Protein 6HN1 (pdb70)

Radius of gyration: 26.87 Å; Cα contacts (8 Å, |Δi|>4): 675; chains: 1; bounding box: 56×76×75 Å

B-factor: mean 28.61, std 16.67, range [10.22, 121.91]

CATH classification: 1.10.246.10 (+5 more: 1.10.246.10, 1.10.246.10, 1.10.246.10)

Nearest PDB structures (foldseek):
  6hn1-assembly1_A  TM=1.002E+00  e=9.202E-71  Capra hircus
  5otb-assembly2_B  TM=9.664E-01  e=1.624E-59  Capra hircus
  6qs9-assembly1_A  TM=9.773E-01  e=1.052E-56  Bos taurus
  6mdq-assembly1_A  TM=9.718E-01  e=2.058E-53  Equus caballus
  3v08-assembly1_A  TM=9.675E-01  e=1.638E-53  Equus caballus

Sequence (583 aa):
DTHKSEIAHRFNDLGEENFQGLVLIAFSQYLQQCPFDEHVKLVKELTEFAKTCVADESHAGCDKSLHTLFGDELCKVATLRETYGDMADCCEKQEPERNECFLKHKDDSPDLPKLKPEPDTLCAEFKADEKKFWGKYLYEVARRHPYFYAPEELLYYANKYNGVFQECCQAEDKGACLLPKIETMREKVLASSARQRLRCASIQKFGERALKAWSSVARRLSQKFPKADFTDVTKIVTDLTKVHKKECCHGDLLECADDRADLAKYICDHQDTLSSKKLKECCDKPVLEKSHCIAEIDKDAVPENLPPLTADFAEDKEVCKKNYQEAKDVFLGSFLYEYSRRHPEYAVSVLLRLAKEYEATLEDCCAKEDPHACYATVFDDKLKHLVDEPQNLIKKNNCELFEKHGEYGFQNALIVRRYTRKAPQVSTPTLVEISRSLGKVGTKCCAKPESERMPCTEDDYLSSLILNRLCVLHEKTPVSEKVTKCCTESLVNRRPCFSDLTLDETTYVPKPFDGESFTFHADICTLPDTEKQQIKKQTALVELLKHKPKATDEQLKTVMENFVAFVDKCCAADDKEGCFLLEGPKLVASTQAALA

Structure (mmCIF, N/CA/C/O backbone):
data_6HN1
#
_entry.id   6HN1
#
_cell.length_a   41.960
_cell.length_b   66.280
_cell.length_c   212.580
_cell.angle_alpha   90.00
_cell.angle_beta   90.00
_cell.angle_gamma   90.00
#
_symmetry.space_group_name_H-M   'P 21 21 21'
#
loop_
_entity.id
_entity.type
_entity.pdbx_description
1 polymer Albumin
2 non-polymer '2-[2,6-DICHLOROPHENYL)AMINO]BENZENEACETIC ACID'
3 non-polymer 'CHLORIDE ION'
4 water water
#
loop_
_atom_site.group_PDB
_atom_site.id
_atom_site.type_symbol
_atom_site.label_atom_id
_atom_site.label_alt_id
_atom_site.label_comp_id
_atom_site.label_asym_id
_atom_site.label_entity_id
_atom_site.label_seq_id
_atom_site.pdbx_PDB_ins_code
_atom_site.Cartn_x
_atom_site.Cartn_y
_atom_site.Cartn_z
_atom_site.occupancy
_atom_site.B_iso_or_equiv
_atom_site.auth_seq_id
_atom_site.auth_comp_id
_atom_site.auth_asym_id
_atom_site.auth_atom_id
_atom_site.pdbx_PDB_model_num
ATOM 1 N N . ASP A 1 1 ? 12.582 56.137 87.311 1.00 25.40 1 ASP A N 1
ATOM 2 C CA . ASP A 1 1 ? 12.148 57.569 87.488 1.00 25.91 1 ASP A CA 1
ATOM 3 C C . ASP A 1 1 ? 11.591 58.106 86.177 1.00 29.12 1 ASP A C 1
ATOM 4 O O . ASP A 1 1 ? 11.842 57.533 85.144 1.00 26.19 1 ASP A O 1
ATOM 9 N N . THR A 1 2 ? 10.844 59.191 86.258 1.00 23.58 2 THR A N 1
ATOM 10 C CA . THR A 1 2 ? 10.236 59.820 85.054 1.00 22.70 2 THR A CA 1
ATOM 11 C C . THR A 1 2 ? 10.896 61.154 84.664 1.00 24.30 2 THR A C 1
ATOM 12 O O . THR A 1 2 ? 11.393 61.902 85.496 1.00 27.09 2 THR A O 1
ATOM 16 N N . HIS A 1 3 ? 10.903 61.418 83.349 1.00 22.80 3 HIS A N 1
ATOM 17 C CA . HIS A 1 3 ? 11.420 62.615 82.776 1.00 16.64 3 HIS A CA 1
ATOM 18 C C . HIS A 1 3 ? 10.262 63.299 82.027 1.00 16.78 3 HIS A C 1
ATOM 19 O O . HIS A 1 3 ? 9.192 62.668 81.762 1.00 17.00 3 HIS A O 1
ATOM 26 N N . LYS A 1 4 ? 10.458 64.605 81.761 1.00 16.61 4 LYS A N 1
ATOM 27 C CA . LYS A 1 4 ? 9.508 65.413 81.035 1.00 18.64 4 LYS A CA 1
ATOM 28 C C . LYS A 1 4 ? 9.218 64.745 79.702 1.00 17.94 4 LYS A C 1
ATOM 29 O O . LYS A 1 4 ? 8.083 64.674 79.330 1.00 17.31 4 LYS A O 1
ATOM 35 N N . SER A 1 5 ? 10.277 64.280 79.045 1.00 16.47 5 SER A N 1
ATOM 36 C CA . SER A 1 5 ? 10.130 63.562 77.726 1.00 15.17 5 SER A CA 1
ATOM 37 C C . SER A 1 5 ? 10.554 62.128 77.923 1.00 13.51 5 SER A C 1
ATOM 38 O O . SER A 1 5 ? 11.733 61.746 77.914 1.00 15.15 5 SER A O 1
ATOM 41 N N . GLU A 1 6 ? 9.576 61.337 78.222 1.00 16.68 6 GLU A N 1
ATOM 42 C CA . GLU A 1 6 ? 9.852 59.930 78.439 1.00 16.97 6 GLU A CA 1
ATOM 43 C C . GLU A 1 6 ? 10.449 59.231 77.201 1.00 15.51 6 GLU A C 1
ATOM 44 O O . GLU A 1 6 ? 11.301 58.355 77.314 1.00 16.70 6 GLU A O 1
ATOM 50 N N . ILE A 1 7 ? 9.965 59.619 76.002 1.00 16.06 7 ILE A N 1
ATOM 51 C CA . ILE A 1 7 ? 10.503 59.007 74.794 1.00 18.23 7 ILE A CA 1
ATOM 52 C C . ILE A 1 7 ? 12.015 59.244 74.640 1.00 16.44 7 ILE A C 1
ATOM 53 O O . ILE A 1 7 ? 12.755 58.275 74.432 1.00 14.37 7 ILE A O 1
ATOM 58 N N . ALA A 1 8 ? 12.441 60.501 74.844 1.00 16.90 8 ALA A N 1
ATOM 59 C CA . ALA A 1 8 ? 13.891 60.812 74.874 1.00 13.43 8 ALA A CA 1
ATOM 60 C C . ALA A 1 8 ? 14.619 60.122 76.013 1.00 13.26 8 ALA A C 1
ATOM 61 O O . ALA A 1 8 ? 15.645 59.576 75.819 1.00 13.48 8 ALA A O 1
ATOM 63 N N . HIS A 1 9 ? 14.035 60.181 77.221 1.00 13.96 9 HIS A N 1
ATOM 64 C CA . HIS A 1 9 ? 14.671 59.519 78.360 1.00 15.10 9 HIS A CA 1
ATOM 65 C C . HIS A 1 9 ? 15.025 58.053 78.024 1.00 13.65 9 HIS A C 1
ATOM 66 O O . HIS A 1 9 ? 16.144 57.638 78.234 1.00 15.64 9 HIS A O 1
ATOM 73 N N . ARG A 1 10 ? 14.078 57.281 77.531 1.00 11.68 10 ARG A N 1
ATOM 74 C CA . ARG A 1 10 ? 14.302 55.818 77.295 1.00 13.99 10 ARG A CA 1
ATOM 75 C C . ARG A 1 10 ? 15.176 55.617 76.050 1.00 15.97 10 ARG A C 1
ATOM 76 O O . ARG A 1 10 ? 15.961 54.728 76.035 1.00 17.74 10 ARG A O 1
ATOM 84 N N . PHE A 1 11 ? 14.976 56.401 75.010 1.00 17.31 11 PHE A N 1
ATOM 85 C CA . PHE A 1 11 ? 15.916 56.297 73.865 1.00 17.17 11 PHE A CA 1
ATOM 86 C C . PHE A 1 11 ? 17.379 56.528 74.273 1.00 17.24 11 PHE A C 1
ATOM 87 O O . PHE A 1 11 ? 18.285 55.693 73.957 1.00 17.35 11 PHE A O 1
ATOM 95 N N . ASN A 1 12 ? 17.602 57.646 75.018 1.00 13.15 12 ASN A N 1
ATOM 96 C CA . ASN A 1 12 ? 18.925 57.897 75.636 1.00 16.93 12 ASN A CA 1
ATOM 97 C C . ASN A 1 12 ? 19.484 56.779 76.500 1.00 17.39 12 ASN A C 1
ATOM 98 O O . ASN A 1 12 ? 20.656 56.406 76.396 1.00 19.13 12 ASN A O 1
ATOM 103 N N . ASP A 1 13 ? 18.667 56.281 77.411 1.00 14.92 13 ASP A N 1
ATOM 104 C CA . ASP A 1 13 ? 19.074 55.207 78.310 1.00 15.35 13 ASP A CA 1
ATOM 105 C C . ASP A 1 13 ? 19.324 53.832 77.680 1.00 14.27 13 ASP A C 1
ATOM 106 O O . ASP A 1 13 ? 20.282 53.112 78.062 1.00 18.56 13 ASP A O 1
ATOM 111 N N . LEU A 1 14 ? 18.521 53.500 76.628 1.00 16.86 14 LEU A N 1
ATOM 112 C CA . LEU A 1 14 ? 18.500 52.139 76.116 1.00 15.63 14 LEU A CA 1
ATOM 113 C C . LEU A 1 14 ? 19.356 52.008 74.856 1.00 18.35 14 LEU A C 1
ATOM 114 O O . LEU A 1 14 ? 19.881 50.922 74.622 1.00 18.76 14 LEU A O 1
ATOM 119 N N . GLY A 1 15 ? 19.514 53.153 74.194 1.00 15.71 15 GLY A N 1
ATOM 120 C CA . GLY A 1 15 ? 20.101 53.281 72.832 1.00 13.44 15 GLY A CA 1
ATOM 121 C C . GLY A 1 15 ? 19.188 52.733 71.775 1.00 17.81 15 GLY A C 1
ATOM 122 O O . GLY A 1 15 ? 18.268 51.925 72.053 1.00 18.85 15 GLY A O 1
ATOM 123 N N . GLU A 1 16 ? 19.524 53.097 70.524 1.00 18.29 16 GLU A N 1
ATOM 124 C CA . GLU A 1 16 ? 18.603 52.789 69.473 1.00 18.38 16 GLU A CA 1
ATOM 125 C C . GLU A 1 16 ? 18.285 51.281 69.214 1.00 14.96 16 GLU A C 1
ATOM 126 O O . GLU A 1 16 ? 17.105 50.971 68.968 1.00 17.14 16 GLU A O 1
ATOM 132 N N . GLU A 1 17 ? 19.259 50.343 69.246 1.00 17.56 17 GLU A N 1
ATOM 133 C CA . GLU A 1 17 ? 18.960 48.933 68.955 1.00 20.08 17 GLU A CA 1
ATOM 134 C C . GLU A 1 17 ? 17.924 48.366 69.909 1.00 17.10 17 GLU A C 1
ATOM 135 O O . GLU A 1 17 ? 16.898 47.815 69.521 1.00 18.95 17 GLU A O 1
ATOM 141 N N . ASN A 1 18 ? 18.227 48.573 71.225 1.00 15.85 18 ASN A N 1
ATOM 142 C CA . ASN A 1 18 ? 17.341 48.017 72.235 1.00 17.22 18 ASN A CA 1
ATOM 143 C C . ASN A 1 18 ? 15.980 48.703 72.331 1.00 14.26 18 ASN A C 1
ATOM 144 O O . ASN A 1 18 ? 14.956 48.026 72.485 1.00 17.05 18 ASN A O 1
ATOM 149 N N . PHE A 1 19 ? 15.973 50.028 72.144 1.00 16.49 19 PHE A N 1
ATOM 150 C CA . PHE A 1 19 ? 14.753 50.819 72.002 1.00 15.58 19 PHE A CA 1
ATOM 151 C C . PHE A 1 19 ? 13.818 50.234 70.896 1.00 15.53 19 PHE A C 1
ATOM 152 O O . PHE A 1 19 ? 12.660 49.960 71.117 1.00 15.23 19 PHE A O 1
ATOM 160 N N . GLN A 1 20 ? 14.392 50.061 69.710 1.00 17.54 20 GLN A N 1
ATOM 161 C CA . GLN A 1 20 ? 13.657 49.475 68.570 1.00 17.88 20 GLN A CA 1
ATOM 162 C C . GLN A 1 20 ? 13.129 48.067 68.779 1.00 16.00 20 GLN A C 1
ATOM 163 O O . GLN A 1 20 ? 12.000 47.734 68.460 1.00 17.34 20 GLN A O 1
ATOM 169 N N . GLY A 1 21 ? 13.975 47.215 69.339 1.00 18.07 21 GLY A N 1
ATOM 170 C CA . GLY A 1 21 ? 13.570 45.848 69.696 1.00 15.32 21 GLY A CA 1
ATOM 171 C C . GLY A 1 21 ? 12.407 45.812 70.678 1.00 15.11 21 GLY A C 1
ATOM 172 O O . GLY A 1 21 ? 11.477 45.034 70.525 1.00 14.31 21 GLY A O 1
ATOM 173 N N . LEU A 1 22 ? 12.555 46.596 71.751 1.00 18.43 22 LEU A N 1
ATOM 174 C CA . LEU A 1 22 ? 11.501 46.696 72.718 1.00 16.62 22 LEU A CA 1
ATOM 175 C C . LEU A 1 22 ? 10.161 47.221 72.212 1.00 17.44 22 LEU A C 1
ATOM 176 O O . LEU A 1 22 ? 9.101 46.711 72.576 1.00 15.68 22 LEU A O 1
ATOM 181 N N . VAL A 1 23 ? 10.224 48.224 71.342 1.00 16.82 23 VAL A N 1
ATOM 182 C CA . VAL A 1 23 ? 9.020 48.771 70.775 1.00 16.50 23 VAL A CA 1
ATOM 183 C C . VAL A 1 23 ? 8.331 47.721 69.848 1.00 18.35 23 VAL A C 1
ATOM 184 O O . VAL A 1 23 ? 7.110 47.581 69.881 1.00 15.77 23 VAL A O 1
ATOM 188 N N . LEU A 1 24 ? 9.133 46.986 69.068 1.00 15.73 24 LEU A N 1
ATOM 189 C CA . LEU A 1 24 ? 8.663 45.874 68.237 1.00 17.69 24 LEU A CA 1
ATOM 190 C C . LEU A 1 24 ? 8.050 44.786 69.087 1.00 17.17 24 LEU A C 1
ATOM 191 O O . LEU A 1 24 ? 6.985 44.367 68.777 1.00 17.39 24 LEU A O 1
ATOM 196 N N . ILE A 1 25 ? 8.659 44.438 70.230 1.00 16.38 25 ILE A N 1
ATOM 197 C CA . ILE A 1 25 ? 8.025 43.454 71.093 1.00 16.69 25 ILE A CA 1
ATOM 198 C C . ILE A 1 25 ? 6.695 44.006 71.559 1.00 15.99 25 ILE A C 1
ATOM 199 O O . ILE A 1 25 ? 5.725 43.285 71.548 1.00 15.29 25 ILE A O 1
ATOM 204 N N . ALA A 1 26 ? 6.650 45.289 71.964 1.00 15.31 26 ALA A N 1
ATOM 205 C CA . ALA A 1 26 ? 5.365 45.880 72.472 1.00 14.16 26 ALA A CA 1
ATOM 206 C C . ALA A 1 26 ? 4.241 45.713 71.454 1.00 16.72 26 ALA A C 1
ATOM 207 O O . ALA A 1 26 ? 3.185 45.204 71.753 1.00 17.17 26 ALA A O 1
ATOM 209 N N . PHE A 1 27 ? 4.521 46.081 70.201 1.00 19.76 27 PHE A N 1
ATOM 210 C CA . PHE A 1 27 ? 3.519 46.041 69.158 1.00 22.07 27 PHE A CA 1
ATOM 211 C C . PHE A 1 27 ? 3.089 44.620 68.810 1.00 18.73 27 PHE A C 1
ATOM 212 O O . PHE A 1 27 ? 1.905 44.369 68.596 1.00 19.73 27 PHE A O 1
ATOM 220 N N . SER A 1 28 ? 4.033 43.691 68.802 1.00 18.61 28 SER A N 1
ATOM 221 C CA . SER A 1 28 ? 3.794 42.255 68.579 1.00 18.18 28 SER A CA 1
ATOM 222 C C . SER A 1 28 ? 2.919 41.598 69.621 1.00 16.72 28 SER A C 1
ATOM 223 O O . SER A 1 28 ? 2.160 40.678 69.355 1.00 21.14 28 SER A O 1
ATOM 226 N N . GLN A 1 29 ? 3.060 42.071 70.840 1.00 16.73 29 GLN A N 1
ATOM 227 C CA . GLN A 1 29 ? 2.268 41.533 71.925 1.00 19.48 29 GLN A CA 1
ATOM 228 C C . GLN A 1 29 ? 0.837 42.137 72.027 1.00 22.66 29 GLN A C 1
ATOM 229 O O . GLN A 1 29 ? -0.089 41.385 72.340 1.00 23.34 29 GLN A O 1
ATOM 235 N N . TYR A 1 30 ? 0.700 43.450 71.710 1.00 20.79 30 TYR A N 1
ATOM 236 C CA . TYR A 1 30 ? -0.570 44.154 71.650 1.00 23.86 30 TYR A CA 1
ATOM 237 C C . TYR A 1 30 ? -1.365 43.599 70.443 1.00 23.55 30 TYR A C 1
ATOM 238 O O . TYR A 1 30 ? -2.566 43.349 70.537 1.00 25.10 30 TYR A O 1
ATOM 247 N N . LEU A 1 31 ? -0.676 43.395 69.314 1.00 20.39 31 LEU A N 1
ATOM 248 C CA . LEU A 1 31 ? -1.354 43.109 68.057 1.00 19.87 31 LEU A CA 1
ATOM 249 C C . LEU A 1 31 ? -0.713 41.916 67.426 1.00 19.96 31 LEU A C 1
ATOM 250 O O . LEU A 1 31 ? 0.111 41.999 66.489 1.00 22.85 31 LEU A O 1
ATOM 255 N N . GLN A 1 32 ? -1.149 40.768 67.910 1.00 19.84 32 GLN A N 1
ATOM 256 C CA . GLN A 1 32 ? -0.508 39.499 67.605 1.00 24.05 32 GLN A CA 1
ATOM 257 C C . GLN A 1 32 ? -0.827 38.895 66.285 1.00 25.25 32 GLN A C 1
ATOM 258 O O . GLN A 1 32 ? -0.149 37.926 65.909 1.00 23.56 32 GLN A O 1
ATOM 264 N N . GLN A 1 33 ? -1.875 39.386 65.631 1.00 25.30 33 GLN A N 1
ATOM 265 C CA . GLN A 1 33 ? -2.308 38.876 64.302 1.00 26.40 33 GLN A CA 1
ATOM 266 C C . GLN A 1 33 ? -1.738 39.779 63.163 1.00 27.31 33 GLN A C 1
ATOM 267 O O . GLN A 1 33 ? -1.834 39.409 61.987 1.00 32.03 33 GLN A O 1
ATOM 273 N N . CYS A 1 34 ? -1.135 40.933 63.483 1.00 29.80 34 CYS A N 1
ATOM 274 C CA . CYS A 1 34 ? -0.683 41.872 62.462 1.00 27.07 34 CYS A CA 1
ATOM 275 C C . CYS A 1 34 ? 0.639 41.443 61.839 1.00 27.57 34 CYS A C 1
ATOM 276 O O . CYS A 1 34 ? 1.514 40.839 62.493 1.00 25.23 34 CYS A O 1
ATOM 279 N N . PRO A 1 35 ? 0.830 41.815 60.564 1.00 31.93 35 PRO A N 1
ATOM 280 C CA . PRO A 1 35 ? 2.027 41.325 59.919 1.00 27.90 35 PRO A CA 1
ATOM 281 C C . PRO A 1 35 ? 3.292 42.061 60.383 1.00 22.32 35 PRO A C 1
ATOM 282 O O . PRO A 1 35 ? 3.216 43.215 60.799 1.00 31.96 35 PRO A O 1
ATOM 286 N N . PHE A 1 36 ? 4.436 41.372 60.232 1.00 23.17 36 PHE A N 1
ATOM 287 C CA . PHE A 1 36 ? 5.730 41.899 60.530 1.00 25.52 36 PHE A CA 1
ATOM 288 C C . PHE A 1 36 ? 6.038 43.305 59.919 1.00 25.87 36 PHE A C 1
ATOM 289 O O . PHE A 1 36 ? 6.451 44.246 60.611 1.00 24.46 36 PHE A O 1
ATOM 297 N N . ASP A 1 37 ? 5.767 43.482 58.623 1.00 28.54 37 ASP A N 1
ATOM 298 C CA . ASP A 1 37 ? 6.180 44.668 57.969 1.00 25.25 37 ASP A CA 1
ATOM 299 C C . ASP A 1 37 ? 5.420 45.948 58.466 1.00 25.27 37 ASP A C 1
ATOM 300 O O . ASP A 1 37 ? 5.958 47.060 58.463 1.00 32.03 37 ASP A O 1
ATOM 305 N N . GLU A 1 38 ? 4.184 45.764 58.968 1.00 28.77 38 GLU A N 1
ATOM 306 C CA . GLU A 1 38 ? 3.349 46.871 59.443 1.00 28.82 38 GLU A CA 1
ATOM 307 C C . GLU A 1 38 ? 3.843 47.304 60.815 1.00 28.83 38 GLU A C 1
ATOM 308 O O . GLU A 1 38 ? 3.834 48.529 61.190 1.00 27.10 38 GLU A O 1
ATOM 314 N N . HIS A 1 39 ? 4.341 46.311 61.535 1.00 21.26 39 HIS A N 1
ATOM 315 C CA . HIS A 1 39 ? 4.929 46.636 62.821 1.00 23.45 39 HIS A CA 1
ATOM 316 C C . HIS A 1 39 ? 6.212 47.383 62.718 1.00 24.12 39 HIS A C 1
ATOM 317 O O . HIS A 1 39 ? 6.428 48.390 63.481 1.00 28.87 39 HIS A O 1
ATOM 324 N N . VAL A 1 40 ? 7.048 46.935 61.805 1.00 23.06 40 VAL A N 1
ATOM 325 C CA . VAL A 1 40 ? 8.298 47.584 61.513 1.00 26.93 40 VAL A CA 1
ATOM 326 C C . VAL A 1 40 ? 8.084 49.030 61.137 1.00 23.08 40 VAL A C 1
ATOM 327 O O . VAL A 1 40 ? 8.802 49.876 61.615 1.00 21.75 40 VAL A O 1
ATOM 331 N N . LYS A 1 41 ? 7.114 49.335 60.287 1.00 22.04 41 LYS A N 1
ATOM 332 C CA . LYS A 1 41 ? 6.895 50.717 59.896 1.00 27.82 41 LYS A CA 1
ATOM 333 C C . LYS A 1 41 ? 6.541 51.643 61.082 1.00 30.85 41 LYS A C 1
ATOM 334 O O . LYS A 1 41 ? 7.028 52.768 61.156 1.00 36.61 41 LYS A O 1
ATOM 340 N N . LEU A 1 42 ? 5.768 51.139 62.044 1.00 27.87 42 LEU A N 1
ATOM 341 C CA . LEU A 1 42 ? 5.381 51.937 63.238 1.00 27.27 42 LEU A CA 1
ATOM 342 C C . LEU A 1 42 ? 6.604 52.084 64.106 1.00 25.40 42 LEU A C 1
ATOM 343 O O . LEU A 1 42 ? 6.815 53.151 64.715 1.00 31.08 42 LEU A O 1
ATOM 348 N N . VAL A 1 43 ? 7.408 51.014 64.204 1.00 19.71 43 VAL A N 1
ATOM 349 C CA . VAL A 1 43 ? 8.567 51.151 65.099 1.00 21.20 43 VAL A CA 1
ATOM 350 C C . VAL A 1 43 ? 9.513 52.274 64.588 1.00 23.30 43 VAL A C 1
ATOM 351 O O . VAL A 1 43 ? 10.069 53.061 65.343 1.00 24.68 43 VAL A O 1
ATOM 355 N N . LYS A 1 44 ? 9.681 52.299 63.247 1.00 23.79 44 LYS A N 1
ATOM 356 C CA . LYS A 1 44 ? 10.542 53.295 62.588 1.00 22.88 44 LYS A CA 1
ATOM 357 C C . LYS A 1 44 ? 10.055 54.719 62.794 1.00 20.08 44 LYS A C 1
ATOM 358 O O . LYS A 1 44 ? 10.851 55.654 62.992 1.00 26.02 44 LYS A O 1
ATOM 364 N N . GLU A 1 45 ? 8.753 54.909 62.639 1.00 24.67 45 GLU A N 1
ATOM 365 C CA . GLU A 1 45 ? 8.136 56.167 62.936 1.00 29.51 45 GLU A CA 1
ATOM 366 C C . GLU A 1 45 ? 8.459 56.691 64.324 1.00 34.79 45 GLU A C 1
ATOM 367 O O . GLU A 1 45 ? 8.929 57.825 64.472 1.00 30.19 45 GLU A O 1
ATOM 373 N N . LEU A 1 46 ? 8.238 55.825 65.302 1.00 30.11 46 LEU A N 1
ATOM 374 C CA . LEU A 1 46 ? 8.399 56.185 66.669 1.00 25.77 46 LEU A CA 1
ATOM 375 C C . LEU A 1 46 ? 9.852 56.446 66.960 1.00 24.47 46 LEU A C 1
ATOM 376 O O . LEU A 1 46 ? 10.181 57.367 67.687 1.00 26.29 46 LEU A O 1
ATOM 381 N N . THR A 1 47 ? 10.728 55.624 66.404 1.00 21.49 47 THR A N 1
ATOM 382 C CA . THR A 1 47 ? 12.189 55.800 66.511 1.00 21.39 47 THR A CA 1
ATOM 383 C C . THR A 1 47 ? 12.629 57.173 65.993 1.00 23.10 47 THR A C 1
ATOM 384 O O . THR A 1 47 ? 13.381 57.976 66.624 1.00 21.34 47 THR A O 1
ATOM 388 N N . GLU A 1 48 ? 12.145 57.462 64.816 1.00 22.47 48 GLU A N 1
ATOM 389 C CA . GLU A 1 48 ? 12.423 58.768 64.233 1.00 25.67 48 GLU A CA 1
ATOM 390 C C . GLU A 1 48 ? 11.880 59.913 65.069 1.00 23.28 48 GLU A C 1
ATOM 391 O O . GLU A 1 48 ? 12.541 60.946 65.201 1.00 25.18 48 GLU A O 1
ATOM 397 N N . PHE A 1 49 ? 10.694 59.734 65.634 1.00 26.27 49 PHE A N 1
ATOM 398 C CA . PHE A 1 49 ? 10.162 60.717 66.566 1.00 24.88 49 PHE A CA 1
ATOM 399 C C . PHE A 1 49 ? 11.039 60.808 67.839 1.00 23.13 49 PHE A C 1
ATOM 400 O O . PHE A 1 49 ? 11.378 61.909 68.281 1.00 20.92 49 PHE A O 1
ATOM 408 N N . ALA A 1 50 ? 11.464 59.675 68.362 1.00 22.46 50 ALA A N 1
ATOM 409 C CA . ALA A 1 50 ? 12.383 59.674 69.506 1.00 18.76 50 ALA A CA 1
ATOM 410 C C . ALA A 1 50 ? 13.593 60.564 69.289 1.00 18.99 50 ALA A C 1
ATOM 411 O O . ALA A 1 50 ? 13.967 61.388 70.114 1.00 24.61 50 ALA A O 1
ATOM 413 N N . LYS A 1 51 ? 14.222 60.414 68.137 1.00 18.26 51 LYS A N 1
ATOM 414 C CA . LYS A 1 51 ? 15.403 61.141 67.825 1.00 19.08 51 LYS A CA 1
ATOM 415 C C . LYS A 1 51 ? 15.202 62.628 67.735 1.00 20.90 51 LYS A C 1
ATOM 416 O O . LYS A 1 51 ? 16.110 63.440 68.127 1.00 22.05 51 LYS A O 1
ATOM 422 N N . THR A 1 52 ? 14.021 63.001 67.259 1.00 19.29 52 THR A N 1
ATOM 423 C CA . THR A 1 52 ? 13.589 64.411 67.207 1.00 20.86 52 THR A CA 1
ATOM 424 C C . THR A 1 52 ? 13.490 65.059 68.602 1.00 23.93 52 THR A C 1
ATOM 425 O O . THR A 1 52 ? 13.939 66.207 68.797 1.00 21.01 52 THR A O 1
ATOM 429 N N . CYS A 1 53 ? 12.962 64.262 69.548 1.00 19.99 53 CYS A N 1
ATOM 430 C CA . CYS A 1 53 ? 12.763 64.731 70.933 1.00 21.67 53 CYS A CA 1
ATOM 431 C C . CYS A 1 53 ? 14.059 64.762 71.702 1.00 19.43 53 CYS A C 1
ATOM 432 O O . CYS A 1 53 ? 14.218 65.611 72.576 1.00 24.86 53 CYS A O 1
ATOM 435 N N . VAL A 1 54 ? 15.011 63.936 71.319 1.00 18.47 54 VAL A N 1
ATOM 436 C CA . VAL A 1 54 ? 16.306 63.912 71.998 1.00 17.88 54 VAL A CA 1
ATOM 43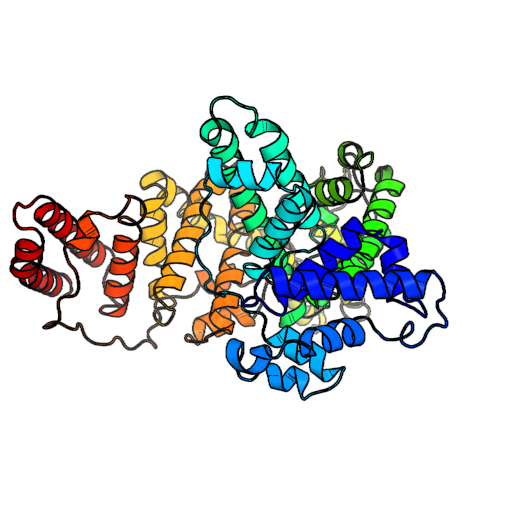7 C C . VAL A 1 54 ? 16.989 65.194 71.638 1.00 18.62 54 VAL A C 1
ATOM 438 O O . VAL A 1 54 ? 17.684 65.841 72.441 1.00 22.36 54 VAL A O 1
ATOM 442 N N . ALA A 1 55 ? 16.903 65.519 70.349 1.00 18.42 55 ALA A N 1
ATOM 443 C CA . ALA A 1 55 ? 17.602 66.709 69.880 1.00 24.21 55 ALA A CA 1
ATOM 444 C C . ALA A 1 55 ? 16.970 67.994 70.317 1.00 22.91 55 ALA A C 1
ATOM 445 O O . ALA A 1 55 ? 17.642 69.016 70.474 1.00 31.81 55 ALA A O 1
ATOM 447 N N . ASP A 1 56 ? 15.658 67.970 70.437 1.00 27.62 56 ASP A N 1
ATOM 448 C CA . ASP A 1 56 ? 14.946 69.105 70.905 1.00 27.88 56 ASP A CA 1
ATOM 449 C C . ASP A 1 56 ? 13.705 68.650 71.673 1.00 25.12 56 ASP A C 1
ATOM 450 O O . ASP A 1 56 ? 12.647 68.417 71.093 1.00 30.21 56 ASP A O 1
ATOM 455 N N . GLU A 1 57 ? 13.848 68.576 72.992 1.00 26.27 57 GLU A N 1
ATOM 456 C CA . GLU A 1 57 ? 12.762 68.089 73.847 1.00 28.28 57 GLU A CA 1
ATOM 457 C C . GLU A 1 57 ? 11.533 69.033 73.894 1.00 26.71 57 GLU A C 1
ATOM 458 O O . GLU A 1 57 ? 10.482 68.612 74.357 1.00 29.07 57 GLU A O 1
ATOM 464 N N . SER A 1 58 ? 11.676 70.286 73.425 1.00 28.35 58 SER A N 1
ATOM 465 C CA . SER A 1 58 ? 10.567 71.255 73.345 1.00 30.49 58 SER A CA 1
ATOM 466 C C . SER A 1 58 ? 9.650 71.039 72.120 1.00 30.19 58 SER A C 1
ATOM 467 O O . SER A 1 58 ? 8.623 71.724 71.963 1.00 30.76 58 SER A O 1
ATOM 470 N N . HIS A 1 59 ? 10.031 70.087 71.253 1.00 29.21 59 HIS A N 1
ATOM 471 C CA . HIS A 1 59 ? 9.365 69.835 70.045 1.00 26.17 59 HIS A CA 1
ATOM 472 C C . HIS A 1 59 ? 8.031 69.255 70.373 1.00 26.17 59 HIS A C 1
ATOM 473 O O . HIS A 1 59 ? 7.875 68.517 71.354 1.00 26.80 59 HIS A O 1
ATOM 480 N N . ALA A 1 60 ? 7.047 69.646 69.589 1.00 27.81 60 ALA A N 1
ATOM 481 C CA . ALA A 1 60 ? 5.644 69.305 69.823 1.00 29.59 60 ALA A CA 1
ATOM 482 C C . ALA A 1 60 ? 5.429 67.800 69.986 1.00 32.23 60 ALA A C 1
ATOM 483 O O . ALA A 1 60 ? 5.916 67.003 69.183 1.00 28.09 60 ALA A O 1
ATOM 485 N N . GLY A 1 61 ? 4.708 67.419 71.060 1.00 22.75 61 GLY A N 1
ATOM 486 C CA . GLY A 1 61 ? 4.407 66.013 71.365 1.00 25.05 61 GLY A CA 1
ATOM 487 C C . GLY A 1 61 ? 5.448 65.253 72.183 1.00 25.46 61 GLY A C 1
ATOM 488 O O . GLY A 1 61 ? 5.196 64.123 72.614 1.00 24.98 61 GLY A O 1
ATOM 489 N N . CYS A 1 62 ? 6.618 65.852 72.405 1.00 21.81 62 CYS A N 1
ATOM 490 C CA . CYS A 1 62 ? 7.698 65.125 73.046 1.00 20.07 62 CYS A CA 1
ATOM 491 C C . CYS A 1 62 ? 7.462 64.877 74.530 1.00 18.95 62 CYS A C 1
ATOM 492 O O . CYS A 1 62 ? 8.055 63.906 75.064 1.00 17.67 62 CYS A O 1
ATOM 495 N N . ASP A 1 63 ? 6.571 65.687 75.157 1.00 22.25 63 ASP A N 1
ATOM 496 C CA . ASP A 1 63 ? 6.184 65.454 76.553 1.00 21.49 63 ASP A CA 1
ATOM 497 C C . ASP A 1 63 ? 4.980 64.498 76.727 1.00 23.41 63 ASP A C 1
ATOM 498 O O . ASP A 1 63 ? 4.506 64.313 77.849 1.00 23.32 63 ASP A O 1
ATOM 503 N N . LYS A 1 64 ? 4.485 63.870 75.638 1.00 21.37 64 LYS A N 1
ATOM 504 C CA . LYS A 1 64 ? 3.413 62.889 75.762 1.00 25.66 64 LYS A CA 1
ATOM 505 C C . LYS A 1 64 ? 3.867 61.629 76.554 1.00 26.21 64 LYS A C 1
ATOM 506 O O . LYS A 1 64 ? 5.027 61.295 76.570 1.00 24.04 64 LYS A O 1
ATOM 512 N N . SER A 1 65 ? 2.949 60.910 77.183 1.00 23.45 65 SER A N 1
ATOM 513 C CA . SER A 1 65 ? 3.303 59.607 77.744 1.00 25.98 65 SER A CA 1
ATOM 514 C C . SER A 1 65 ? 3.594 58.586 76.652 1.00 20.90 65 SER A C 1
ATOM 515 O O . SER A 1 65 ? 3.114 58.691 75.485 1.00 23.37 65 SER A O 1
ATOM 518 N N . LEU A 1 66 ? 4.335 57.573 77.044 1.00 22.93 66 LEU A N 1
ATOM 519 C CA . LEU A 1 66 ? 4.615 56.456 76.160 1.00 19.30 66 LEU A CA 1
ATOM 520 C C . LEU A 1 66 ? 3.310 55.774 75.639 1.00 23.31 66 LEU A C 1
ATOM 521 O O . LEU A 1 66 ? 3.173 55.486 74.418 1.00 30.00 66 LEU A O 1
ATOM 526 N N . HIS A 1 67 ? 2.332 55.595 76.533 1.00 22.31 67 HIS A N 1
ATOM 527 C CA . HIS A 1 67 ? 1.051 54.966 76.143 1.00 23.10 67 HIS A CA 1
ATOM 528 C C . HIS A 1 67 ? 0.360 55.756 75.057 1.00 27.36 67 HIS A C 1
ATOM 529 O O . HIS A 1 67 ? -0.111 55.184 74.095 1.00 33.27 67 HIS A O 1
ATOM 536 N N . THR A 1 68 ? 0.268 57.081 75.265 1.00 27.74 68 THR A N 1
ATOM 537 C CA . THR A 1 68 ? -0.235 57.980 74.182 1.00 32.40 68 THR A CA 1
ATOM 538 C C . THR A 1 68 ? 0.476 57.733 72.863 1.00 31.58 68 THR A C 1
ATOM 539 O O . THR A 1 68 ? -0.173 57.517 71.842 1.00 32.26 68 THR A O 1
ATOM 543 N N . LEU A 1 69 ? 1.815 57.779 72.883 1.00 33.49 69 LEU A N 1
ATOM 544 C CA . LEU A 1 69 ? 2.600 57.622 71.660 1.00 27.07 69 LEU A CA 1
ATOM 545 C C . LEU A 1 69 ? 2.458 56.214 71.045 1.00 29.89 69 LEU A C 1
ATOM 546 O O . LEU A 1 69 ? 2.295 56.075 69.821 1.00 30.14 69 LEU A O 1
ATOM 551 N N . PHE A 1 70 ? 2.496 55.190 71.891 1.00 30.68 70 PHE A N 1
ATOM 552 C CA . PHE A 1 70 ? 2.274 53.822 71.442 1.00 29.33 70 PHE A CA 1
ATOM 553 C C . PHE A 1 70 ? 0.860 53.759 70.830 1.00 31.77 70 PHE A C 1
ATOM 554 O O . PHE A 1 70 ? 0.743 53.424 69.683 1.00 40.11 70 PHE A O 1
ATOM 562 N N . GLY A 1 71 ? -0.173 54.146 71.584 1.00 31.29 71 GLY A N 1
ATOM 563 C CA . GLY A 1 71 ? -1.553 53.982 71.198 1.00 29.51 71 GLY A CA 1
ATOM 564 C C . GLY A 1 71 ? -1.858 54.702 69.905 1.00 38.76 71 GLY A C 1
ATOM 565 O O . GLY A 1 71 ? -2.436 54.077 68.993 1.00 37.17 71 GLY A O 1
ATOM 566 N N . ASP A 1 72 ? -1.459 55.992 69.790 1.00 35.76 72 ASP A N 1
ATOM 567 C CA . ASP A 1 72 ? -1.759 56.743 68.531 1.00 38.75 72 ASP A CA 1
ATOM 568 C C . ASP A 1 72 ? -1.258 55.947 67.302 1.00 42.70 72 ASP A C 1
ATOM 569 O O . ASP A 1 72 ? -1.927 55.884 66.318 1.00 43.64 72 ASP A O 1
ATOM 574 N N . GLU A 1 73 ? -0.069 55.354 67.397 1.00 46.27 73 GLU A N 1
ATOM 575 C CA . GLU A 1 73 ? 0.528 54.501 66.356 1.00 51.04 73 GLU A CA 1
ATOM 576 C C . GLU A 1 73 ? -0.229 53.197 66.107 1.00 57.08 73 GLU A C 1
ATOM 577 O O . GLU A 1 73 ? -0.408 52.779 64.957 1.00 49.90 73 GLU A O 1
ATOM 583 N N . LEU A 1 74 ? -0.671 52.534 67.168 1.00 55.55 74 LEU A N 1
ATOM 584 C CA . LEU A 1 74 ? -1.543 51.349 67.021 1.00 56.64 74 LEU A CA 1
ATOM 585 C C . LEU A 1 74 ? -2.855 51.670 66.280 1.00 48.56 74 LEU A C 1
ATOM 586 O O . LEU A 1 74 ? -3.442 50.809 65.641 1.00 39.55 74 LEU A O 1
ATOM 591 N N . CYS A 1 75 ? -3.319 52.910 66.419 1.00 53.75 75 CYS A N 1
ATOM 592 C CA . CYS A 1 75 ? -4.596 53.380 65.846 1.00 50.68 75 CYS A CA 1
ATOM 593 C C . CYS A 1 75 ? -4.540 53.957 64.448 1.00 54.08 75 CYS A C 1
ATOM 594 O O . CYS A 1 75 ? -5.567 54.233 63.856 1.00 68.71 75 CYS A O 1
ATOM 597 N N . LYS A 1 76 ? -3.342 54.164 63.937 1.00 59.06 76 LYS A N 1
ATOM 598 C CA . LYS A 1 76 ? -3.133 54.264 62.502 1.00 52.20 76 LYS A CA 1
ATOM 599 C C . LYS A 1 76 ? -3.665 53.031 61.781 1.00 56.30 76 LYS A C 1
ATOM 600 O O . LYS A 1 76 ? -4.285 53.195 60.729 1.00 50.73 76 LYS A O 1
ATOM 606 N N . VAL A 1 77 ? -3.468 51.824 62.361 1.00 59.78 77 VAL A N 1
ATOM 607 C CA . VAL A 1 77 ? -3.827 50.538 61.671 1.00 60.98 77 VAL A CA 1
ATOM 608 C C . VAL A 1 77 ? -5.360 50.427 61.440 1.00 70.43 77 VAL A C 1
ATOM 609 O O . VAL A 1 77 ? -6.156 50.323 62.403 1.00 70.88 77 VAL A O 1
ATOM 613 N N . ALA A 1 78 ? -5.735 50.469 60.149 1.00 79.51 78 ALA A N 1
ATOM 614 C CA . ALA A 1 78 ? -7.123 50.301 59.664 1.00 76.54 78 ALA A CA 1
ATOM 615 C C . ALA A 1 78 ? -7.743 48.957 60.041 1.00 82.03 78 ALA A C 1
ATOM 616 O O . ALA A 1 78 ? -8.893 48.899 60.527 1.00 82.37 78 ALA A O 1
ATOM 618 N N . THR A 1 79 ? -6.958 47.892 59.818 1.00 87.21 79 THR A N 1
ATOM 619 C CA . THR A 1 79 ? -7.392 46.490 59.997 1.00 90.05 79 THR A CA 1
ATOM 620 C C . THR A 1 79 ? -7.702 46.136 61.446 1.00 84.91 79 THR A C 1
ATOM 621 O O . THR A 1 79 ? -8.226 45.069 61.714 1.00 55.40 79 THR A O 1
ATOM 625 N N . LEU A 1 80 ? -7.373 47.021 62.380 1.00 89.07 80 LEU A N 1
ATOM 626 C CA . LEU A 1 80 ? -7.723 46.823 63.771 1.00 91.31 80 LEU A CA 1
ATOM 627 C C . LEU A 1 80 ? -9.185 46.416 63.913 1.00 99.29 80 LEU A C 1
ATOM 628 O O . LEU A 1 80 ? -9.527 45.533 64.707 1.00 83.93 80 LEU A O 1
ATOM 633 N N . ARG A 1 81 ? -10.022 47.104 63.137 1.00 113.64 81 ARG A N 1
ATOM 634 C CA . ARG A 1 81 ? -11.435 46.771 62.960 1.00 111.67 81 ARG A CA 1
ATOM 635 C C . ARG A 1 81 ? -11.639 45.310 62.501 1.00 99.80 81 ARG A C 1
ATOM 636 O O . ARG A 1 81 ? -12.185 44.484 63.256 1.00 95.22 81 ARG A O 1
ATOM 644 N N . GLU A 1 82 ? -11.165 44.995 61.293 1.00 87.93 82 GLU A N 1
ATOM 645 C CA . GLU A 1 82 ? -11.330 43.653 60.714 1.00 78.72 82 GLU A CA 1
ATOM 646 C C . GLU A 1 82 ? -10.659 42.530 61.507 1.00 73.44 82 GLU A C 1
ATOM 647 O O . GLU A 1 82 ? -11.304 41.510 61.791 1.00 70.49 82 GLU A O 1
ATOM 653 N N . THR A 1 83 ? -9.375 42.709 61.846 1.00 70.26 83 THR A N 1
ATOM 654 C CA . THR A 1 83 ? -8.565 41.631 62.460 1.00 79.97 83 THR A CA 1
ATOM 655 C C . THR A 1 83 ? -8.829 41.382 63.963 1.00 95.79 83 THR A C 1
ATOM 656 O O . THR A 1 83 ? -8.399 40.343 64.483 1.00 101.11 83 THR A O 1
ATOM 660 N N . TYR A 1 84 ? -9.509 42.300 64.663 1.00 98.56 84 TYR A N 1
ATOM 661 C CA . TYR A 1 84 ? -9.682 42.162 66.132 1.00 94.58 84 TYR A CA 1
ATOM 662 C C . TYR A 1 84 ? -11.103 42.276 66.704 1.00 101.02 84 TYR A C 1
ATOM 663 O O . TYR A 1 84 ? -11.324 41.916 67.866 1.00 87.91 84 TYR A O 1
ATOM 672 N N . GLY A 1 85 ? -12.062 42.720 65.891 1.00 116.64 85 GLY A N 1
ATOM 673 C CA . GLY A 1 85 ? -13.431 42.902 66.350 1.00 110.21 85 GLY A CA 1
ATOM 674 C C . GLY A 1 85 ? -13.525 44.085 67.299 1.00 113.17 85 GLY A C 1
ATOM 675 O O . GLY A 1 85 ? -13.197 45.216 66.921 1.00 97.07 85 GLY A O 1
ATOM 676 N N . ASP A 1 86 ? -13.904 43.814 68.550 1.00 107.10 86 ASP A N 1
ATOM 677 C CA . ASP A 1 86 ? -14.226 44.874 69.528 1.00 94.10 86 ASP A CA 1
ATOM 678 C C . ASP A 1 86 ? -13.020 45.506 70.243 1.00 83.46 86 ASP A C 1
ATOM 679 O O . ASP A 1 86 ? -13.165 46.126 71.312 1.00 79.75 86 ASP A O 1
ATOM 684 N N . MET A 1 87 ? -11.842 45.375 69.633 1.00 77.19 87 MET A N 1
ATOM 685 C CA . MET A 1 87 ? -10.640 45.985 70.140 1.00 76.06 87 MET A CA 1
ATOM 686 C C . MET A 1 87 ? -10.385 47.360 69.497 1.00 85.62 87 MET A C 1
ATOM 687 O O . MET A 1 87 ? -9.833 48.257 70.157 1.00 69.06 87 MET A O 1
ATOM 692 N N . ALA A 1 88 ? -10.820 47.546 68.245 1.00 83.14 88 ALA A N 1
ATOM 693 C CA . ALA A 1 88 ? -10.808 48.872 67.605 1.00 81.05 88 ALA A CA 1
ATOM 694 C C . ALA A 1 88 ? -11.765 49.855 68.306 1.00 90.17 88 ALA A C 1
ATOM 695 O O . ALA A 1 88 ? -11.805 51.049 67.963 1.00 85.90 88 ALA A O 1
ATOM 697 N N . ASP A 1 89 ? -12.543 49.333 69.264 1.00 95.76 89 ASP A N 1
ATOM 698 C CA . ASP A 1 89 ? -13.218 50.137 70.291 1.00 90.46 89 ASP A CA 1
ATOM 699 C C . ASP A 1 89 ? -12.238 50.663 71.390 1.00 85.55 89 ASP A C 1
ATOM 700 O O . ASP A 1 89 ? -12.563 51.623 72.106 1.00 74.66 89 ASP A O 1
ATOM 705 N N . CYS A 1 90 ? -11.057 50.037 71.529 1.00 81.39 90 CYS A N 1
ATOM 706 C CA . CYS A 1 90 ? -9.913 50.633 72.269 1.00 70.63 90 CYS A CA 1
ATOM 707 C C . CYS A 1 90 ? -9.533 51.940 71.572 1.00 60.94 90 CYS A C 1
ATOM 708 O O . CYS A 1 90 ? -9.466 52.978 72.232 1.00 62.89 90 CYS A O 1
ATOM 711 N N . CYS A 1 91 ? -9.328 51.872 70.246 1.00 56.32 91 CYS A N 1
ATOM 712 C CA . CYS A 1 91 ? -8.984 53.064 69.403 1.00 40.57 91 CYS A CA 1
ATOM 713 C C . CYS A 1 91 ? -10.026 54.177 69.377 1.00 57.41 91 CYS A C 1
ATOM 714 O O . CYS A 1 91 ? -9.670 55.356 69.350 1.00 59.29 91 CYS A O 1
ATOM 717 N N . GLU A 1 92 ? -11.302 53.791 69.349 1.00 61.82 92 GLU A N 1
ATOM 718 C CA . GLU A 1 92 ? -12.423 54.700 69.640 1.00 74.18 92 GLU A CA 1
ATOM 719 C C . GLU A 1 92 ? -12.209 55.423 71.002 1.00 76.98 92 GLU A C 1
ATOM 720 O O . GLU A 1 92 ? -12.518 56.616 71.137 1.00 78.88 92 GLU A O 1
ATOM 726 N N . LYS A 1 93 ? -11.663 54.708 71.988 1.00 64.85 93 LYS A N 1
ATOM 727 C CA . LYS A 1 93 ? -11.388 55.300 73.298 1.00 66.54 93 LYS A CA 1
ATOM 728 C C . LYS A 1 93 ? -10.087 56.078 73.255 1.00 53.09 93 LYS A C 1
ATOM 729 O O . LYS A 1 93 ? -9.267 55.911 72.330 1.00 59.09 93 LYS A O 1
ATOM 735 N N . GLN A 1 94 ? -9.911 56.901 74.287 1.00 52.59 94 GLN A N 1
ATOM 736 C CA .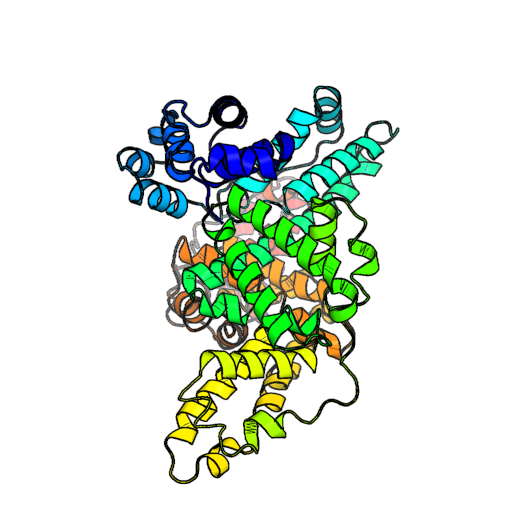 GLN A 1 94 ? -8.688 57.659 74.521 1.00 60.41 94 GLN A CA 1
ATOM 737 C C . GLN A 1 94 ? -8.038 57.071 75.778 1.00 63.10 94 GLN A C 1
ATOM 738 O O . GLN A 1 94 ? -8.637 56.255 76.488 1.00 63.93 94 GLN A O 1
ATOM 744 N N . GLU A 1 95 ? -6.800 57.481 76.040 1.00 66.98 95 GLU A N 1
ATOM 745 C CA . GLU A 1 95 ? -6.097 57.128 77.277 1.00 57.85 95 GLU A CA 1
ATOM 746 C C . GLU A 1 95 ? -6.803 57.765 78.455 1.00 64.19 95 GLU A C 1
ATOM 747 O O . GLU A 1 95 ? -7.460 58.783 78.253 1.00 60.42 95 GLU A O 1
ATOM 753 N N . PRO A 1 96 ? -6.663 57.201 79.661 1.00 48.94 96 PRO A N 1
ATOM 754 C CA . PRO A 1 96 ? -5.861 55.980 79.916 1.00 45.84 96 PRO A CA 1
ATOM 755 C C . PRO A 1 96 ? -6.624 54.684 79.719 1.00 48.89 96 PRO A C 1
ATOM 756 O O . PRO A 1 96 ? -6.083 53.602 79.959 1.00 43.76 96 PRO A O 1
ATOM 760 N N . GLU A 1 97 ? -7.846 54.796 79.219 1.00 50.68 97 GLU A N 1
ATOM 761 C CA . GLU A 1 97 ? -8.735 53.663 79.113 1.00 47.55 97 GLU A CA 1
ATOM 762 C C . GLU A 1 97 ? -8.255 52.821 77.934 1.00 42.74 97 GLU A C 1
ATOM 763 O O . GLU A 1 97 ? -8.349 51.568 77.975 1.00 44.65 97 GLU A O 1
ATOM 769 N N . ARG A 1 98 ? -7.740 53.509 76.903 1.00 34.58 98 ARG A N 1
ATOM 770 C CA . ARG A 1 98 ? -7.360 52.858 75.632 1.00 37.66 98 ARG A CA 1
ATOM 771 C C . ARG A 1 98 ? -6.292 51.787 75.790 1.00 34.83 98 ARG A C 1
ATOM 772 O O . ARG A 1 98 ? -6.390 50.733 75.185 1.00 29.85 98 ARG A O 1
ATOM 780 N N . ASN A 1 99 ? -5.281 52.103 76.598 1.00 31.83 99 ASN A N 1
ATOM 781 C CA . ASN A 1 99 ? -4.162 51.250 76.838 1.00 25.94 99 ASN A CA 1
ATOM 782 C C . ASN A 1 99 ? -4.623 50.040 77.601 1.00 23.25 99 ASN A C 1
ATOM 783 O O . ASN A 1 99 ? -4.259 48.920 77.252 1.00 26.50 99 ASN A O 1
ATOM 788 N N . GLU A 1 100 ? -5.426 50.288 78.620 1.00 27.47 100 GLU A N 1
ATOM 789 C CA . GLU A 1 100 ? -6.064 49.204 79.360 1.00 31.23 100 GLU A CA 1
ATOM 790 C C . GLU A 1 100 ? -6.837 48.253 78.462 1.00 27.76 100 GLU A C 1
ATOM 791 O O . GLU A 1 100 ? -6.733 47.029 78.592 1.00 31.92 100 GLU A O 1
ATOM 797 N N . CYS A 1 101 ? -7.588 48.805 77.529 1.00 29.19 101 CYS A N 1
ATOM 798 C CA . CYS A 1 101 ? -8.340 47.999 76.587 1.00 35.83 101 CYS A CA 1
ATOM 799 C C . CYS A 1 101 ? -7.450 47.068 75.718 1.00 27.63 101 CYS A C 1
ATOM 800 O O . CYS A 1 101 ? -7.723 45.868 75.515 1.00 37.95 101 CYS A O 1
ATOM 803 N N . PHE A 1 102 ? -6.373 47.639 75.214 1.00 31.62 102 PHE A N 1
ATOM 804 C CA . PHE A 1 102 ? -5.381 46.922 74.391 1.00 32.87 102 PHE A CA 1
ATOM 805 C C . PHE A 1 102 ? -4.766 45.770 75.196 1.00 33.94 102 PHE A C 1
ATOM 806 O O . PHE A 1 102 ? -4.690 44.618 74.717 1.00 30.50 102 PHE A O 1
ATOM 814 N N . LEU A 1 103 ? -4.370 46.068 76.437 1.00 29.75 103 LEU A N 1
ATOM 815 C CA . LEU A 1 103 ? -3.800 45.061 77.332 1.00 31.31 103 LEU A CA 1
ATOM 816 C C . LEU A 1 103 ? -4.730 43.873 77.551 1.00 32.19 103 LEU A C 1
ATOM 817 O O . LEU A 1 103 ? -4.295 42.706 77.501 1.00 32.74 103 LEU A O 1
ATOM 822 N N . LYS A 1 104 ? -6.010 44.177 77.772 1.00 37.59 104 LYS A N 1
ATOM 823 C CA . LYS A 1 104 ? -7.028 43.153 77.962 1.00 38.13 104 LYS A CA 1
ATOM 824 C C . LYS A 1 104 ? -7.183 42.236 76.781 1.00 35.44 104 LYS A C 1
ATOM 825 O O . LYS A 1 104 ? -7.784 41.219 76.946 1.00 37.31 104 LYS A O 1
ATOM 831 N N . HIS A 1 105 ? -6.710 42.571 75.578 1.00 31.03 105 HIS A N 1
ATOM 832 C CA . HIS A 1 105 ? -6.920 41.681 74.449 1.00 33.35 105 HIS A CA 1
ATOM 833 C C . HIS A 1 105 ? -5.709 40.850 74.063 1.00 25.38 105 HIS A C 1
ATOM 834 O O . HIS A 1 105 ? -5.665 40.227 73.012 1.00 25.74 105 HIS A O 1
ATOM 841 N N . LYS A 1 106 ? -4.713 40.819 74.934 1.00 24.22 106 LYS A N 1
ATOM 842 C CA . LYS A 1 106 ? -3.620 39.872 74.750 1.00 20.21 106 LYS A CA 1
ATOM 843 C C . LYS A 1 106 ? -4.206 38.502 74.851 1.00 19.35 106 LYS A C 1
ATOM 844 O O . LYS A 1 106 ? -5.040 38.252 75.735 1.00 22.25 106 LYS A O 1
ATOM 850 N N . ASP A 1 107 ? -3.729 37.590 74.002 1.00 19.76 107 ASP A N 1
ATOM 851 C CA . ASP A 1 107 ? -4.294 36.272 73.789 1.00 15.37 107 ASP A CA 1
ATOM 852 C C . ASP A 1 107 ? -3.272 35.239 74.124 1.00 19.27 107 ASP A C 1
ATOM 853 O O . ASP A 1 107 ? -2.242 35.129 73.514 1.00 19.35 107 ASP A O 1
ATOM 858 N N . ASP A 1 108 ? -3.553 34.507 75.195 1.00 18.35 108 ASP A N 1
ATOM 859 C CA . ASP A 1 108 ? -2.603 33.503 75.609 1.00 19.44 108 ASP A CA 1
ATOM 860 C C . ASP A 1 108 ? -2.574 32.284 74.712 1.00 21.72 108 ASP A C 1
ATOM 861 O O . ASP A 1 108 ? -1.686 31.484 74.869 1.00 23.17 108 ASP A O 1
ATOM 866 N N . SER A 1 109 ? -3.507 32.100 73.779 1.00 21.02 109 SER A N 1
ATOM 867 C CA . SER A 1 109 ? -3.411 30.890 72.912 1.00 22.65 109 SER A CA 1
ATOM 868 C C . SER A 1 109 ? -3.800 31.375 71.513 1.00 24.76 109 SER A C 1
ATOM 869 O O . SER A 1 109 ? -4.926 31.098 71.020 1.00 25.23 109 SER A O 1
ATOM 872 N N . PRO A 1 110 ? -2.946 32.230 70.951 1.00 23.18 110 PRO A N 1
ATOM 873 C CA . PRO A 1 110 ? -3.298 32.904 69.668 1.00 26.05 110 PRO A CA 1
ATOM 874 C C . PRO A 1 110 ? -3.458 31.971 68.466 1.00 28.60 110 PRO A C 1
ATOM 875 O O . PRO A 1 110 ? -4.105 32.344 67.454 1.00 39.77 110 PRO A O 1
ATOM 879 N N . ASP A 1 111 ? -2.888 30.780 68.527 1.00 26.24 111 ASP A N 1
ATOM 880 C CA . ASP A 1 111 ? -3.119 29.887 67.383 1.00 38.16 111 ASP A CA 1
ATOM 881 C C . ASP A 1 111 ? -2.675 30.539 66.086 1.00 37.72 111 ASP A C 1
ATOM 882 O O . ASP A 1 111 ? -3.403 30.931 65.115 1.00 43.10 111 ASP A O 1
ATOM 887 N N . LEU A 1 112 ? -1.388 30.656 66.126 1.00 38.02 112 LEU A N 1
ATOM 888 C CA . LEU A 1 112 ? -0.648 30.912 64.960 1.00 30.21 112 LEU A CA 1
ATOM 889 C C . LEU A 1 112 ? -0.047 29.596 64.592 1.00 36.70 112 LEU A C 1
ATOM 890 O O . LEU A 1 112 ? -0.136 28.636 65.345 1.00 37.29 112 LEU A O 1
ATOM 895 N N . PRO A 1 113 ? 0.507 29.513 63.396 1.00 33.07 113 PRO A N 1
ATOM 896 C CA . PRO A 1 113 ? 1.127 28.297 62.955 1.00 38.49 113 PRO A CA 1
ATOM 897 C C . PRO A 1 113 ? 2.306 27.889 63.817 1.00 36.39 113 PRO A C 1
ATOM 898 O O . PRO A 1 113 ? 3.105 28.748 64.226 1.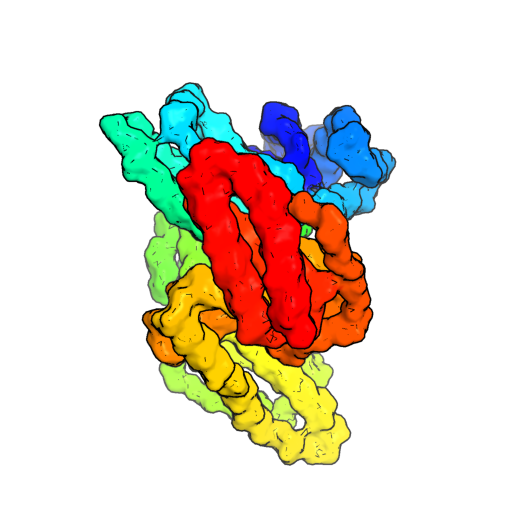00 40.63 113 PRO A O 1
ATOM 902 N N . LYS A 1 114 ? 2.407 26.580 64.052 1.00 37.66 114 LYS A N 1
ATOM 903 C CA . LYS A 1 114 ? 3.624 25.983 64.595 1.00 35.46 114 LYS A CA 1
ATOM 904 C C . LYS A 1 114 ? 4.791 26.303 63.696 1.00 32.20 114 LYS A C 1
ATOM 905 O O . LYS A 1 114 ? 4.712 26.064 62.467 1.00 37.71 114 LYS A O 1
ATOM 911 N N . LEU A 1 115 ? 5.827 26.879 64.310 1.00 31.94 115 LEU A N 1
ATOM 912 C CA . LEU A 1 115 ? 7.072 27.253 63.671 1.00 29.49 115 LEU A CA 1
ATOM 913 C C . LEU A 1 115 ? 7.914 26.013 63.468 1.00 36.94 115 LEU A C 1
ATOM 914 O O . LEU A 1 115 ? 8.004 25.142 64.351 1.00 37.42 115 LEU A O 1
ATOM 919 N N . LYS A 1 116 ? 8.500 25.911 62.280 1.00 46.06 116 LYS A N 1
ATOM 920 C CA . LYS A 1 116 ? 9.373 24.791 61.933 1.00 46.05 116 LYS A CA 1
ATOM 921 C C . LYS A 1 116 ? 10.666 25.328 61.345 1.00 41.19 116 LYS A C 1
ATOM 922 O O . LYS A 1 116 ? 10.632 26.122 60.404 1.00 50.03 116 LYS A O 1
ATOM 928 N N . PRO A 1 117 ? 11.811 24.906 61.892 1.00 36.80 117 PRO A N 1
ATOM 929 C CA . PRO A 1 117 ? 13.084 25.355 61.346 1.00 40.24 117 PRO A CA 1
ATOM 930 C C . PRO A 1 117 ? 13.367 24.754 59.951 1.00 44.89 117 PRO A C 1
ATOM 931 O O . PRO A 1 117 ? 13.330 23.521 59.718 1.00 51.12 117 PRO A O 1
ATOM 935 N N . GLU A 1 118 ? 13.625 25.648 59.018 1.00 37.36 118 GLU A N 1
ATOM 936 C CA . GLU A 1 118 ? 14.033 25.229 57.682 1.00 41.62 118 GLU A CA 1
ATOM 937 C C . GLU A 1 118 ? 15.442 25.836 57.397 1.00 35.11 118 GLU A C 1
ATOM 938 O O . GLU A 1 118 ? 15.563 27.014 57.000 1.00 45.66 118 GLU A O 1
ATOM 944 N N . PRO A 1 119 ? 16.513 25.028 57.622 1.00 43.77 119 PRO A N 1
ATOM 945 C CA . PRO A 1 119 ? 17.899 25.548 57.632 1.00 45.03 119 PRO A CA 1
ATOM 946 C C . PRO A 1 119 ? 18.329 26.387 56.415 1.00 49.93 119 PRO A C 1
ATOM 947 O O . PRO A 1 119 ? 18.987 27.426 56.570 1.00 39.16 119 PRO A O 1
ATOM 951 N N . ASP A 1 120 ? 17.969 25.943 55.211 1.00 56.46 120 ASP A N 1
ATOM 952 C CA . ASP A 1 120 ? 18.378 26.666 54.018 1.00 47.76 120 ASP A CA 1
ATOM 953 C C . ASP A 1 120 ? 17.681 28.015 53.936 1.00 40.95 120 ASP A C 1
ATOM 954 O O . ASP A 1 120 ? 18.346 29.029 53.678 1.00 45.77 120 ASP A O 1
ATOM 959 N N . THR A 1 121 ? 16.381 28.040 54.223 1.00 38.96 121 THR A N 1
ATOM 960 C CA . THR A 1 121 ? 15.614 29.291 54.172 1.00 40.87 121 THR A CA 1
ATOM 961 C C . THR A 1 121 ? 16.156 30.314 55.186 1.00 41.49 121 THR A C 1
ATOM 962 O O . THR A 1 121 ? 16.468 31.492 54.837 1.00 36.93 121 THR A O 1
ATOM 966 N N . LEU A 1 122 ? 16.313 29.834 56.424 1.00 43.70 122 LEU A N 1
ATOM 967 C CA . LEU A 1 122 ? 16.778 30.642 57.524 1.00 39.02 122 LEU A CA 1
ATOM 968 C C . LEU A 1 122 ? 18.160 31.199 57.256 1.00 41.01 122 LEU A C 1
ATOM 969 O O . LEU A 1 122 ? 18.386 32.413 57.408 1.00 45.72 122 LEU A O 1
ATOM 974 N N . CYS A 1 123 ? 19.070 30.338 56.783 1.00 47.61 123 CYS A N 1
ATOM 975 C CA . CYS A 1 123 ? 20.411 30.806 56.450 1.00 43.07 123 CYS A CA 1
ATOM 976 C C . CYS A 1 123 ? 20.436 31.904 55.379 1.00 41.55 123 CYS A C 1
ATOM 977 O O . CYS A 1 123 ? 21.184 32.877 55.513 1.00 37.57 123 CYS A O 1
ATOM 980 N N . ALA A 1 124 ? 19.568 31.784 54.380 1.00 36.73 124 ALA A N 1
ATOM 981 C CA . ALA A 1 124 ? 19.460 32.782 53.334 1.00 39.83 124 ALA A CA 1
ATOM 982 C C . ALA A 1 124 ? 18.914 34.124 53.843 1.00 41.47 124 ALA A C 1
ATOM 983 O O . ALA A 1 124 ? 19.367 35.184 53.439 1.00 41.18 124 ALA A O 1
ATOM 985 N N . GLU A 1 125 ? 17.974 34.093 54.783 1.00 36.58 125 GLU A N 1
ATOM 986 C CA . GLU A 1 125 ? 17.451 35.349 55.377 1.00 36.15 125 GLU A CA 1
ATOM 987 C C . GLU A 1 125 ? 18.481 36.040 56.262 1.00 34.47 125 GLU A C 1
ATOM 988 O O . GLU A 1 125 ? 18.575 37.282 56.336 1.00 33.86 125 GLU A O 1
ATOM 994 N N . PHE A 1 126 ? 19.260 35.209 56.926 1.00 32.82 126 PHE A N 1
ATOM 995 C CA . PHE A 1 126 ? 20.347 35.711 57.729 1.00 37.25 126 PHE A CA 1
ATOM 996 C C . PHE A 1 126 ? 21.366 36.446 56.885 1.00 37.12 126 PHE A C 1
ATOM 997 O O . PHE A 1 126 ? 21.895 37.483 57.332 1.00 32.90 126 PHE A O 1
ATOM 1005 N N . LYS A 1 127 ? 21.663 35.860 55.702 1.00 38.06 127 LYS A N 1
ATOM 1006 C CA . LYS A 1 127 ? 22.628 36.410 54.778 1.00 38.08 127 LYS A CA 1
ATOM 1007 C C . LYS A 1 127 ? 22.103 37.695 54.301 1.00 35.84 127 LYS A C 1
ATOM 1008 O O . LYS A 1 127 ? 22.803 38.712 54.354 1.00 43.54 127 LYS A O 1
ATOM 1014 N N . ALA A 1 128 ? 20.857 37.637 53.806 1.00 38.74 128 ALA A N 1
ATOM 1015 C CA . ALA A 1 128 ? 20.218 38.814 53.178 1.00 39.47 128 ALA A CA 1
ATOM 1016 C C . ALA A 1 128 ? 20.246 40.017 54.135 1.00 41.32 128 ALA A C 1
ATOM 1017 O O . ALA A 1 128 ? 20.625 41.087 53.717 1.00 40.39 128 ALA A O 1
ATOM 1019 N N . ASP A 1 129 ? 19.878 39.849 55.423 1.00 37.45 129 ASP A N 1
ATOM 1020 C CA . ASP A 1 129 ? 19.731 40.997 56.275 1.00 35.16 129 ASP A CA 1
ATOM 1021 C C . ASP A 1 129 ? 19.638 40.495 57.727 1.00 32.63 129 ASP A C 1
ATOM 1022 O O . ASP A 1 129 ? 18.606 40.041 58.155 1.00 29.52 129 ASP A O 1
ATOM 1027 N N . GLU A 1 130 ? 20.755 40.524 58.425 1.00 35.32 130 GLU A N 1
ATOM 1028 C CA . GLU A 1 130 ? 20.822 40.127 59.841 1.00 34.67 130 GLU A CA 1
ATOM 1029 C C . GLU A 1 130 ? 19.927 40.882 60.763 1.00 30.77 130 GLU A C 1
ATOM 1030 O O . GLU A 1 130 ? 19.449 40.281 61.745 1.00 32.10 130 GLU A O 1
ATOM 1036 N N . LYS A 1 131 ? 19.715 42.183 60.519 1.00 30.02 131 LYS A N 1
ATOM 1037 C CA . LYS A 1 131 ? 18.886 42.951 61.476 1.00 29.01 131 LYS A CA 1
ATOM 1038 C C . LYS A 1 131 ? 17.439 42.523 61.298 1.00 29.43 131 LYS A C 1
ATOM 1039 O O . LYS A 1 131 ? 16.708 42.356 62.283 1.00 29.76 131 LYS A O 1
ATOM 1045 N N . LYS A 1 132 ? 16.998 42.404 60.036 1.00 27.66 132 LYS A N 1
ATOM 1046 C CA . LYS A 1 132 ? 15.628 41.973 59.802 1.00 26.75 132 LYS A CA 1
ATOM 1047 C C . LYS A 1 132 ? 15.378 40.614 60.419 1.00 21.75 132 LYS A C 1
ATOM 1048 O O . LYS A 1 132 ? 14.321 40.361 60.957 1.00 27.79 132 LYS A O 1
ATOM 1054 N N . PHE A 1 133 ? 16.364 39.745 60.328 1.00 26.20 133 PHE A N 1
ATOM 1055 C CA . PHE A 1 133 ? 16.313 38.375 60.751 1.00 27.17 133 PHE A CA 1
ATOM 1056 C C . PHE A 1 133 ? 16.152 38.337 62.292 1.00 25.03 133 PHE A C 1
ATOM 1057 O O . PHE A 1 133 ? 15.346 37.550 62.835 1.00 23.11 133 PHE A O 1
ATOM 1065 N N . TRP A 1 134 ? 16.887 39.216 62.948 1.00 23.34 134 TRP A N 1
ATOM 1066 C CA . TRP A 1 134 ? 16.769 39.438 64.455 1.00 21.73 134 TRP A CA 1
ATOM 1067 C C . TRP A 1 134 ? 15.397 39.936 64.852 1.00 22.55 134 TRP A C 1
ATOM 1068 O O . TRP A 1 134 ? 14.774 39.438 65.821 1.00 22.75 134 TRP A O 1
ATOM 1079 N N . GLY A 1 135 ? 14.915 40.928 64.114 1.00 27.27 135 GLY A N 1
ATOM 1080 C CA . GLY A 1 135 ? 13.622 41.501 64.290 1.00 23.11 135 GLY A CA 1
ATOM 1081 C C . GLY A 1 135 ? 12.550 40.481 64.109 1.00 22.48 135 GLY A C 1
ATOM 1082 O O . GLY A 1 135 ? 11.570 40.473 64.850 1.00 22.69 135 GLY A O 1
ATOM 1083 N N . LYS A 1 136 ? 12.687 39.657 63.073 1.00 23.20 136 LYS A N 1
ATOM 1084 C CA . LYS A 1 136 ? 11.687 38.656 62.792 1.00 21.92 136 LYS A CA 1
ATOM 1085 C C . LYS A 1 136 ? 11.542 37.633 63.919 1.00 22.45 136 LYS A C 1
ATOM 1086 O O . LYS A 1 136 ? 10.413 37.187 64.195 1.00 27.61 136 LYS A O 1
ATOM 1092 N N . TYR A 1 137 ? 12.663 37.277 64.563 1.00 18.61 137 TYR A N 1
ATOM 1093 C CA . TYR A 1 137 ? 12.684 36.437 65.773 1.00 19.17 137 TYR A CA 1
ATOM 1094 C C . TYR A 1 137 ? 11.874 37.051 66.944 1.00 16.72 137 TYR A C 1
ATOM 1095 O O . TYR A 1 137 ? 11.005 36.399 67.497 1.00 19.85 137 TYR A O 1
ATOM 1104 N N . LEU A 1 138 ? 12.185 38.318 67.245 1.00 17.32 138 LEU A N 1
ATOM 1105 C CA . LEU A 1 138 ? 11.488 39.058 68.311 1.00 19.68 138 LEU A CA 1
ATOM 1106 C C . LEU A 1 138 ? 10.021 39.055 68.035 1.00 18.76 138 LEU A C 1
ATOM 1107 O O . LEU A 1 138 ? 9.211 38.788 68.920 1.00 20.70 138 LEU A O 1
ATOM 1112 N N . TYR A 1 139 ? 9.663 39.368 66.773 1.00 15.61 139 TYR A N 1
ATOM 1113 C CA . TYR A 1 139 ? 8.248 39.329 66.390 1.00 16.55 139 TYR A CA 1
ATOM 1114 C C . TYR A 1 139 ? 7.554 37.969 66.544 1.00 15.85 139 TYR A C 1
ATOM 1115 O O . TYR A 1 139 ? 6.481 37.855 67.177 1.00 20.44 139 TYR A O 1
ATOM 1124 N N . GLU A 1 140 ? 8.096 36.924 65.947 1.00 16.82 140 GLU A N 1
ATOM 1125 C CA . GLU A 1 140 ? 7.485 35.616 66.015 1.00 21.12 140 GLU A CA 1
ATOM 1126 C C . GLU A 1 140 ? 7.358 35.097 67.467 1.00 17.64 140 GLU A C 1
ATOM 1127 O O . GLU A 1 140 ? 6.388 34.434 67.749 1.00 19.74 140 GLU A O 1
ATOM 1133 N N . VAL A 1 141 ? 8.389 35.280 68.323 1.00 18.02 141 VAL A N 1
ATOM 1134 C CA . VAL A 1 141 ? 8.282 34.768 69.719 1.00 20.54 141 VAL A CA 1
ATOM 1135 C C . VAL A 1 141 ? 7.251 35.592 70.501 1.00 17.82 141 VAL A C 1
ATOM 1136 O O . VAL A 1 141 ? 6.346 35.046 71.150 1.00 19.41 141 VAL A O 1
ATOM 1140 N N . ALA A 1 142 ? 7.438 36.893 70.470 1.00 15.38 142 ALA A N 1
ATOM 1141 C CA . ALA A 1 142 ? 6.600 37.866 71.225 1.00 17.51 142 ALA A CA 1
ATOM 1142 C C . ALA A 1 142 ? 5.138 37.715 70.942 1.00 15.35 142 ALA A C 1
ATOM 1143 O O . ALA A 1 142 ? 4.283 37.697 71.827 1.00 21.68 142 ALA A O 1
ATOM 1145 N N . ARG A 1 143 ? 4.773 37.570 69.652 1.00 17.31 143 ARG A N 1
ATOM 1146 C CA . ARG A 1 143 ? 3.381 37.425 69.372 1.00 19.92 143 ARG A CA 1
ATOM 1147 C C . ARG A 1 143 ? 2.748 36.071 69.866 1.00 18.11 143 ARG A C 1
ATOM 1148 O O . ARG A 1 143 ? 1.511 35.953 69.941 1.00 23.21 143 ARG A O 1
ATOM 1156 N N . ARG A 1 144 ? 3.560 35.039 70.080 1.00 20.06 144 ARG A N 1
ATOM 1157 C CA . ARG A 1 144 ? 3.100 33.733 70.579 1.00 20.24 144 ARG A CA 1
ATOM 1158 C C . ARG A 1 144 ? 3.076 33.725 72.115 1.00 21.04 144 ARG A C 1
ATOM 1159 O O . ARG A 1 144 ? 2.435 32.864 72.697 1.00 20.00 144 ARG A O 1
ATOM 1167 N N . HIS A 1 145 ? 3.878 34.613 72.705 1.00 18.55 145 HIS A N 1
ATOM 1168 C CA . HIS A 1 145 ? 4.020 34.708 74.161 1.00 16.19 145 HIS A CA 1
ATOM 1169 C C . HIS A 1 145 ? 3.880 36.190 74.574 1.00 14.18 145 HIS A C 1
ATOM 1170 O O . HIS A 1 145 ? 4.879 36.871 74.769 1.00 18.53 145 HIS A O 1
ATOM 1177 N N . PRO A 1 146 ? 2.608 36.681 74.706 1.00 14.57 146 PRO A N 1
ATOM 1178 C CA . PRO A 1 146 ? 2.350 38.149 74.825 1.00 17.09 146 PRO A CA 1
ATOM 1179 C C . PRO A 1 146 ? 2.713 38.747 76.206 1.00 15.75 146 PRO A C 1
ATOM 1180 O O . PRO A 1 146 ? 2.609 39.940 76.382 1.00 16.74 146 PRO A O 1
ATOM 1184 N N . TYR A 1 147 ? 3.149 37.899 77.134 1.00 17.92 147 TYR A N 1
ATOM 1185 C CA . TYR A 1 147 ? 3.794 38.323 78.352 1.00 16.38 147 TYR A CA 1
ATOM 1186 C C . TYR A 1 147 ? 5.228 37.889 78.483 1.00 16.17 147 TYR A C 1
ATOM 1187 O O . TYR A 1 147 ? 5.807 37.993 79.557 1.00 16.60 147 TYR A O 1
ATOM 1196 N N . PHE A 1 148 ? 5.884 37.479 77.397 1.00 17.45 148 PHE A N 1
ATOM 1197 C CA . PHE A 1 148 ? 7.304 37.192 77.456 1.00 15.53 148 PHE A CA 1
ATOM 1198 C C . PHE A 1 148 ? 8.081 38.398 78.058 1.00 15.05 148 PHE A C 1
ATOM 1199 O O . PHE A 1 148 ? 7.830 39.533 77.718 1.00 16.63 148 PHE A O 1
ATOM 1207 N N . TYR A 1 149 ? 9.029 38.112 79.005 1.00 14.90 149 TYR A N 1
ATOM 1208 C CA . TYR A 1 149 ? 9.838 39.113 79.687 1.00 14.55 149 TYR A CA 1
ATOM 1209 C C . TYR A 1 149 ? 10.696 39.803 78.562 1.00 14.92 149 TYR A C 1
ATOM 1210 O O . TYR A 1 149 ? 11.598 39.188 78.052 1.00 16.16 149 TYR A O 1
ATOM 1219 N N . ALA A 1 150 ? 10.489 41.088 78.337 1.00 14.90 150 ALA A N 1
ATOM 1220 C CA . ALA A 1 150 ? 10.882 41.692 77.032 1.00 14.04 150 ALA A CA 1
ATOM 1221 C C . ALA A 1 150 ? 12.406 41.821 76.970 1.00 15.63 150 ALA A C 1
ATOM 1222 O O . ALA A 1 150 ? 13.006 41.536 75.906 1.00 17.40 150 ALA A O 1
ATOM 1224 N N . PRO A 1 151 ? 13.130 42.282 78.061 1.00 15.43 151 PRO A N 1
ATOM 1225 C CA . PRO A 1 151 ? 14.603 42.386 77.871 1.00 16.06 151 PRO A CA 1
ATOM 1226 C C . PRO A 1 151 ? 15.333 41.032 77.748 1.00 15.68 151 PRO A C 1
ATOM 1227 O O . PRO A 1 151 ? 16.340 40.928 77.019 1.00 20.81 151 PRO A O 1
ATOM 1231 N N . GLU A 1 152 ? 14.734 40.000 78.328 1.00 13.90 152 GLU A N 1
ATOM 1232 C CA A GLU A 1 152 ? 15.227 38.624 78.196 0.50 14.65 152 GLU A CA 1
ATOM 1233 C CA B GLU A 1 152 ? 15.220 38.651 78.184 0.50 15.09 152 GLU A CA 1
ATOM 1234 C C . GLU A 1 152 ? 15.084 38.163 76.736 1.00 16.26 152 GLU A C 1
ATOM 1235 O O . GLU A 1 152 ? 15.941 37.448 76.232 1.00 18.51 152 GLU A O 1
ATOM 1246 N N . LEU A 1 153 ? 13.991 38.562 76.092 1.00 15.87 153 LEU A N 1
ATOM 1247 C CA . LEU A 1 153 ? 13.771 38.235 74.669 1.00 18.19 153 LEU A CA 1
ATOM 1248 C C . LEU A 1 153 ? 14.865 38.854 73.811 1.00 16.69 153 LEU A C 1
ATOM 1249 O O . LEU A 1 153 ? 15.330 38.195 72.865 1.00 19.34 153 LEU A O 1
ATOM 1254 N N . LEU A 1 154 ? 15.314 40.053 74.150 1.00 17.11 154 LEU A N 1
ATOM 1255 C CA . LEU A 1 154 ? 16.445 40.690 73.430 1.00 15.46 154 LEU A CA 1
ATOM 1256 C C . LEU A 1 154 ? 17.717 39.845 73.535 1.00 18.89 154 LEU A C 1
ATOM 1257 O O . LEU A 1 154 ? 18.487 39.723 72.563 1.00 17.99 154 LEU A O 1
ATOM 1262 N N . TYR A 1 155 ? 17.955 39.252 74.714 1.00 16.77 155 TYR A N 1
ATOM 1263 C CA . TYR A 1 155 ? 19.125 38.390 74.965 1.00 15.34 155 TYR A CA 1
ATOM 1264 C C . TYR A 1 155 ? 19.019 37.125 74.051 1.00 13.44 155 TYR A C 1
ATOM 1265 O O . TYR A 1 155 ? 19.972 36.707 73.383 1.00 17.41 155 TYR A O 1
ATOM 1274 N N . TYR A 1 156 ? 17.834 36.573 73.993 1.00 16.51 156 TYR A N 1
ATOM 1275 C CA . TYR A 1 156 ? 17.546 35.356 73.234 1.00 16.71 156 TYR A CA 1
ATOM 1276 C C . TYR A 1 156 ? 17.694 35.622 71.735 1.00 19.28 156 TYR A C 1
ATOM 1277 O O . TYR A 1 156 ? 18.290 34.790 71.029 1.00 20.75 156 TYR A O 1
ATOM 1286 N N . ALA A 1 157 ? 17.258 36.801 71.319 1.00 17.51 157 ALA A N 1
ATOM 1287 C CA . ALA A 1 157 ? 17.448 37.230 69.846 1.00 19.37 157 ALA A CA 1
ATOM 1288 C C . ALA A 1 157 ? 18.914 37.294 69.505 1.00 24.71 157 ALA A C 1
ATOM 1289 O O . ALA A 1 157 ? 19.328 36.854 68.418 1.00 22.95 157 ALA A O 1
ATOM 1291 N N . ASN A 1 158 ? 19.715 37.850 70.415 1.00 22.99 158 ASN A N 1
ATOM 1292 C CA . ASN A 1 158 ? 21.180 37.806 70.208 1.00 23.66 158 ASN A CA 1
ATOM 1293 C C . ASN A 1 158 ? 21.788 36.377 70.159 1.00 23.06 158 ASN A C 1
ATOM 1294 O O . ASN A 1 158 ? 22.646 36.060 69.262 1.00 21.33 158 ASN A O 1
ATOM 1299 N N . LYS A 1 159 ? 21.360 35.502 71.050 1.00 23.05 159 LYS A N 1
ATOM 1300 C CA . LYS A 1 159 ? 21.756 34.082 70.945 1.00 24.13 159 LYS A CA 1
ATOM 1301 C C . LYS A 1 159 ? 21.330 33.375 69.652 1.00 21.57 159 LYS A C 1
ATOM 1302 O O . LYS A 1 159 ? 22.087 32.610 69.138 1.00 28.50 159 LYS A O 1
ATOM 1308 N N . TYR A 1 160 ? 20.112 33.674 69.187 1.00 19.55 160 TYR A N 1
ATOM 1309 C CA . TYR A 1 160 ? 19.556 33.136 67.969 1.00 26.35 160 TYR A CA 1
ATOM 1310 C C . TYR A 1 160 ? 20.412 33.542 66.796 1.00 28.96 160 TYR A C 1
ATOM 1311 O O . TYR A 1 160 ? 20.790 32.689 66.000 1.00 36.36 160 TYR A O 1
ATOM 1320 N N . ASN A 1 161 ? 20.731 34.849 66.727 1.00 23.55 161 ASN A N 1
ATOM 1321 C CA . ASN A 1 161 ? 21.600 35.298 65.646 1.00 27.37 161 ASN A CA 1
ATOM 1322 C C . ASN A 1 161 ? 22.980 34.627 65.684 1.00 28.63 161 ASN A C 1
ATOM 1323 O O . ASN A 1 161 ? 23.557 34.322 64.654 1.00 32.11 161 ASN A O 1
ATOM 1328 N N . GLY A 1 162 ? 23.508 34.407 66.874 1.00 25.81 162 GLY A N 1
ATOM 1329 C CA . GLY A 1 162 ? 24.712 33.620 67.074 1.00 30.76 162 GLY A CA 1
ATOM 1330 C C . GLY A 1 162 ? 24.707 32.184 66.584 1.00 28.52 162 GLY A C 1
ATOM 1331 O O . GLY A 1 162 ? 25.739 31.699 66.097 1.00 38.26 162 GLY A O 1
ATOM 1332 N N . VAL A 1 163 ? 23.574 31.495 66.695 1.00 24.25 163 VAL A N 1
ATOM 1333 C CA . VAL A 1 163 ? 23.437 30.121 66.162 1.00 29.04 163 VAL A CA 1
ATOM 1334 C C . VAL A 1 163 ? 23.734 30.099 64.643 1.00 25.43 163 VAL A C 1
ATOM 1335 O O . VAL A 1 163 ? 24.483 29.241 64.171 1.00 30.49 163 VAL A O 1
ATOM 1339 N N . PHE A 1 164 ? 23.196 31.089 63.959 1.00 26.49 164 PHE A N 1
ATOM 1340 C CA . PHE A 1 164 ? 23.388 31.228 62.481 1.00 33.03 164 PHE A CA 1
ATOM 1341 C C . PHE A 1 164 ? 24.761 31.823 62.003 1.00 34.09 164 PHE A C 1
ATOM 1342 O O . PHE A 1 164 ? 25.232 31.508 60.953 1.00 40.92 164 PHE A O 1
ATOM 1350 N N . GLN A 1 165 ? 25.314 32.789 62.750 1.00 28.09 165 GLN A N 1
ATOM 1351 C CA . GLN A 1 165 ? 26.776 32.988 62.702 1.00 42.81 165 GLN A CA 1
ATOM 1352 C C . GLN A 1 165 ? 27.566 31.644 62.659 1.00 41.94 165 GLN A C 1
ATOM 1353 O O . GLN A 1 165 ? 28.278 31.379 61.722 1.00 43.50 165 GLN A O 1
ATOM 1359 N N . GLU A 1 166 ? 27.421 30.804 63.674 1.00 37.74 166 GLU A N 1
ATOM 1360 C CA . GLU A 1 166 ? 28.117 29.514 63.710 1.00 45.34 166 GLU A CA 1
ATOM 1361 C C . GLU A 1 166 ? 27.778 28.595 62.502 1.00 42.01 166 GLU A C 1
ATOM 1362 O O . GLU A 1 166 ? 28.670 28.173 61.777 1.00 51.65 166 GLU A O 1
ATOM 1368 N N . CYS A 1 167 ? 26.488 28.350 62.280 1.00 38.25 167 CYS A N 1
ATOM 1369 C CA . CYS A 1 167 ? 26.054 27.194 61.474 1.00 44.59 167 CYS A CA 1
ATOM 1370 C C . CYS A 1 167 ? 25.896 27.384 59.977 1.00 52.19 167 CYS A C 1
ATOM 1371 O O . CYS A 1 167 ? 25.859 26.380 59.231 1.00 50.90 167 CYS A O 1
ATOM 1374 N N . CYS A 1 168 ? 25.763 28.630 59.518 1.00 45.91 168 CYS A N 1
ATOM 1375 C CA . CYS A 1 168 ? 25.366 28.842 58.117 1.00 47.29 168 CYS A CA 1
ATOM 1376 C C . CYS A 1 168 ? 26.502 28.641 57.101 1.00 49.03 168 CYS A C 1
ATOM 1377 O O . CYS A 1 168 ? 26.246 28.248 55.973 1.00 57.77 168 CYS A O 1
ATOM 1380 N N . GLN A 1 169 ? 27.726 28.914 57.528 1.00 52.18 169 GLN A N 1
ATOM 1381 C CA . GLN A 1 169 ? 28.915 28.638 56.729 1.00 59.22 169 GLN A CA 1
ATOM 1382 C C . GLN A 1 169 ? 29.398 27.207 56.948 1.00 68.03 169 GLN A C 1
ATOM 1383 O O . GLN A 1 169 ? 30.319 26.784 56.272 1.00 85.00 169 GLN A O 1
ATOM 1389 N N . ALA A 1 170 ? 28.821 26.488 57.920 1.00 71.37 170 ALA A N 1
ATOM 1390 C CA . ALA A 1 170 ? 29.095 25.053 58.076 1.00 68.22 170 ALA A CA 1
ATOM 1391 C C . ALA A 1 170 ? 28.598 24.299 56.851 1.00 72.62 170 ALA A C 1
ATOM 1392 O O . ALA A 1 170 ? 27.609 24.681 56.220 1.00 64.98 170 ALA A O 1
ATOM 1394 N N . GLU A 1 171 ? 29.313 23.233 56.516 1.00 82.69 171 GLU A N 1
ATOM 1395 C CA . GLU A 1 171 ? 28.968 22.405 55.374 1.00 83.34 171 GLU A CA 1
ATOM 1396 C C . GLU A 1 171 ? 27.552 21.869 55.539 1.00 69.95 171 GLU A C 1
ATOM 1397 O O . GLU A 1 171 ? 26.665 22.175 54.735 1.00 74.28 171 GLU A O 1
ATOM 1403 N N . ASP A 1 172 ? 27.338 21.123 56.616 1.00 49.81 172 ASP A N 1
ATOM 1404 C CA . ASP A 1 172 ? 26.003 20.566 56.921 1.00 57.48 172 ASP A CA 1
ATOM 1405 C C . ASP A 1 172 ? 25.237 21.450 57.923 1.00 53.94 172 ASP A C 1
ATOM 1406 O O . ASP A 1 172 ? 25.580 21.515 59.101 1.00 51.37 172 ASP A O 1
ATOM 1411 N N . LYS A 1 173 ? 24.162 22.066 57.446 1.00 49.77 173 LYS A N 1
ATOM 1412 C CA . LYS A 1 173 ? 23.600 23.255 58.104 1.00 52.79 173 LYS A CA 1
ATOM 1413 C C . LYS A 1 173 ? 22.647 22.896 59.226 1.00 50.48 173 LYS A C 1
ATOM 1414 O O . LYS A 1 173 ? 22.757 23.418 60.351 1.00 59.72 173 LYS A O 1
ATOM 1420 N N . GLY A 1 174 ? 21.688 22.036 58.875 1.00 46.08 174 GLY A N 1
ATOM 1421 C CA . GLY A 1 174 ? 20.673 21.533 59.785 1.00 47.76 174 GLY A CA 1
ATOM 1422 C C . GLY A 1 174 ? 21.296 20.708 60.889 1.00 49.04 174 GLY A C 1
ATOM 1423 O O . GLY A 1 174 ? 20.892 20.825 62.032 1.00 51.59 174 GLY A O 1
ATOM 1424 N N . ALA A 1 175 ? 22.290 19.889 60.566 1.00 42.15 175 ALA A N 1
ATOM 1425 C CA . ALA A 1 175 ? 23.049 19.163 61.592 1.00 44.68 175 ALA A CA 1
ATOM 1426 C C . ALA A 1 175 ? 23.586 20.075 62.668 1.00 41.98 175 ALA A C 1
ATOM 1427 O O . ALA A 1 175 ? 23.622 19.719 63.843 1.00 47.88 175 ALA A O 1
ATOM 1429 N N . CYS A 1 176 ? 24.058 21.239 62.249 1.00 38.92 176 CYS A N 1
ATOM 1430 C CA . CYS A 1 176 ? 24.590 22.211 63.193 1.00 43.86 176 CYS A CA 1
ATOM 1431 C C . CYS A 1 176 ? 23.459 22.938 63.951 1.00 39.61 176 CYS A C 1
ATOM 1432 O O . CYS A 1 176 ? 23.473 23.032 65.189 1.00 41.46 176 CYS A O 1
ATOM 1435 N N . LEU A 1 177 ? 22.459 23.439 63.235 1.00 41.58 177 LEU A N 1
ATOM 1436 C CA . LEU A 1 177 ? 21.525 24.403 63.845 1.00 42.06 177 LEU A CA 1
ATOM 1437 C C . LEU A 1 177 ? 20.235 23.820 64.439 1.00 40.40 177 LEU A C 1
ATOM 1438 O O . LEU A 1 177 ? 19.686 24.367 65.426 1.00 34.95 177 LEU A O 1
ATOM 1443 N N . LEU A 1 178 ? 19.736 22.727 63.861 1.00 36.79 178 LEU A N 1
ATOM 1444 C CA . LEU A 1 178 ? 18.493 22.110 64.398 1.00 37.69 178 LEU A CA 1
ATOM 1445 C C . LEU A 1 178 ? 18.543 21.754 65.901 1.00 41.04 178 LEU A C 1
ATOM 1446 O O . LEU A 1 178 ? 17.657 22.144 66.702 1.00 54.60 178 LEU A O 1
ATOM 1451 N N . PRO A 1 179 ? 19.607 21.089 66.324 1.00 46.06 179 PRO A N 1
ATOM 1452 C CA . PRO A 1 179 ? 19.670 20.828 67.769 1.00 44.48 179 PRO A CA 1
ATOM 1453 C C . PRO A 1 179 ? 19.880 22.082 68.628 1.00 39.93 179 PRO A C 1
ATOM 1454 O O . PRO A 1 179 ? 19.409 22.134 69.784 1.00 40.34 179 PRO A O 1
ATOM 1458 N N . LYS A 1 180 ? 20.594 23.070 68.089 1.00 32.96 180 LYS A N 1
ATOM 1459 C CA . LYS A 1 180 ? 20.761 24.376 68.823 1.00 35.33 180 LYS A CA 1
ATOM 1460 C C . LYS A 1 180 ? 19.410 25.073 69.093 1.00 28.84 180 LYS A C 1
ATOM 1461 O O . LYS A 1 180 ? 19.123 25.588 70.200 1.00 35.41 180 LYS A O 1
ATOM 1467 N N . ILE A 1 181 ? 18.596 25.065 68.054 1.00 29.29 181 ILE A N 1
ATOM 1468 C CA . ILE A 1 181 ? 17.270 25.670 68.046 1.00 30.36 181 ILE A CA 1
ATOM 1469 C C . ILE A 1 181 ? 16.336 24.924 68.973 1.00 31.41 181 ILE A C 1
ATOM 1470 O O . ILE A 1 181 ? 15.572 25.531 69.708 1.00 34.56 181 ILE A O 1
ATOM 1475 N N . GLU A 1 182 ? 16.407 23.605 68.935 1.00 31.29 182 GLU A N 1
ATOM 1476 C CA . GLU A 1 182 ? 15.649 22.761 69.857 1.00 33.49 182 GLU A CA 1
ATOM 1477 C C . GLU A 1 182 ? 15.966 23.082 71.314 1.00 29.92 182 GLU A C 1
ATOM 1478 O O . GLU A 1 182 ? 15.062 23.288 72.127 1.00 32.85 182 GLU A O 1
ATOM 1484 N N . THR A 1 183 ? 17.247 23.119 71.638 1.00 27.72 183 THR A N 1
ATOM 1485 C CA . THR A 1 183 ? 17.715 23.492 72.959 1.00 30.07 183 THR A CA 1
ATOM 1486 C C . THR A 1 183 ? 17.227 24.878 73.417 1.00 28.06 183 THR A C 1
ATOM 1487 O O . THR A 1 183 ? 16.678 25.033 74.511 1.00 29.84 183 THR A O 1
ATOM 1491 N N . MET A 1 184 ? 17.474 25.877 72.591 1.00 24.89 184 MET A N 1
ATOM 1492 C CA . MET A 1 184 ? 17.000 27.266 72.787 1.00 25.63 184 MET A CA 1
ATOM 1493 C C . MET A 1 184 ? 15.501 27.297 72.972 1.00 27.01 184 MET A C 1
ATOM 1494 O O . MET A 1 184 ? 15.003 27.966 73.856 1.00 25.90 184 MET A O 1
ATOM 1499 N N . ARG A 1 185 ? 14.771 26.570 72.120 1.00 28.19 185 ARG A N 1
ATOM 1500 C CA . ARG A 1 185 ? 13.300 26.487 72.269 1.00 27.48 185 ARG A CA 1
ATOM 1501 C C . ARG A 1 185 ? 12.787 26.103 73.660 1.00 25.74 185 ARG A C 1
ATOM 1502 O O . ARG A 1 185 ? 11.877 26.792 74.223 1.00 23.63 185 ARG A O 1
ATOM 1510 N N . GLU A 1 186 ? 13.300 24.999 74.180 1.00 27.22 186 GLU A N 1
ATOM 1511 C CA . GLU A 1 186 ? 12.878 24.538 75.500 1.00 25.92 186 GLU A CA 1
ATOM 1512 C C . GLU A 1 186 ? 13.225 25.648 76.541 1.00 25.18 186 GLU A C 1
ATOM 1513 O O . GLU A 1 186 ? 12.447 25.883 77.455 1.00 24.81 186 GLU A O 1
ATOM 1519 N N . LYS A 1 187 ? 14.358 26.327 76.394 1.00 22.14 187 LYS A N 1
ATOM 1520 C CA . LYS A 1 187 ? 14.754 27.376 77.362 1.00 23.27 187 LYS A CA 1
ATOM 1521 C C . LYS A 1 187 ? 13.828 28.641 77.263 1.00 20.09 187 LYS A C 1
ATOM 1522 O O . LYS A 1 187 ? 13.372 29.172 78.277 1.00 23.56 187 LYS A O 1
ATOM 1528 N N . VAL A 1 188 ? 13.523 29.079 76.026 1.00 16.52 188 VAL A N 1
ATOM 1529 C CA . VAL A 1 188 ? 12.612 30.132 75.807 1.00 17.06 188 VAL A CA 1
ATOM 1530 C C . VAL A 1 188 ? 11.232 29.798 76.313 1.00 18.22 188 VAL A C 1
ATOM 1531 O O . VAL A 1 188 ? 10.602 30.674 76.925 1.00 21.67 188 VAL A O 1
ATOM 1535 N N . LEU A 1 189 ? 10.775 28.558 76.091 1.00 19.86 189 LEU A N 1
ATOM 1536 C CA . LEU A 1 189 ? 9.440 28.216 76.520 1.00 17.97 189 LEU A CA 1
ATOM 1537 C C . LEU A 1 189 ? 9.378 28.196 78.075 1.00 16.08 189 LEU A C 1
ATOM 1538 O O . LEU A 1 189 ? 8.389 28.573 78.625 1.00 20.08 189 LEU A O 1
ATOM 1543 N N . ALA A 1 190 ? 10.469 27.816 78.701 1.00 16.42 190 ALA A N 1
ATOM 1544 C CA . ALA A 1 190 ? 10.500 27.785 80.181 1.00 16.87 190 ALA A CA 1
ATOM 1545 C C . ALA A 1 190 ? 10.471 29.181 80.722 1.00 17.23 190 ALA A C 1
ATOM 1546 O O . ALA A 1 190 ? 9.700 29.478 81.713 1.00 19.51 190 ALA A O 1
ATOM 1548 N N . SER A 1 191 ? 11.332 30.031 80.171 1.00 14.60 191 SER A N 1
ATOM 1549 C CA . SER A 1 191 ? 11.321 31.418 80.463 1.00 16.80 191 SER A CA 1
ATOM 1550 C C . SER A 1 191 ? 9.947 32.006 80.307 1.00 16.28 191 SER A C 1
ATOM 1551 O O . SER A 1 191 ? 9.486 32.683 81.188 1.00 15.19 191 SER A O 1
ATOM 1554 N N . SER A 1 192 ? 9.253 31.797 79.186 1.00 18.14 192 SER A N 1
ATOM 1555 C CA . SER A 1 192 ? 7.875 32.350 79.036 1.00 18.95 192 SER A CA 1
ATOM 1556 C C . SER A 1 192 ? 6.901 31.902 80.153 1.00 17.91 192 SER A C 1
ATOM 1557 O O . SER A 1 192 ? 6.191 32.734 80.739 1.00 13.35 192 SER A O 1
ATOM 1560 N N . ALA A 1 193 ? 6.990 30.642 80.515 1.00 16.12 193 ALA A N 1
ATOM 1561 C CA . ALA A 1 193 ? 6.163 30.096 81.593 1.00 17.00 193 ALA A CA 1
ATOM 1562 C C . ALA A 1 193 ? 6.447 30.758 82.959 1.00 14.81 193 ALA A C 1
ATOM 1563 O O . ALA A 1 193 ? 5.504 31.095 83.719 1.00 13.52 193 ALA A O 1
ATOM 1565 N N . ARG A 1 194 ? 7.718 30.922 83.274 1.00 13.41 194 ARG A N 1
ATOM 1566 C CA . ARG A 1 194 ? 8.081 31.548 84.573 1.00 14.86 194 ARG A CA 1
ATOM 1567 C C . ARG A 1 194 ? 7.581 32.997 84.536 1.00 15.02 194 ARG A C 1
ATOM 1568 O O . ARG A 1 194 ? 7.011 33.527 85.513 1.00 15.46 194 ARG A O 1
ATOM 1576 N N . GLN A 1 195 ? 7.724 33.708 83.415 1.00 15.41 195 GLN A N 1
ATOM 1577 C CA . GLN A 1 195 ? 7.217 35.092 83.404 1.00 13.88 195 GLN A CA 1
ATOM 1578 C C . GLN A 1 195 ? 5.681 35.158 83.459 1.00 11.53 195 GLN A C 1
ATOM 1579 O O . GLN A 1 195 ? 5.132 36.100 84.041 1.00 14.58 195 GLN A O 1
ATOM 1585 N N . ARG A 1 196 ? 5.007 34.185 82.824 1.00 15.19 196 ARG A N 1
ATOM 1586 C CA . ARG A 1 196 ? 3.561 34.169 82.781 1.00 15.97 196 ARG A CA 1
ATOM 1587 C C . ARG A 1 196 ? 2.971 34.001 84.206 1.00 13.88 196 ARG A C 1
ATOM 1588 O O . ARG A 1 196 ? 1.959 34.619 84.509 1.00 16.22 196 ARG A O 1
ATOM 1596 N N . LEU A 1 197 ? 3.703 33.228 85.001 1.00 13.87 197 LEU A N 1
ATOM 1597 C CA . LEU A 1 197 ? 3.388 33.102 86.434 1.00 13.71 197 LEU A CA 1
ATOM 1598 C C . LEU A 1 197 ? 3.592 34.358 87.192 1.00 13.73 197 LEU A C 1
ATOM 1599 O O . LEU A 1 197 ? 2.752 34.719 88.060 1.00 15.17 197 LEU A O 1
ATOM 1604 N N . ARG A 1 198 ? 4.727 35.028 86.986 1.00 14.59 198 ARG A N 1
ATOM 1605 C CA . ARG A 1 198 ? 4.967 36.330 87.616 1.00 14.50 198 ARG A CA 1
ATOM 1606 C C . ARG A 1 198 ? 3.855 37.292 87.317 1.00 17.16 198 ARG A C 1
ATOM 1607 O O . ARG A 1 198 ? 3.273 37.984 88.195 1.00 17.68 198 ARG A O 1
ATOM 1615 N N . CYS A 1 199 ? 3.495 37.324 86.043 1.00 14.65 199 CYS A N 1
ATOM 1616 C CA . CYS A 1 199 ? 2.442 38.279 85.656 1.00 13.66 199 CYS A CA 1
ATOM 1617 C C . CYS A 1 199 ? 1.026 37.923 86.217 1.00 11.41 199 CYS A C 1
ATOM 1618 O O . CYS A 1 199 ? 0.257 38.789 86.593 1.00 14.26 199 CYS A O 1
ATOM 1621 N N . ALA A 1 200 ? 0.712 36.620 86.244 1.00 12.69 200 ALA A N 1
ATOM 1622 C CA . ALA A 1 200 ? -0.490 36.140 86.910 1.00 13.27 200 ALA A CA 1
ATOM 1623 C C . ALA A 1 200 ? -0.532 36.537 88.426 1.00 13.03 200 ALA A C 1
ATOM 1624 O O . ALA A 1 200 ? -1.562 36.932 88.900 1.00 15.12 200 ALA A O 1
ATOM 1626 N N . SER A 1 201 ? 0.619 36.474 89.064 1.00 13.07 201 SER A N 1
ATOM 1627 C CA . SER A 1 201 ? 0.751 36.694 90.488 1.00 14.12 201 SER A CA 1
ATOM 1628 C C . SER A 1 201 ? 0.344 38.177 90.752 1.00 14.63 201 SER A C 1
ATOM 1629 O O . SER A 1 201 ? -0.565 38.448 91.581 1.00 16.06 201 SER A O 1
ATOM 1632 N N . ILE A 1 202 ? 0.883 39.133 89.985 1.00 12.00 202 ILE A N 1
ATOM 1633 C CA . ILE A 1 202 ? 0.536 40.513 90.138 1.00 13.20 202 ILE A CA 1
ATOM 1634 C C . ILE A 1 202 ? -0.896 40.871 89.640 1.00 16.52 202 ILE A C 1
ATOM 1635 O O . ILE A 1 202 ? -1.657 41.449 90.364 1.00 18.41 202 ILE A O 1
ATOM 1640 N N . GLN A 1 203 ? -1.257 40.387 88.454 1.00 16.67 203 GLN A N 1
ATOM 1641 C CA . GLN A 1 203 ? -2.519 40.679 87.885 1.00 20.47 203 GLN A CA 1
ATOM 1642 C C . GLN A 1 203 ? -3.704 40.118 88.628 1.00 19.60 203 GLN A C 1
ATOM 1643 O O . GLN A 1 203 ? -4.715 40.854 88.764 1.00 21.93 203 GLN A O 1
ATOM 1649 N N . LYS A 1 204 ? -3.629 38.835 89.067 1.00 17.00 204 LYS A N 1
ATOM 1650 C CA . LYS A 1 204 ? -4.747 38.176 89.692 1.00 19.50 204 LYS A CA 1
ATOM 1651 C C . LYS A 1 204 ? -4.699 38.177 91.211 1.00 19.25 204 LYS A C 1
ATOM 1652 O O . LYS A 1 204 ? -5.733 37.977 91.819 1.00 21.81 204 LYS A O 1
ATOM 1658 N N . PHE A 1 205 ? -3.511 38.337 91.801 1.00 17.23 205 PHE A N 1
ATOM 1659 C CA . PHE A 1 205 ? -3.322 38.246 93.279 1.00 17.01 205 PHE A CA 1
ATOM 1660 C C . PHE A 1 205 ? -2.707 39.476 93.907 1.00 17.91 205 PHE A C 1
ATOM 1661 O O . PHE A 1 205 ? -2.511 39.522 95.146 1.00 20.58 205 PHE A O 1
ATOM 1669 N N . GLY A 1 206 ? -2.399 40.489 93.127 1.00 17.51 206 GLY A N 1
ATOM 1670 C CA . GLY A 1 206 ? -1.949 41.763 93.647 1.00 18.58 206 GLY A CA 1
ATOM 1671 C C . GLY A 1 206 ? -0.428 41.881 93.784 1.00 16.56 206 GLY A C 1
ATOM 1672 O O . GLY A 1 206 ? 0.332 40.883 93.771 1.00 16.29 206 GLY A O 1
ATOM 1673 N N . GLU A 1 207 ? -0.007 43.133 93.937 1.00 22.37 207 GLU A N 1
ATOM 1674 C CA . GLU A 1 207 ? 1.392 43.457 94.044 1.00 21.26 207 GLU A CA 1
ATOM 1675 C C . GLU A 1 207 ? 2.013 42.716 95.243 1.00 19.76 207 GLU A C 1
ATOM 1676 O O . GLU A 1 207 ? 3.182 42.338 95.173 1.00 25.12 207 GLU A O 1
ATOM 1682 N N . ARG A 1 208 ? 1.247 42.520 96.326 1.00 21.44 208 ARG A N 1
ATOM 1683 C CA . ARG A 1 208 ? 1.775 41.912 97.549 1.00 22.99 208 ARG A CA 1
ATOM 1684 C C . ARG A 1 208 ? 2.215 40.446 97.303 1.00 20.30 208 ARG A C 1
ATOM 1685 O O . ARG A 1 208 ? 3.237 39.960 97.826 1.00 18.95 208 ARG A O 1
ATOM 1693 N N . ALA A 1 209 ? 1.452 39.735 96.460 1.00 19.90 209 ALA A N 1
ATOM 1694 C CA . ALA A 1 209 ? 1.825 38.392 96.038 1.00 16.41 209 ALA A CA 1
ATOM 1695 C C . ALA A 1 209 ? 3.160 38.368 95.279 1.00 17.42 209 ALA A C 1
ATOM 1696 O O . ALA A 1 209 ? 4.026 37.506 95.517 1.00 17.53 209 ALA A O 1
ATOM 1698 N N . LEU A 1 210 ? 3.325 39.313 94.359 1.00 17.36 210 LEU A N 1
ATOM 1699 C CA . LEU A 1 210 ? 4.586 39.400 93.610 1.00 17.73 210 LEU A CA 1
ATOM 1700 C C . LEU A 1 210 ? 5.782 39.746 94.503 1.00 17.29 210 LEU A C 1
ATOM 1701 O O . LEU A 1 210 ? 6.836 39.112 94.368 1.00 17.40 210 LEU A O 1
ATOM 1706 N N . LYS A 1 211 ? 5.545 40.608 95.502 1.00 16.65 211 LYS A N 1
ATOM 1707 C CA . LYS A 1 211 ? 6.564 40.951 96.505 1.00 18.79 211 LYS A CA 1
ATOM 1708 C C . LYS A 1 211 ? 6.943 39.771 97.337 1.00 19.41 211 LYS A C 1
ATOM 1709 O O . LYS A 1 211 ? 8.140 39.536 97.649 1.00 18.37 211 LYS A O 1
ATOM 1715 N N . ALA A 1 212 ? 5.941 39.013 97.728 1.00 16.91 212 ALA A N 1
ATOM 1716 C CA . ALA A 1 212 ? 6.154 37.751 98.532 1.00 19.85 212 ALA A CA 1
ATOM 1717 C C . ALA A 1 212 ? 6.969 36.759 97.775 1.00 16.50 212 ALA A C 1
ATOM 1718 O O . ALA A 1 212 ? 7.976 36.230 98.235 1.00 15.68 212 ALA A O 1
ATOM 1720 N N . TRP A 1 213 ? 6.609 36.586 96.495 1.00 15.56 213 TRP A N 1
ATOM 1721 C CA . TRP A 1 213 ? 7.364 35.654 95.676 1.00 17.65 213 TRP A CA 1
ATOM 1722 C C . TRP A 1 213 ? 8.797 36.100 95.536 1.00 13.94 213 TRP A C 1
ATOM 1723 O O . TRP A 1 213 ? 9.741 35.234 95.630 1.00 15.60 213 TRP A O 1
ATOM 1734 N N . SER A 1 214 ? 9.001 37.430 95.326 1.00 14.24 214 SER A N 1
ATOM 1735 C CA A SER A 1 214 ? 10.329 38.005 95.118 0.74 13.95 214 SER A CA 1
ATOM 1736 C CA B SER A 1 214 ? 10.326 38.026 95.119 0.26 13.91 214 SER A CA 1
ATOM 1737 C C . SER A 1 214 ? 11.204 37.895 96.352 1.00 13.85 214 SER A C 1
ATOM 1738 O O . SER A 1 214 ? 12.371 37.525 96.240 1.00 16.06 214 SER A O 1
ATOM 1743 N N . VAL A 1 215 ? 10.605 38.121 97.514 1.00 14.64 215 VAL A N 1
ATOM 1744 C CA . VAL A 1 215 ? 11.435 38.024 98.718 1.00 15.19 215 VAL A CA 1
ATOM 1745 C C . VAL A 1 215 ? 11.955 36.581 98.912 1.00 13.41 215 VAL A C 1
ATOM 1746 O O . VAL A 1 215 ? 13.151 36.363 99.226 1.00 15.62 215 VAL A O 1
ATOM 1750 N N . ALA A 1 216 ? 11.111 35.600 98.676 1.00 10.65 216 ALA A N 1
ATOM 1751 C CA . ALA A 1 216 ? 11.463 34.192 98.793 1.00 12.50 216 ALA A CA 1
ATOM 1752 C C . ALA A 1 216 ? 12.578 33.779 97.786 1.00 12.41 216 ALA A C 1
ATOM 1753 O O . ALA A 1 216 ? 13.590 33.251 98.132 1.00 13.06 216 ALA A O 1
ATOM 1755 N N . ARG A 1 217 ? 12.344 34.078 96.522 1.00 15.00 217 ARG A N 1
ATOM 1756 C CA A ARG A 1 217 ? 13.312 33.825 95.474 0.50 16.49 217 ARG A CA 1
ATOM 1757 C CA B ARG A 1 217 ? 13.314 33.762 95.499 0.50 16.80 217 ARG A CA 1
ATOM 1758 C C . ARG A 1 217 ? 14.679 34.452 95.717 1.00 12.05 217 ARG A C 1
ATOM 1759 O O . ARG A 1 217 ? 15.707 33.777 95.632 1.00 16.51 217 ARG A O 1
ATOM 1774 N N . LEU A 1 218 ? 14.692 35.735 96.029 1.00 12.02 218 LEU A N 1
ATOM 1775 C CA . LEU A 1 218 ? 15.910 36.518 96.187 1.00 15.84 218 LEU A CA 1
ATOM 1776 C C . LEU A 1 218 ? 16.648 36.069 97.433 1.00 13.12 218 LEU A C 1
ATOM 1777 O O . LEU A 1 218 ? 17.846 36.209 97.534 1.00 15.99 218 LEU A O 1
ATOM 1782 N N . SER A 1 219 ? 15.899 35.563 98.400 1.00 15.34 219 SER A N 1
ATOM 1783 C CA . SER A 1 219 ? 16.554 35.111 99.654 1.00 14.03 219 SER A CA 1
ATOM 1784 C C . SER A 1 219 ? 17.223 33.768 99.494 1.00 14.50 219 SER A C 1
ATOM 1785 O O . SER A 1 219 ? 18.168 33.444 100.237 1.00 16.88 219 SER A O 1
ATOM 1788 N N . GLN A 1 220 ? 16.782 32.948 98.517 1.00 15.40 220 GLN A N 1
ATOM 1789 C CA . GLN A 1 220 ? 17.462 31.744 98.208 1.00 19.08 220 GLN A CA 1
ATOM 1790 C C . GLN A 1 220 ? 18.721 31.995 97.363 1.00 16.73 220 GLN A C 1
ATOM 1791 O O . GLN A 1 220 ? 19.669 31.183 97.423 1.00 17.19 220 GLN A O 1
ATOM 1797 N N . LYS A 1 221 ? 18.692 33.088 96.548 1.00 16.10 221 LYS A N 1
ATOM 1798 C CA . LYS A 1 221 ? 19.831 33.421 95.625 1.00 14.70 221 LYS A CA 1
ATOM 1799 C C . LYS A 1 221 ? 20.936 34.176 96.419 1.00 17.06 221 LYS A C 1
ATOM 1800 O O . LYS A 1 221 ? 22.143 34.001 96.169 1.00 15.04 221 LYS A O 1
ATOM 1806 N N . PHE A 1 222 ? 20.510 35.046 97.367 1.00 16.70 222 PHE A N 1
ATOM 1807 C CA . PHE A 1 222 ? 21.395 35.932 98.108 1.00 16.59 222 PHE A CA 1
ATOM 1808 C C . PHE A 1 222 ? 21.199 35.753 99.639 1.00 14.51 222 PHE A C 1
ATOM 1809 O O . PHE A 1 222 ? 21.008 36.691 100.299 1.00 15.42 222 PHE A O 1
ATOM 1817 N N . PRO A 1 223 ? 21.243 34.540 100.109 1.00 15.05 223 PRO A N 1
ATOM 1818 C CA . PRO A 1 223 ? 20.889 34.317 101.528 1.00 14.99 223 PRO A CA 1
ATOM 1819 C C . PRO A 1 223 ? 21.839 34.939 102.569 1.00 14.09 223 PRO A C 1
ATOM 1820 O O . PRO A 1 223 ? 21.432 35.066 103.769 1.00 19.52 223 PRO A O 1
ATOM 1824 N N . LYS A 1 224 ? 23.080 35.240 102.196 1.00 17.13 224 LYS A N 1
ATOM 1825 C CA . LYS A 1 224 ? 24.031 35.881 103.132 1.00 17.63 224 LYS A CA 1
ATOM 1826 C C . LYS A 1 224 ? 23.713 37.410 103.260 1.00 18.31 224 LYS A C 1
ATOM 1827 O O . LYS A 1 224 ? 24.225 38.140 104.110 1.00 20.31 224 LYS A O 1
ATOM 1833 N N . ALA A 1 225 ? 22.970 37.965 102.319 1.00 17.97 225 ALA A N 1
ATOM 1834 C CA . ALA A 1 225 ? 22.661 39.402 102.401 1.00 19.94 225 ALA A CA 1
ATOM 1835 C C . ALA A 1 225 ? 21.737 39.676 103.564 1.00 15.54 225 ALA A C 1
ATOM 1836 O O . ALA A 1 225 ? 20.997 38.733 103.954 1.00 19.18 225 ALA A O 1
ATOM 1838 N N . ASP A 1 226 ? 21.752 40.947 104.041 1.00 19.50 226 ASP A N 1
ATOM 1839 C CA . ASP A 1 226 ? 20.868 41.337 105.139 1.00 19.82 226 ASP A CA 1
ATOM 1840 C C . ASP A 1 226 ? 19.480 41.604 104.643 1.00 16.49 226 ASP A C 1
ATOM 1841 O O . ASP A 1 226 ? 19.234 41.754 103.455 1.00 21.59 226 ASP A O 1
ATOM 1846 N N . PHE A 1 227 ? 18.521 41.604 105.508 1.00 21.16 227 PHE A N 1
ATOM 1847 C CA . PHE A 1 227 ? 17.151 41.808 105.118 1.00 17.81 227 PHE A CA 1
ATOM 1848 C C . PHE A 1 227 ? 16.877 43.151 104.508 1.00 22.00 227 PHE A C 1
ATOM 1849 O O . PHE A 1 227 ? 16.029 43.273 103.632 1.00 23.92 227 PHE A O 1
ATOM 1857 N N . THR A 1 228 ? 17.553 44.175 104.998 1.00 20.12 228 THR A N 1
ATOM 1858 C CA . THR A 1 228 ? 17.358 45.525 104.424 1.00 20.28 228 THR A CA 1
ATOM 1859 C C . THR A 1 228 ? 17.843 45.562 102.942 1.00 21.38 228 THR A C 1
ATOM 1860 O O . THR A 1 228 ? 17.155 46.104 102.067 1.00 28.10 228 THR A O 1
ATOM 1864 N N . ASP A 1 229 ? 18.976 44.957 102.671 1.00 23.59 229 ASP A N 1
ATOM 1865 C CA . ASP A 1 229 ? 19.416 44.814 101.241 1.00 24.48 229 ASP A CA 1
ATOM 1866 C C . ASP A 1 229 ? 18.551 43.909 100.362 1.00 21.29 229 ASP A C 1
ATOM 1867 O O . ASP A 1 229 ? 18.289 44.223 99.168 1.00 21.81 229 ASP A O 1
ATOM 1872 N N . VAL A 1 230 ? 18.075 42.803 100.909 1.00 16.16 230 VAL A N 1
ATOM 1873 C CA . VAL A 1 230 ? 17.211 41.959 100.097 1.00 18.05 230 VAL A CA 1
ATOM 1874 C C . VAL A 1 230 ? 15.925 42.720 99.758 1.00 18.55 230 VAL A C 1
ATOM 1875 O O . VAL A 1 230 ? 15.378 42.661 98.615 1.00 22.59 230 VAL A O 1
ATOM 1879 N N . THR A 1 231 ? 15.345 43.329 100.773 1.00 19.11 231 THR A N 1
ATOM 1880 C CA . THR A 1 231 ? 14.119 44.092 100.627 1.00 19.63 231 THR A CA 1
ATOM 1881 C C . THR A 1 231 ? 14.280 45.278 99.660 1.00 20.97 231 THR A C 1
ATOM 1882 O O . THR A 1 231 ? 13.344 45.526 98.889 1.00 16.99 231 THR A O 1
ATOM 1886 N N . LYS A 1 232 ? 15.462 45.951 99.632 1.00 18.08 232 LYS A N 1
ATOM 1887 C CA . LYS A 1 232 ? 15.719 46.966 98.601 1.00 20.14 232 LYS A CA 1
ATOM 1888 C C . LYS A 1 232 ? 15.583 46.365 97.194 1.00 17.02 232 LYS A C 1
ATOM 1889 O O . LYS A 1 232 ? 14.903 46.948 96.312 1.00 15.30 232 LYS A O 1
ATOM 1895 N N . ILE A 1 233 ? 16.230 45.233 96.991 1.00 17.86 233 ILE A N 1
ATOM 1896 C CA . ILE A 1 233 ? 16.192 44.566 95.682 1.00 15.87 233 ILE A CA 1
ATOM 1897 C C . ILE A 1 233 ? 14.745 44.120 95.393 1.00 14.12 233 ILE A C 1
ATOM 1898 O O . ILE A 1 233 ? 14.218 44.287 94.294 1.00 16.70 233 ILE A O 1
ATOM 1903 N N . VAL A 1 234 ? 14.020 43.601 96.395 1.00 17.07 234 VAL A N 1
ATOM 1904 C CA . VAL A 1 234 ? 12.605 43.252 96.186 1.00 18.01 234 VAL A CA 1
ATOM 1905 C C . VAL A 1 234 ? 11.781 44.443 95.636 1.00 15.74 234 VAL A C 1
ATOM 1906 O O . VAL A 1 234 ? 10.945 44.284 94.693 1.00 17.32 234 VAL A O 1
ATOM 1910 N N . THR A 1 235 ? 11.985 45.606 96.218 1.00 14.29 235 THR A N 1
ATOM 1911 C CA . THR A 1 235 ? 11.242 46.831 95.840 1.00 15.85 235 THR A CA 1
ATOM 1912 C C . THR A 1 235 ? 11.551 47.102 94.355 1.00 13.73 235 THR A C 1
ATOM 1913 O O . THR A 1 235 ? 10.645 47.300 93.560 1.00 15.33 235 THR A O 1
ATOM 1917 N N . ASP A 1 236 ? 12.824 47.053 94.017 1.00 14.35 236 ASP A N 1
ATOM 1918 C CA . ASP A 1 236 ? 13.260 47.335 92.610 1.00 15.98 236 ASP A CA 1
ATOM 1919 C C . ASP A 1 236 ? 12.743 46.282 91.678 1.00 16.80 236 ASP A C 1
ATOM 1920 O O . ASP A 1 236 ? 12.259 46.625 90.572 1.00 15.01 236 ASP A O 1
ATOM 1925 N N . LEU A 1 237 ? 12.896 45.015 92.016 1.00 17.64 237 LEU A N 1
ATOM 1926 C CA . LEU A 1 237 ? 12.495 43.936 91.122 1.00 17.43 237 LEU A CA 1
ATOM 1927 C C . LEU A 1 237 ? 10.969 43.891 90.897 1.00 19.56 237 LEU A C 1
ATOM 1928 O O . LEU A 1 237 ? 10.451 43.532 89.795 1.00 17.28 237 LEU A O 1
ATOM 1933 N N . THR A 1 238 ? 10.239 44.219 91.967 1.00 17.08 238 THR A N 1
ATOM 1934 C CA . THR A 1 238 ? 8.814 44.336 91.901 1.00 19.23 238 THR A CA 1
ATOM 1935 C C . THR A 1 238 ? 8.318 45.426 90.904 1.00 16.90 238 THR A C 1
ATOM 1936 O O . THR A 1 238 ? 7.426 45.189 90.130 1.00 18.26 238 THR A O 1
ATOM 1940 N N . LYS A 1 239 ? 9.021 46.551 90.870 1.00 17.08 239 LYS A N 1
ATOM 1941 C CA . LYS A 1 239 ? 8.717 47.672 90.007 1.00 17.40 239 LYS A CA 1
ATOM 1942 C C . LYS A 1 239 ? 9.021 47.173 88.573 1.00 15.46 239 LYS A C 1
ATOM 1943 O O . LYS A 1 239 ? 8.253 47.456 87.640 1.00 15.66 239 LYS A O 1
ATOM 1949 N N . VAL A 1 240 ? 10.120 46.437 88.438 1.00 13.61 240 VAL A N 1
ATOM 1950 C CA . VAL A 1 240 ? 10.508 45.952 87.100 1.00 15.12 240 VAL A CA 1
ATOM 1951 C C . VAL A 1 240 ? 9.398 45.050 86.512 1.00 15.27 240 VAL A C 1
ATOM 1952 O O . VAL A 1 240 ? 8.882 45.304 85.371 1.00 16.65 240 VAL A O 1
ATOM 1956 N N . HIS A 1 241 ? 9.033 44.012 87.232 1.00 15.78 241 HIS A N 1
ATOM 1957 C CA . HIS A 1 241 ? 7.977 43.088 86.815 1.00 18.03 241 HIS A CA 1
ATOM 1958 C C . HIS A 1 241 ? 6.630 43.744 86.640 1.00 20.45 241 HIS A C 1
ATOM 1959 O O . HIS A 1 241 ? 5.906 43.403 85.704 1.00 21.58 241 HIS A O 1
ATOM 1966 N N . LYS A 1 242 ? 6.250 44.652 87.545 1.00 17.15 242 LYS A N 1
ATOM 1967 C CA A LYS A 1 242 ? 5.010 45.392 87.364 0.50 16.69 242 LYS A CA 1
ATOM 1968 C CA B LYS A 1 242 ? 5.001 45.454 87.371 0.50 17.48 242 LYS A CA 1
ATOM 1969 C C . LYS A 1 242 ? 5.009 46.071 85.995 1.00 17.68 242 LYS A C 1
ATOM 1970 O O . LYS A 1 242 ? 4.042 45.942 85.257 1.00 20.75 242 LYS A O 1
ATOM 1981 N N . GLU A 1 243 ? 6.091 46.753 85.673 1.00 18.47 243 GLU A N 1
ATOM 1982 C CA . GLU A 1 243 ? 6.200 47.421 84.374 1.00 16.92 243 GLU A CA 1
ATOM 1983 C C . GLU A 1 243 ? 6.133 46.469 83.220 1.00 18.34 243 GLU A C 1
ATOM 1984 O O . GLU A 1 243 ? 5.328 46.698 82.335 1.00 15.41 243 GLU A O 1
ATOM 1990 N N . CYS A 1 244 ? 6.963 45.430 83.218 1.00 16.29 244 CYS A N 1
ATOM 1991 C CA . CYS A 1 244 ? 6.982 44.476 82.097 1.00 15.91 244 CYS A CA 1
ATOM 1992 C C . CYS A 1 244 ? 5.631 43.838 81.989 1.00 16.30 244 CYS A C 1
ATOM 1993 O O . CYS A 1 244 ? 5.051 43.815 80.860 1.00 15.26 244 CYS A O 1
ATOM 1996 N N . CYS A 1 245 ? 5.014 43.388 83.107 1.00 17.38 245 CYS A N 1
ATOM 1997 C CA . CYS A 1 245 ? 3.693 42.660 83.061 1.00 13.90 245 CYS A CA 1
ATOM 1998 C C . CYS A 1 245 ? 2.504 43.571 82.530 1.00 17.55 245 CYS A C 1
ATOM 1999 O O . CYS A 1 245 ? 1.563 43.067 81.923 1.00 21.19 245 CYS A O 1
ATOM 2002 N N . HIS A 1 246 ? 2.672 44.912 82.685 1.00 18.83 246 HIS A N 1
ATOM 2003 C CA . HIS A 1 246 ? 1.690 45.926 82.295 1.00 20.52 246 HIS A CA 1
ATOM 2004 C C . HIS A 1 246 ? 1.932 46.468 80.866 1.00 18.87 246 HIS A C 1
ATOM 2005 O O . HIS A 1 246 ? 1.186 47.314 80.383 1.00 21.83 246 HIS A O 1
ATOM 2012 N N . GLY A 1 247 ? 2.994 45.985 80.247 1.00 16.35 247 GLY A N 1
ATOM 2013 C CA . GLY A 1 247 ? 3.412 46.356 78.893 1.00 16.56 247 GLY A CA 1
ATOM 2014 C C . GLY A 1 247 ? 4.249 47.612 78.811 1.00 19.16 247 GLY A C 1
ATOM 2015 O O . GLY A 1 247 ? 4.482 48.120 77.702 1.00 20.69 247 GLY A O 1
ATOM 2016 N N . ASP A 1 248 ? 4.778 48.067 79.963 1.00 19.06 248 ASP A N 1
ATOM 2017 C CA . ASP A 1 248 ? 5.636 49.280 80.051 1.00 13.15 248 ASP A CA 1
ATOM 2018 C C . ASP A 1 248 ? 7.064 48.819 79.843 1.00 15.13 248 ASP A C 1
ATOM 2019 O O . ASP A 1 248 ? 7.890 48.833 80.726 1.00 18.44 248 ASP A O 1
ATOM 2024 N N . LEU A 1 249 ? 7.362 48.353 78.605 1.00 15.81 249 LEU A N 1
ATOM 2025 C CA . LEU A 1 249 ? 8.583 47.543 78.337 1.00 14.10 249 LEU A CA 1
ATOM 2026 C C . LEU A 1 249 ? 9.827 48.407 78.340 1.00 16.73 249 LEU A C 1
ATOM 2027 O O . LEU A 1 249 ? 10.885 47.942 78.707 1.00 13.36 249 LEU A O 1
ATOM 2032 N N . LEU A 1 250 ? 9.701 49.676 77.884 1.00 15.52 250 LEU A N 1
ATOM 2033 C CA . LEU A 1 250 ? 10.876 50.541 77.873 1.00 14.46 250 LEU A CA 1
ATOM 2034 C C . LEU A 1 250 ? 11.343 50.869 79.308 1.00 13.86 250 LEU A C 1
ATOM 2035 O O . LEU A 1 250 ? 12.536 50.813 79.590 1.00 15.28 250 LEU A O 1
ATOM 2040 N N . GLU A 1 251 ? 10.378 51.160 80.161 1.00 12.86 251 GLU A N 1
ATOM 2041 C CA . GLU A 1 251 ? 10.687 51.444 81.564 1.00 12.88 251 GLU A CA 1
ATOM 2042 C C . GLU A 1 251 ? 11.209 50.176 82.211 1.00 12.56 251 GLU A C 1
ATOM 2043 O O . GLU A 1 251 ? 12.232 50.253 82.972 1.00 14.69 251 GLU A O 1
ATOM 2049 N N . CYS A 1 252 ? 10.515 49.031 81.992 1.00 13.14 252 CYS A N 1
ATOM 2050 C CA . CYS A 1 252 ? 10.976 47.734 82.496 1.00 13.11 252 CYS A CA 1
ATOM 2051 C C . CYS A 1 252 ? 12.454 47.478 82.232 1.00 12.25 252 CYS A C 1
ATOM 2052 O O . CYS A 1 252 ? 13.251 47.156 83.106 1.00 17.27 252 CYS A O 1
ATOM 2055 N N . ALA A 1 253 ? 12.825 47.600 80.947 1.00 13.49 253 ALA A N 1
ATOM 2056 C CA . ALA A 1 253 ? 14.163 47.224 80.571 1.00 14.71 253 ALA A CA 1
ATOM 2057 C C . ALA A 1 253 ? 15.205 48.197 81.207 1.00 10.78 253 ALA A C 1
ATOM 2058 O O . ALA A 1 253 ? 16.307 47.790 81.535 1.00 13.19 253 ALA A O 1
ATOM 2060 N N . ASP A 1 254 ? 14.864 49.480 81.296 1.00 13.76 254 ASP A N 1
ATOM 2061 C CA . ASP A 1 254 ? 15.766 50.512 81.800 1.00 12.34 254 ASP A CA 1
ATOM 2062 C C . ASP A 1 254 ? 15.971 50.264 83.316 1.00 12.62 254 ASP A C 1
ATOM 2063 O O . ASP A 1 254 ? 17.082 50.257 83.792 1.00 15.13 254 ASP A O 1
ATOM 2068 N N . ASP A 1 255 ? 14.869 50.011 84.005 1.00 13.98 255 ASP A N 1
ATOM 2069 C CA . ASP A 1 255 ? 14.936 49.746 85.466 1.00 14.34 255 ASP A CA 1
ATOM 2070 C C . ASP A 1 255 ? 15.657 48.436 85.714 1.00 16.26 255 ASP A C 1
ATOM 2071 O O . ASP A 1 255 ? 16.391 48.323 86.676 1.00 15.37 255 ASP A O 1
ATOM 2076 N N . ARG A 1 256 ? 15.508 47.466 84.818 1.00 14.44 256 ARG A N 1
ATOM 2077 C CA . ARG A 1 256 ? 16.183 46.217 84.938 1.00 13.23 256 ARG A CA 1
ATOM 2078 C C . ARG A 1 256 ? 17.670 46.365 84.860 1.00 15.59 256 ARG A C 1
ATOM 2079 O O . ARG A 1 256 ? 18.462 45.761 85.607 1.00 13.84 256 ARG A O 1
ATOM 2087 N N . ALA A 1 257 ? 18.076 47.089 83.826 1.00 15.45 257 ALA A N 1
ATOM 2088 C CA . ALA A 1 257 ? 19.476 47.397 83.700 1.00 15.79 257 ALA A CA 1
ATOM 2089 C C . ALA A 1 257 ? 20.073 48.120 84.936 1.00 15.41 257 ALA A C 1
ATOM 2090 O O . ALA A 1 257 ? 21.168 47.754 85.382 1.00 15.94 257 ALA A O 1
ATOM 2092 N N . ASP A 1 258 ? 19.375 49.125 85.425 1.00 14.04 258 ASP A N 1
ATOM 2093 C CA . ASP A 1 258 ? 19.792 49.760 86.729 1.00 13.66 258 ASP A CA 1
ATOM 2094 C C . ASP A 1 258 ? 19.908 48.812 87.892 1.00 14.58 258 ASP A C 1
ATOM 2095 O O . ASP A 1 258 ? 20.890 48.888 88.713 1.00 16.70 258 ASP A O 1
ATOM 2100 N N . LEU A 1 259 ? 18.971 47.892 87.961 1.00 13.34 259 LEU A N 1
ATOM 2101 C CA . LEU A 1 259 ? 18.998 46.926 89.099 1.00 16.51 259 LEU A CA 1
ATOM 2102 C C . LEU A 1 259 ? 20.188 45.943 88.909 1.00 16.74 259 LEU A C 1
ATOM 2103 O O . LEU A 1 259 ? 20.907 45.660 89.810 1.00 14.83 259 LEU A O 1
ATOM 2108 N N . ALA A 1 260 ? 20.465 45.506 87.649 1.00 14.97 260 ALA A N 1
ATOM 2109 C CA . ALA A 1 260 ? 21.669 44.673 87.380 1.00 13.71 260 ALA A CA 1
ATOM 2110 C C . ALA A 1 260 ? 22.991 45.363 87.799 1.00 12.45 260 ALA A C 1
ATOM 2111 O O . ALA A 1 260 ? 23.914 44.722 88.329 1.00 17.33 260 ALA A O 1
ATOM 2113 N N . LYS A 1 261 ? 23.093 46.645 87.550 1.00 14.77 261 LYS A N 1
ATOM 2114 C CA . LYS A 1 261 ? 24.239 47.448 87.902 1.00 14.10 261 LYS A CA 1
ATOM 2115 C C . LYS A 1 261 ? 24.348 47.453 89.455 1.00 11.74 261 LYS A C 1
ATOM 2116 O O . LYS A 1 261 ? 25.430 47.314 89.990 1.00 17.65 261 LYS A O 1
ATOM 2122 N N . TYR A 1 262 ? 23.216 47.703 90.114 1.00 15.62 262 TYR A N 1
ATOM 2123 C CA . TYR A 1 262 ? 23.207 47.704 91.614 1.00 14.77 262 TYR A CA 1
ATOM 2124 C C . TYR A 1 262 ? 23.668 46.405 92.159 1.00 14.37 262 TYR A C 1
ATOM 2125 O O . TYR A 1 262 ? 24.537 46.392 93.082 1.00 15.92 262 TYR A O 1
ATOM 2134 N N . ILE A 1 263 ? 23.098 45.309 91.689 1.00 12.88 263 ILE A N 1
ATOM 2135 C CA . ILE A 1 263 ? 23.496 43.945 92.081 1.00 12.33 263 ILE A CA 1
ATOM 2136 C C . ILE A 1 263 ? 24.996 43.670 91.916 1.00 16.15 263 ILE A C 1
ATOM 2137 O O . ILE A 1 263 ? 25.729 43.078 92.809 1.00 17.35 263 ILE A O 1
ATOM 2142 N N . CYS A 1 264 ? 25.479 44.056 90.721 1.00 16.88 264 CYS A N 1
ATOM 2143 C CA . CYS A 1 264 ? 26.902 43.838 90.443 1.00 17.26 264 CYS A CA 1
ATOM 2144 C C . CYS A 1 264 ? 27.822 44.728 91.288 1.00 19.45 264 CYS A C 1
ATOM 2145 O O . CYS A 1 264 ? 28.885 44.273 91.764 1.00 17.24 264 CYS A O 1
ATOM 2148 N N . ASP A 1 265 ? 27.419 45.963 91.507 1.00 17.22 265 ASP A N 1
ATOM 2149 C CA . ASP A 1 265 ? 28.215 46.861 92.333 1.00 21.60 265 ASP A CA 1
ATOM 2150 C C . ASP A 1 265 ? 28.243 46.322 93.775 1.00 22.16 265 ASP A C 1
ATOM 2151 O O . ASP A 1 265 ? 29.212 46.592 94.466 1.00 23.98 265 ASP A O 1
ATOM 2156 N N . HIS A 1 266 ? 27.239 45.523 94.189 1.00 20.23 266 HIS A N 1
ATOM 2157 C CA . HIS A 1 266 ? 27.161 45.030 95.586 1.00 18.88 266 HIS A CA 1
ATOM 2158 C C . HIS A 1 266 ? 27.377 43.520 95.647 1.00 18.04 266 HIS A C 1
ATOM 2159 O O . HIS A 1 266 ? 26.910 42.823 96.565 1.00 16.28 266 HIS A O 1
ATOM 2166 N N . GLN A 1 267 ? 28.014 42.979 94.602 1.00 16.25 267 GLN A N 1
ATOM 2167 C CA . GLN A 1 267 ? 28.133 41.530 94.496 1.00 18.38 267 GLN A CA 1
ATOM 2168 C C . GLN A 1 267 ? 28.823 40.853 95.689 1.00 16.64 267 GLN A C 1
ATOM 2169 O O . GLN A 1 267 ? 28.385 39.755 96.111 1.00 15.16 267 GLN A O 1
ATOM 2175 N N . ASP A 1 268 ? 29.805 41.528 96.283 1.00 18.21 268 ASP A N 1
ATOM 2176 C CA . ASP A 1 268 ? 30.534 40.943 97.458 1.00 19.61 268 ASP A CA 1
ATOM 2177 C C . ASP A 1 268 ? 29.675 40.690 98.664 1.00 19.60 268 ASP A C 1
ATOM 2178 O O . ASP A 1 268 ? 30.050 39.851 99.434 1.00 20.93 268 ASP A O 1
ATOM 2183 N N . THR A 1 269 ? 28.573 41.433 98.799 1.00 18.31 269 THR A N 1
ATOM 2184 C CA . THR A 1 269 ? 27.598 41.213 99.848 1.00 19.48 269 THR A CA 1
ATOM 2185 C C . THR A 1 269 ? 26.365 40.484 99.487 1.00 15.95 269 THR A C 1
ATOM 2186 O O . THR A 1 269 ? 25.481 40.308 100.301 1.00 20.26 269 THR A O 1
ATOM 2190 N N . LEU A 1 270 ? 26.272 39.986 98.287 1.00 16.52 270 LEU A N 1
ATOM 2191 C CA . LEU A 1 270 ? 25.092 39.298 97.857 1.00 15.02 270 LEU A CA 1
ATOM 2192 C C . LEU A 1 270 ? 25.383 37.846 97.504 1.00 15.36 270 LEU A C 1
ATOM 2193 O O . LEU A 1 270 ? 24.738 36.939 98.038 1.00 15.84 270 LEU A O 1
ATOM 2198 N N . SER A 1 271 ? 26.314 37.572 96.544 1.00 14.67 271 SER A N 1
ATOM 2199 C CA . SER A 1 271 ? 26.693 36.170 96.253 1.00 13.36 271 SER A CA 1
ATOM 2200 C C . SER A 1 271 ? 27.950 36.130 95.414 1.00 15.59 271 SER A C 1
ATOM 2201 O O . SER A 1 271 ? 28.102 36.934 94.475 1.00 15.67 271 SER A O 1
ATOM 2204 N N . SER A 1 272 ? 28.778 35.132 95.716 1.00 15.11 272 SER A N 1
ATOM 2205 C CA . SER A 1 272 ? 30.024 34.931 94.941 1.00 14.76 272 SER A CA 1
ATOM 2206 C C . SER A 1 272 ? 29.677 34.484 93.519 1.00 15.22 272 SER A C 1
ATOM 2207 O O . SER A 1 272 ? 30.531 34.623 92.617 1.00 18.24 272 SER A O 1
ATOM 2210 N N . LYS A 1 273 ? 28.471 33.976 93.268 1.00 15.85 273 LYS A N 1
ATOM 2211 C CA A LYS A 1 273 ? 28.203 33.462 91.925 0.50 16.54 273 LYS A CA 1
ATOM 2212 C CA B LYS A 1 273 ? 28.118 33.489 91.923 0.50 16.67 273 LYS A CA 1
ATOM 2213 C C . LYS A 1 273 ? 28.041 34.589 90.915 1.00 13.96 273 LYS A C 1
ATOM 2214 O O . LYS A 1 273 ? 28.211 34.339 89.670 1.00 17.90 273 LYS A O 1
ATOM 2225 N N . LEU A 1 274 ? 27.818 35.803 91.394 1.00 13.56 274 LEU A N 1
ATOM 2226 C CA . LEU A 1 274 ? 27.822 37.006 90.563 1.00 15.74 274 LEU A CA 1
ATOM 2227 C C . LEU A 1 274 ? 29.127 37.312 89.807 1.00 16.58 274 LEU A C 1
ATOM 2228 O O . LEU A 1 274 ? 29.050 38.016 88.852 1.00 16.33 274 LEU A O 1
ATOM 2233 N N . LYS A 1 275 ? 30.259 36.767 90.287 1.00 15.96 275 LYS A N 1
ATOM 2234 C CA . LYS A 1 275 ? 31.545 36.968 89.658 1.00 15.30 275 LYS A CA 1
ATOM 2235 C C . LYS A 1 275 ? 31.490 36.624 88.165 1.00 15.82 275 LYS A C 1
ATOM 2236 O O . LYS A 1 275 ? 32.101 37.359 87.396 1.00 19.12 275 LYS A O 1
ATOM 2242 N N . GLU A 1 276 ? 30.812 35.536 87.800 1.00 14.99 276 GLU A N 1
ATOM 2243 C CA . GLU A 1 276 ? 30.637 35.113 86.369 1.00 17.93 276 GLU A CA 1
ATOM 2244 C C . GLU A 1 276 ? 29.822 36.053 85.528 1.00 17.25 276 GLU A C 1
ATOM 2245 O O . GLU A 1 276 ? 29.931 36.009 84.292 1.00 20.94 276 GLU A O 1
ATOM 2251 N N . CYS A 1 277 ? 28.926 36.827 86.171 1.00 13.66 277 CYS A N 1
ATOM 2252 C CA . CYS A 1 277 ? 27.935 37.674 85.490 1.00 16.52 277 CYS A CA 1
ATOM 2253 C C . CYS A 1 277 ? 28.440 39.027 85.255 1.00 17.14 277 CYS A C 1
ATOM 2254 O O . CYS A 1 277 ? 28.098 39.634 84.263 1.00 16.71 277 CYS A O 1
ATOM 2257 N N . CYS A 1 278 ? 29.169 39.570 86.238 1.00 16.64 278 CYS A N 1
ATOM 2258 C CA . CYS A 1 278 ? 29.208 40.999 86.394 1.00 14.45 278 CYS A CA 1
ATOM 2259 C C . CYS A 1 278 ? 30.162 41.820 85.431 1.00 19.22 278 CYS A C 1
ATOM 2260 O O . CYS A 1 278 ? 30.133 43.033 85.447 1.00 24.31 278 CYS A O 1
ATOM 2263 N N . ASP A 1 279 ? 30.932 41.111 84.599 1.00 18.42 279 ASP A N 1
ATOM 2264 C CA . ASP A 1 279 ? 31.802 41.742 83.590 1.00 17.67 279 ASP A CA 1
ATOM 2265 C C . ASP A 1 279 ? 31.230 41.572 82.167 1.00 19.56 279 ASP A C 1
ATOM 2266 O O . ASP A 1 279 ? 31.855 41.962 81.178 1.00 24.52 279 ASP A O 1
ATOM 2271 N N . LYS A 1 280 ? 30.010 41.095 82.107 1.00 17.24 280 LYS A N 1
ATOM 2272 C CA . LYS A 1 280 ? 29.340 40.932 80.849 1.00 18.65 280 LYS A CA 1
ATOM 2273 C C . LYS A 1 280 ? 28.630 42.235 80.445 1.00 14.73 280 LYS A C 1
ATOM 2274 O O . LYS A 1 280 ? 28.285 43.066 81.251 1.00 17.72 280 LYS A O 1
ATOM 2280 N N . PRO A 1 281 ? 28.336 42.368 79.125 1.00 18.85 281 PRO A N 1
ATOM 2281 C CA . PRO A 1 281 ? 27.439 43.431 78.722 1.00 17.35 281 PRO A CA 1
ATOM 2282 C C . PRO A 1 281 ? 25.985 43.313 79.241 1.00 15.87 281 PRO A C 1
ATOM 2283 O O . PRO A 1 281 ? 25.560 42.223 79.681 1.00 16.64 281 PRO A O 1
ATOM 2287 N N . VAL A 1 282 ? 25.304 44.450 79.239 1.00 17.00 282 VAL A N 1
ATOM 2288 C CA . VAL A 1 282 ? 24.030 44.545 80.008 1.00 19.04 282 VAL A CA 1
ATOM 2289 C C . VAL A 1 282 ? 23.032 43.342 79.870 1.00 17.58 282 VAL A C 1
ATOM 2290 O O . VAL A 1 282 ? 22.587 42.754 80.851 1.00 17.28 282 VAL A O 1
ATOM 2294 N N . LEU A 1 283 ? 22.607 43.016 78.667 1.00 16.52 283 LEU A N 1
ATOM 2295 C CA . LEU A 1 283 ? 21.601 41.985 78.493 1.00 16.71 283 LEU A CA 1
ATOM 2296 C C . LEU A 1 283 ? 22.041 40.552 78.950 1.00 16.16 283 LEU A C 1
ATOM 2297 O O . LEU A 1 283 ? 21.356 39.871 79.685 1.00 17.43 283 LEU A O 1
ATOM 2302 N N . GLU A 1 284 ? 23.244 40.159 78.617 1.00 15.43 284 GLU A N 1
ATOM 2303 C CA . GLU A 1 284 ? 23.845 38.948 79.083 1.00 15.34 284 GLU A CA 1
ATOM 2304 C C . GLU A 1 284 ? 24.096 38.968 80.633 1.00 16.49 284 GLU A C 1
ATOM 2305 O O . GLU A 1 284 ? 23.909 37.946 81.293 1.00 17.00 284 GLU A O 1
ATOM 2311 N N . LYS A 1 285 ? 24.507 40.126 81.145 1.00 16.66 285 LYS A N 1
ATOM 2312 C CA . LYS A 1 285 ? 24.736 40.302 82.591 1.00 13.68 285 LYS A CA 1
ATOM 2313 C C . LYS A 1 285 ? 23.404 40.010 83.298 1.00 15.90 285 LYS A C 1
ATOM 2314 O O . LYS A 1 285 ? 23.340 39.227 84.269 1.00 13.84 285 LYS A O 1
ATOM 2320 N N . SER A 1 286 ? 22.372 40.694 82.861 1.00 13.38 286 SER A N 1
ATOM 2321 C CA . SER A 1 286 ? 20.993 40.521 83.458 1.00 15.36 286 SER A CA 1
ATOM 2322 C C . SER A 1 286 ? 20.461 39.057 83.389 1.00 15.00 286 SER A C 1
ATOM 2323 O O . SER A 1 286 ? 19.898 38.529 84.329 1.00 15.77 286 SER A O 1
ATOM 2326 N N . HIS A 1 287 ? 20.673 38.393 82.236 1.00 14.49 287 HIS A N 1
ATOM 2327 C CA . HIS A 1 287 ? 20.338 37.019 82.066 1.00 14.30 287 HIS A CA 1
ATOM 2328 C C . HIS A 1 287 ? 21.102 36.130 83.072 1.00 17.80 287 HIS A C 1
ATOM 2329 O O . HIS A 1 287 ? 20.522 35.318 83.705 1.00 15.03 287 HIS A O 1
ATOM 2336 N N . CYS A 1 288 ? 22.398 36.364 83.200 1.00 15.73 288 CYS A N 1
ATOM 2337 C CA . CYS A 1 288 ? 23.270 35.630 84.110 1.00 14.96 288 CYS A CA 1
ATOM 2338 C C . CYS A 1 288 ? 22.788 35.778 85.537 1.00 14.14 288 CYS A C 1
ATOM 2339 O O . CYS A 1 288 ? 22.632 34.776 86.232 1.00 13.88 288 CYS A O 1
ATOM 2342 N N . ILE A 1 289 ? 22.428 37.004 85.872 1.00 12.51 289 ILE A N 1
ATOM 2343 C CA . ILE A 1 289 ? 21.887 37.236 87.237 1.00 13.40 289 ILE A CA 1
ATOM 2344 C C . ILE A 1 289 ? 20.632 36.405 87.473 1.00 17.29 289 ILE A C 1
ATOM 2345 O O . ILE A 1 289 ? 20.448 35.747 88.520 1.00 18.79 289 ILE A O 1
ATOM 2350 N N . ALA A 1 290 ? 19.707 36.476 86.504 1.00 16.89 290 ALA A N 1
ATOM 2351 C CA . ALA A 1 290 ? 18.427 35.693 86.521 1.00 17.39 290 ALA A CA 1
ATOM 2352 C C . ALA A 1 290 ? 18.670 34.191 86.635 1.00 15.67 290 ALA A C 1
ATOM 2353 O O . ALA A 1 290 ? 17.896 33.483 87.296 1.00 25.75 290 ALA A O 1
ATOM 2355 N N . GLU A 1 291 ? 19.722 33.690 86.014 1.00 17.87 291 GLU A N 1
ATOM 2356 C CA . GLU A 1 291 ? 20.037 32.272 86.018 1.00 20.74 291 GLU A CA 1
ATOM 2357 C C . GLU A 1 291 ? 20.604 31.774 87.390 1.00 21.86 291 GLU A C 1
ATOM 2358 O O . GLU A 1 291 ? 20.589 30.585 87.657 1.00 22.95 291 GLU A O 1
ATOM 2364 N N . ILE A 1 292 ? 21.067 32.670 88.240 1.00 23.32 292 ILE A N 1
ATOM 2365 C CA . ILE A 1 292 ? 21.613 32.208 89.516 1.00 26.10 292 ILE A CA 1
ATOM 2366 C C . ILE A 1 292 ? 20.470 31.516 90.264 1.00 22.42 292 ILE A C 1
ATOM 2367 O O . ILE A 1 292 ? 19.457 32.087 90.429 1.00 22.68 292 ILE A O 1
ATOM 2372 N N . ASP A 1 293 ? 20.628 30.303 90.768 1.00 35.68 293 ASP A N 1
ATOM 2373 C CA . ASP A 1 293 ? 19.449 29.703 91.442 1.00 39.96 293 ASP A CA 1
ATOM 2374 C C . ASP A 1 293 ? 19.568 29.766 92.973 1.00 36.24 293 ASP A C 1
ATOM 2375 O O . ASP A 1 293 ? 18.534 30.103 93.645 1.00 45.11 293 ASP A O 1
ATOM 2380 N N . LYS A 1 294 ? 20.791 29.550 93.500 1.00 29.11 294 LYS A N 1
ATOM 2381 C CA . LYS A 1 294 ? 20.920 29.499 94.952 1.00 25.05 294 LYS A CA 1
ATOM 2382 C C . LYS A 1 294 ? 22.333 29.674 95.440 1.00 21.85 294 LYS A C 1
ATOM 2383 O O . LYS A 1 294 ? 23.272 29.578 94.632 1.00 31.32 294 LYS A O 1
ATOM 2389 N N . ASP A 1 295 ? 22.495 29.998 96.736 1.00 17.46 295 ASP A N 1
ATOM 2390 C CA . ASP A 1 295 ? 23.822 29.972 97.370 1.00 19.35 295 ASP A CA 1
ATOM 2391 C C . ASP A 1 295 ? 23.741 29.008 98.530 1.00 20.11 295 ASP A C 1
ATOM 2392 O O . ASP A 1 295 ? 22.648 28.520 98.915 1.00 19.96 295 ASP A O 1
ATOM 2397 N N . ALA A 1 296 ? 24.907 28.767 99.150 1.00 19.68 296 ALA A N 1
ATOM 2398 C CA . ALA A 1 296 ? 24.984 27.954 100.405 1.00 18.58 296 ALA A CA 1
ATOM 2399 C C . ALA A 1 296 ? 24.262 28.682 101.589 1.00 22.85 296 ALA A C 1
ATOM 2400 O O . ALA A 1 296 ? 24.221 29.914 101.683 1.00 21.43 296 ALA A O 1
ATOM 2402 N N . VAL A 1 297 ? 23.728 27.877 102.510 1.00 23.52 297 VAL A N 1
ATOM 2403 C CA . VAL A 1 297 ? 23.115 28.377 103.673 1.00 21.76 297 VAL A CA 1
ATOM 2404 C C . VAL A 1 297 ? 24.228 29.065 104.511 1.00 19.07 297 VAL A C 1
ATOM 2405 O O . VAL A 1 297 ? 25.258 28.380 104.848 1.00 21.13 297 VAL A O 1
ATOM 2409 N N . PRO A 1 298 ? 24.034 30.355 104.878 1.00 22.25 298 PRO A N 1
ATOM 2410 C CA . PRO A 1 298 ? 24.984 31.029 105.756 1.00 22.80 298 PRO A CA 1
ATOM 2411 C C . PRO A 1 298 ? 25.190 30.226 107.042 1.00 21.40 298 PRO A C 1
ATOM 2412 O O . PRO A 1 298 ? 24.233 29.603 107.576 1.00 23.22 298 PRO A O 1
ATOM 2416 N N . GLU A 1 299 ? 26.426 30.210 107.503 1.00 22.01 299 GLU A N 1
ATOM 2417 C CA . GLU A 1 299 ? 26.753 29.460 108.675 1.00 22.02 299 GLU A CA 1
ATOM 2418 C C . GLU A 1 299 ? 26.244 30.219 109.905 1.00 25.75 299 GLU A C 1
ATOM 2419 O O . GLU A 1 299 ? 26.051 31.429 109.845 1.00 26.93 299 GLU A O 1
ATOM 2425 N N . ASN A 1 300 ? 26.075 29.456 111.023 1.00 22.95 300 ASN A N 1
ATOM 2426 C CA . ASN A 1 300 ? 25.836 30.004 112.338 1.00 26.42 300 ASN A CA 1
ATOM 2427 C C . ASN A 1 300 ? 24.475 30.700 112.488 1.00 27.42 300 ASN A C 1
ATOM 2428 O O . ASN A 1 300 ? 24.328 31.543 113.312 1.00 25.40 300 ASN A O 1
ATOM 2433 N N . LEU A 1 301 ? 23.485 30.397 111.693 1.00 24.24 301 LEU A N 1
ATOM 2434 C CA . LEU A 1 301 ? 22.196 31.044 111.908 1.00 23.19 301 LEU A CA 1
ATOM 2435 C C . LEU A 1 301 ? 21.400 30.482 113.102 1.00 20.76 301 LEU A C 1
ATOM 2436 O O . LEU A 1 301 ? 21.380 29.288 113.311 1.00 24.05 301 LEU A O 1
ATOM 2441 N N . PRO A 1 302 ? 20.699 31.356 113.827 1.00 22.83 302 PRO A N 1
ATOM 2442 C CA . PRO A 1 302 ? 19.826 30.850 114.962 1.00 23.17 302 PRO A CA 1
ATOM 2443 C C . PRO A 1 302 ? 18.619 30.126 114.411 1.00 30.93 302 PRO A C 1
ATOM 2444 O O . PRO A 1 302 ? 18.276 30.345 113.246 1.00 32.91 302 PRO A O 1
ATOM 2448 N N . PRO A 1 303 ? 17.936 29.304 115.261 1.00 31.34 303 PRO A N 1
ATOM 2449 C CA . PRO A 1 303 ? 16.700 28.588 114.904 1.00 25.13 303 PRO A CA 1
ATOM 2450 C C . PRO A 1 303 ? 15.640 29.646 114.535 1.00 24.30 303 PRO A C 1
ATOM 2451 O O . PRO A 1 303 ? 15.628 30.743 115.155 1.00 22.16 303 PRO A O 1
ATOM 2455 N N . LEU A 1 304 ? 14.737 29.350 113.608 1.00 23.76 304 LEU A N 1
ATOM 2456 C CA . 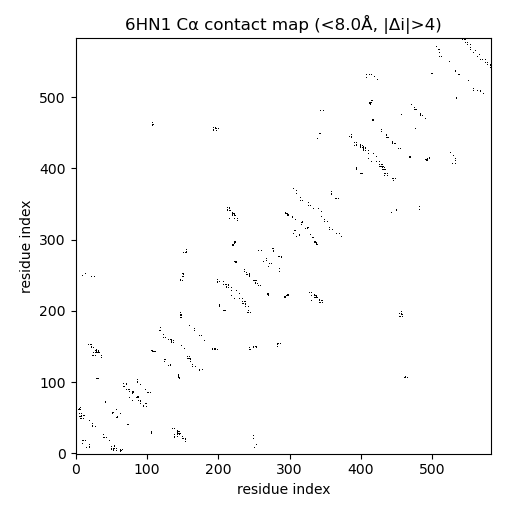LEU A 1 304 ? 13.624 30.245 113.364 1.00 21.75 304 LEU A CA 1
ATOM 2457 C C . LEU A 1 304 ? 12.685 30.431 114.520 1.00 23.14 304 LEU A C 1
ATOM 2458 O O . LEU A 1 304 ? 12.053 31.500 114.633 1.00 19.89 304 LEU A O 1
ATOM 2463 N N . THR A 1 305 ? 12.611 29.446 115.408 1.00 22.33 305 THR A N 1
ATOM 2464 C CA . THR A 1 305 ? 11.745 29.641 116.615 1.00 24.82 305 THR A CA 1
ATOM 2465 C C . THR A 1 305 ? 12.033 30.908 117.441 1.00 21.98 305 THR A C 1
ATOM 2466 O O . THR A 1 305 ? 11.149 31.477 118.122 1.00 26.15 305 THR A O 1
ATOM 2470 N N . ALA A 1 306 ? 13.269 31.374 117.411 1.00 24.50 306 ALA A N 1
ATOM 2471 C CA . ALA A 1 306 ? 13.614 32.542 118.208 1.00 22.39 306 ALA A CA 1
ATOM 2472 C C . ALA A 1 306 ? 12.815 33.746 117.858 1.00 22.10 306 ALA A C 1
ATOM 2473 O O . ALA A 1 306 ? 12.146 34.274 118.691 1.00 21.38 306 ALA A O 1
ATOM 2475 N N . ASP A 1 307 ? 12.799 34.162 116.594 1.00 21.37 307 ASP A N 1
ATOM 2476 C CA . ASP A 1 307 ? 12.075 35.369 116.206 1.00 19.65 307 ASP A CA 1
ATOM 2477 C C . ASP A 1 307 ? 10.534 35.175 116.010 1.00 14.23 307 ASP A C 1
ATOM 2478 O O . ASP A 1 307 ? 9.750 36.113 116.113 1.00 18.07 307 ASP A O 1
ATOM 2483 N N . PHE A 1 308 ? 10.141 33.944 115.689 1.00 14.22 308 PHE A N 1
ATOM 2484 C CA . PHE A 1 308 ? 8.805 33.691 115.087 1.00 13.34 308 PHE A CA 1
ATOM 2485 C C . PHE A 1 308 ? 7.940 32.860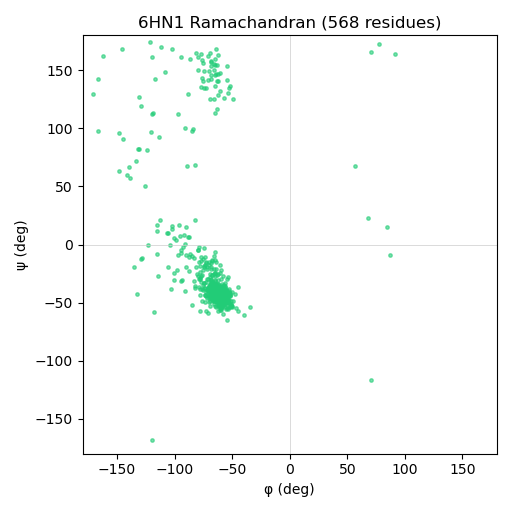 116.009 1.00 16.72 308 PHE A C 1
ATOM 2486 O O . PHE A 1 308 ? 6.770 32.696 115.800 1.00 16.86 308 PHE A O 1
ATOM 2494 N N . ALA A 1 309 ? 8.531 32.344 117.099 1.00 16.58 309 ALA A N 1
ATOM 2495 C CA . ALA A 1 309 ? 7.768 31.632 118.098 1.00 15.86 309 ALA A CA 1
ATOM 2496 C C . ALA A 1 309 ? 8.109 32.091 119.511 1.00 17.32 309 ALA A C 1
ATOM 2497 O O . ALA A 1 309 ? 7.184 32.325 120.287 1.00 19.88 309 ALA A O 1
ATOM 2499 N N . GLU A 1 310 ? 9.355 32.307 119.852 1.00 17.24 310 GLU A N 1
ATOM 2500 C CA . GLU A 1 310 ? 9.671 32.705 121.294 1.00 18.68 310 GLU A CA 1
ATOM 2501 C C . GLU A 1 310 ? 9.392 34.165 121.635 1.00 21.12 310 GLU A C 1
ATOM 2502 O O . GLU A 1 310 ? 8.883 34.487 122.753 1.00 23.62 310 GLU A O 1
ATOM 2508 N N . ASP A 1 311 ? 9.771 35.063 120.728 1.00 21.77 311 ASP A N 1
ATOM 2509 C CA . ASP A 1 311 ? 9.663 36.508 120.950 1.00 16.64 311 ASP A CA 1
ATOM 2510 C C . ASP A 1 311 ? 8.308 36.895 121.452 1.00 22.91 311 ASP A C 1
ATOM 2511 O O . ASP A 1 311 ? 7.292 36.578 120.863 1.00 18.73 311 ASP A O 1
ATOM 2516 N N . LYS A 1 312 ? 8.293 37.586 122.579 1.00 22.16 312 LYS A N 1
ATOM 2517 C CA . LYS A 1 312 ? 7.037 38.044 123.098 1.00 24.79 312 LYS A CA 1
ATOM 2518 C C . LYS A 1 312 ? 6.261 38.931 122.156 1.00 22.38 312 LYS A C 1
ATOM 2519 O O . LYS A 1 312 ? 5.059 38.949 122.284 1.00 25.62 312 LYS A O 1
ATOM 2525 N N . GLU A 1 313 ? 6.927 39.647 121.242 1.00 22.88 313 GLU A N 1
ATOM 2526 C CA . GLU A 1 313 ? 6.260 40.625 120.350 1.00 23.08 313 GLU A CA 1
ATOM 2527 C C . GLU A 1 313 ? 5.777 40.029 119.047 1.00 22.11 313 GLU A C 1
ATOM 2528 O O . GLU A 1 313 ? 5.472 40.820 118.162 1.00 26.63 313 GLU A O 1
ATOM 2534 N N . VAL A 1 314 ? 5.701 38.696 118.937 1.00 16.52 314 VAL A N 1
ATOM 2535 C CA . VAL A 1 314 ? 5.244 38.055 117.652 1.00 15.10 314 VAL A CA 1
ATOM 2536 C C . VAL A 1 314 ? 3.893 38.615 117.292 1.00 17.95 314 VAL A C 1
ATOM 2537 O O . VAL A 1 314 ? 3.709 39.042 116.184 1.00 19.73 314 VAL A O 1
ATOM 2541 N N . CYS A 1 315 ? 2.910 38.604 118.236 1.00 15.90 315 CYS A N 1
ATOM 2542 C CA . CYS A 1 315 ? 1.549 39.083 117.949 1.00 14.97 315 CYS A CA 1
ATOM 2543 C C . CYS A 1 315 ? 1.519 40.547 117.565 1.00 17.71 315 CYS A C 1
ATOM 2544 O O . CYS A 1 315 ? 0.919 40.887 116.547 1.00 20.09 315 CYS A O 1
ATOM 2547 N N . LYS A 1 316 ? 2.221 41.379 118.299 1.00 22.08 316 LYS A N 1
ATOM 2548 C CA A LYS A 1 316 ? 2.414 42.808 118.086 0.50 24.00 316 LYS A CA 1
ATOM 2549 C CA B LYS A 1 316 ? 2.161 42.791 118.006 0.50 21.37 316 LYS A CA 1
ATOM 2550 C C . LYS A 1 316 ? 2.889 43.080 116.669 1.00 21.28 316 LYS A C 1
ATOM 2551 O O . LYS A 1 316 ? 2.384 43.954 115.924 1.00 24.17 316 LYS A O 1
ATOM 2562 N N . ASN A 1 317 ? 3.918 42.323 116.303 1.00 20.31 317 ASN A N 1
ATOM 2563 C CA . ASN A 1 317 ? 4.601 42.534 115.006 1.00 20.67 317 ASN A CA 1
ATOM 2564 C C . ASN A 1 317 ? 3.628 42.088 113.899 1.00 25.30 317 ASN A C 1
ATOM 2565 O O . ASN A 1 317 ? 3.441 42.817 112.939 1.00 23.42 317 ASN A O 1
ATOM 2570 N N . TYR A 1 318 ? 2.987 40.929 114.058 1.00 20.84 318 TYR A N 1
ATOM 2571 C CA . TYR A 1 318 ? 1.978 40.427 113.094 1.00 20.64 318 TYR A CA 1
ATOM 2572 C C . TYR A 1 318 ? 0.852 41.490 112.920 1.00 19.73 318 TYR A C 1
ATOM 2573 O O . TYR A 1 318 ? 0.362 41.736 111.861 1.00 21.92 318 TYR A O 1
ATOM 2582 N N . GLN A 1 319 ? 0.435 42.096 114.028 1.00 19.99 319 GLN A N 1
ATOM 2583 C CA . GLN A 1 319 ? -0.682 43.050 114.075 1.00 19.49 319 GLN A CA 1
ATOM 2584 C C . GLN A 1 319 ? -0.350 44.463 113.569 1.00 21.15 319 GLN A C 1
ATOM 2585 O O . GLN A 1 319 ? -1.142 45.074 112.859 1.00 31.98 319 GLN A O 1
ATOM 2591 N N . GLU A 1 320 ? 0.845 44.940 113.878 1.00 20.58 320 GLU A N 1
ATOM 2592 C CA . GLU A 1 320 ? 1.258 46.352 113.658 1.00 26.15 320 GLU A CA 1
ATOM 2593 C C . GLU A 1 320 ? 2.102 46.540 112.425 1.00 28.35 320 GLU A C 1
ATOM 2594 O O . GLU A 1 320 ? 2.012 47.578 111.791 1.00 41.56 320 GLU A O 1
ATOM 2600 N N . ALA A 1 321 ? 2.873 45.533 112.052 1.00 27.23 321 ALA A N 1
ATOM 2601 C CA . ALA A 1 321 ? 3.792 45.635 110.941 1.00 31.59 321 ALA A CA 1
ATOM 2602 C C . ALA A 1 321 ? 3.719 44.300 110.124 1.00 25.32 321 ALA A C 1
ATOM 2603 O O . ALA A 1 321 ? 4.721 43.604 109.954 1.00 24.00 321 ALA A O 1
ATOM 2605 N N . LYS A 1 322 ? 2.505 43.967 109.672 1.00 22.40 322 LYS A N 1
ATOM 2606 C CA . LYS A 1 322 ? 2.233 42.655 109.155 1.00 22.43 322 LYS A CA 1
ATOM 2607 C C . LYS A 1 322 ? 3.106 42.277 107.937 1.00 25.94 322 LYS A C 1
ATOM 2608 O O . LYS A 1 322 ? 3.557 41.122 107.820 1.00 24.06 322 LYS A O 1
ATOM 2614 N N . ASP A 1 323 ? 3.301 43.255 107.059 1.00 28.41 323 ASP A N 1
ATOM 2615 C CA . ASP A 1 323 ? 3.988 43.022 105.812 1.00 26.22 323 ASP A CA 1
ATOM 2616 C C . ASP A 1 323 ? 5.464 42.849 105.993 1.00 22.69 323 ASP A C 1
ATOM 2617 O O . ASP A 1 323 ? 6.064 41.913 105.433 1.00 28.24 323 ASP A O 1
ATOM 2622 N N . VAL A 1 324 ? 6.053 43.679 106.816 1.00 22.49 324 VAL A N 1
ATOM 2623 C CA . VAL A 1 324 ? 7.449 43.567 107.214 1.00 26.12 324 VAL A CA 1
ATOM 2624 C C . VAL A 1 324 ? 7.700 42.227 107.889 1.00 22.19 324 VAL A C 1
ATOM 2625 O O . VAL A 1 324 ? 8.632 41.526 107.606 1.00 24.95 324 VAL A O 1
ATOM 2629 N N . PHE A 1 325 ? 6.844 41.879 108.857 1.00 23.08 325 PHE A N 1
ATOM 2630 C CA . PHE A 1 325 ? 7.006 40.635 109.563 1.00 20.16 325 PHE A CA 1
ATOM 2631 C C . PHE A 1 325 ? 6.887 39.365 108.686 1.00 18.79 325 PHE A C 1
ATOM 2632 O O . PHE A 1 325 ? 7.675 38.443 108.781 1.00 18.74 325 PHE A O 1
ATOM 2640 N N . LEU A 1 326 ? 5.878 39.331 107.818 1.00 22.06 326 LEU A N 1
ATOM 2641 C CA . LEU A 1 326 ? 5.748 38.195 106.927 1.00 21.31 326 LEU A CA 1
ATOM 2642 C C . LEU A 1 326 ? 6.924 38.115 105.886 1.00 18.06 326 LEU A C 1
ATOM 2643 O O . LEU A 1 326 ? 7.427 37.009 105.605 1.00 19.45 326 LEU A O 1
ATOM 2648 N N . GLY A 1 327 ? 7.366 39.290 105.426 1.00 19.32 327 GLY A N 1
ATOM 2649 C CA . GLY A 1 327 ? 8.606 39.426 104.712 1.00 17.40 327 GLY A CA 1
ATOM 2650 C C . GLY A 1 327 ? 9.833 38.905 105.387 1.00 16.60 327 GLY A C 1
ATOM 2651 O O . GLY A 1 327 ? 10.625 38.190 104.830 1.00 16.56 327 GLY A O 1
ATOM 2652 N N . SER A 1 328 ? 9.992 39.288 106.656 1.00 16.53 328 SER A N 1
ATOM 2653 C CA . SER A 1 328 ? 11.098 38.742 107.467 1.00 19.02 328 SER A CA 1
ATOM 2654 C C . SER A 1 328 ? 11.024 37.218 107.612 1.00 14.27 328 SER A C 1
ATOM 2655 O O . SER A 1 328 ? 12.027 36.499 107.443 1.00 14.89 328 SER A O 1
ATOM 2658 N N . PHE A 1 329 ? 9.815 36.709 107.871 1.00 12.89 329 PHE A N 1
ATOM 2659 C CA . PHE A 1 329 ? 9.595 35.218 107.917 1.00 14.57 329 PHE A CA 1
ATOM 2660 C C . PHE A 1 329 ? 10.097 34.588 106.624 1.00 14.58 329 PHE A C 1
ATOM 2661 O O . PHE A 1 329 ? 10.824 33.660 106.634 1.00 12.50 329 PHE A O 1
ATOM 2669 N N . LEU A 1 330 ? 9.585 35.082 105.504 1.00 12.99 330 LEU A N 1
ATOM 2670 C CA . LEU A 1 330 ? 10.069 34.616 104.206 1.00 12.98 330 LEU A CA 1
ATOM 2671 C C . LEU A 1 330 ? 11.550 34.688 103.959 1.00 11.10 330 LEU A C 1
ATOM 2672 O O . LEU A 1 330 ? 12.116 33.712 103.576 1.00 13.48 330 LEU A O 1
ATOM 2677 N N . TYR A 1 331 ? 12.169 35.773 104.233 1.00 11.36 331 TYR A N 1
ATOM 2678 C CA . TYR A 1 331 ? 13.591 35.906 104.138 1.00 15.30 331 TYR A CA 1
ATOM 2679 C C . TYR A 1 331 ? 14.309 34.846 104.981 1.00 12.72 331 TYR A C 1
ATOM 2680 O O . TYR A 1 331 ? 15.178 34.126 104.560 1.00 13.08 331 TYR A O 1
ATOM 2689 N N . GLU A 1 332 ? 13.953 34.829 106.296 1.00 14.74 332 GLU A N 1
ATOM 2690 C CA . GLU A 1 332 ? 14.646 33.912 107.227 1.00 14.26 332 GLU A CA 1
ATOM 2691 C C . GLU A 1 332 ? 14.417 32.389 106.907 1.00 11.30 332 GLU A C 1
ATOM 2692 O O . GLU A 1 332 ? 15.340 31.566 106.949 1.00 16.23 332 GLU A O 1
ATOM 2698 N N . TYR A 1 333 ? 13.195 32.031 106.501 1.00 11.50 333 TYR A N 1
ATOM 2699 C CA . TYR A 1 333 ? 12.896 30.618 106.104 1.00 10.89 333 TYR A CA 1
ATOM 2700 C C . TYR A 1 333 ? 13.674 30.192 104.792 1.00 13.45 333 TYR A C 1
ATOM 2701 O O . TYR A 1 333 ? 14.254 29.112 104.658 1.00 14.49 333 TYR A O 1
ATOM 2710 N N . SER A 1 334 ? 13.531 31.088 103.855 1.00 15.02 334 SER A N 1
ATOM 2711 C CA . SER A 1 334 ? 14.096 30.920 102.533 1.00 13.98 334 SER A CA 1
ATOM 2712 C C . SER A 1 334 ? 15.577 30.778 102.531 1.00 13.01 334 SER A C 1
ATOM 2713 O O . SER A 1 334 ? 16.094 29.843 101.846 1.00 16.28 334 SER A O 1
ATOM 2716 N N . ARG A 1 335 ? 16.255 31.652 103.259 1.00 15.55 335 ARG A N 1
ATOM 2717 C CA . ARG A 1 335 ? 17.742 31.676 103.341 1.00 16.56 335 ARG A CA 1
ATOM 2718 C C . ARG A 1 335 ? 18.264 30.441 103.987 1.00 17.02 335 ARG A C 1
ATOM 2719 O O . ARG A 1 335 ? 19.405 30.050 103.743 1.00 18.41 335 ARG A O 1
ATOM 2727 N N . ARG A 1 336 ? 17.437 29.828 104.861 1.00 17.31 336 ARG A N 1
ATOM 2728 C CA . ARG A 1 336 ? 17.764 28.496 105.477 1.00 16.10 336 ARG A CA 1
ATOM 2729 C C . ARG A 1 336 ? 17.453 27.249 104.701 1.00 15.72 336 ARG A C 1
ATOM 2730 O O . ARG A 1 336 ? 17.945 26.145 105.019 1.00 19.00 336 ARG A O 1
ATOM 2738 N N . HIS A 1 337 ? 16.673 27.423 103.603 1.00 18.94 337 HIS A N 1
ATOM 2739 C CA . HIS A 1 337 ? 16.226 26.287 102.804 1.00 18.94 337 HIS A CA 1
ATOM 2740 C C . HIS A 1 337 ? 16.300 26.767 101.330 1.00 17.01 337 HIS A C 1
ATOM 2741 O O . HIS A 1 337 ? 15.281 26.908 100.610 1.00 17.83 337 HIS A O 1
ATOM 2748 N N . PRO A 1 338 ? 17.492 27.144 100.903 1.00 21.12 338 PRO A N 1
ATOM 2749 C CA . PRO A 1 338 ? 17.578 27.764 99.525 1.00 21.73 338 PRO A CA 1
ATOM 2750 C C . PRO A 1 338 ? 17.218 26.826 98.363 1.00 22.96 338 PRO A C 1
ATOM 2751 O O . PRO A 1 338 ? 17.008 27.288 97.234 1.00 24.42 338 PRO A O 1
ATOM 2755 N N . GLU A 1 339 ? 17.142 25.537 98.624 1.00 21.51 339 GLU A N 1
ATOM 2756 C CA . GLU A 1 339 ? 16.750 24.535 97.661 1.00 22.45 339 GLU A CA 1
ATOM 2757 C C . GLU A 1 339 ? 15.238 24.284 97.573 1.00 21.13 339 GLU A C 1
ATOM 2758 O O . GLU A 1 339 ? 14.770 23.642 96.611 1.00 24.44 339 GLU A O 1
ATOM 2764 N N . TYR A 1 340 ? 14.443 24.834 98.514 1.00 20.09 340 TYR A N 1
ATOM 2765 C CA . TYR A 1 340 ? 13.004 24.563 98.538 1.00 23.06 340 TYR A CA 1
ATOM 2766 C C . TYR A 1 340 ? 12.368 25.217 97.339 1.00 21.45 340 TYR A C 1
ATOM 2767 O O . TYR A 1 340 ? 12.923 26.204 96.828 1.00 25.30 340 TYR A O 1
ATOM 2776 N N . ALA A 1 341 ? 11.222 24.676 96.871 1.00 17.78 341 ALA A N 1
ATOM 2777 C CA . ALA A 1 341 ? 10.417 25.359 95.885 1.00 19.32 341 ALA A CA 1
ATOM 2778 C C . ALA A 1 341 ? 9.882 26.627 96.465 1.00 15.44 341 ALA A C 1
ATOM 2779 O O . ALA A 1 341 ? 9.446 26.689 97.659 1.00 15.17 341 ALA A O 1
ATOM 2781 N N . VAL A 1 342 ? 9.912 27.694 95.740 1.00 19.90 342 VAL A N 1
ATOM 2782 C CA . VAL A 1 342 ? 9.305 28.962 96.209 1.00 15.36 342 VAL A CA 1
ATOM 2783 C C . VAL A 1 342 ? 7.832 28.833 96.606 1.00 13.91 342 VAL A C 1
ATOM 2784 O O . VAL A 1 342 ? 7.394 29.379 97.674 1.00 14.07 342 VAL A O 1
ATOM 2788 N N . SER A 1 343 ? 7.041 28.096 95.822 1.00 15.09 343 SER A N 1
ATOM 2789 C CA . SER A 1 343 ? 5.636 27.893 96.121 1.00 14.64 343 SER A CA 1
ATOM 2790 C C . SER A 1 343 ? 5.469 27.214 97.522 1.00 16.28 343 SER A C 1
ATOM 2791 O O . SER A 1 343 ? 4.512 27.540 98.202 1.00 13.71 343 SER A O 1
ATOM 2794 N N . VAL A 1 344 ? 6.333 26.244 97.849 1.00 13.99 344 VAL A N 1
ATOM 2795 C CA . VAL A 1 344 ? 6.271 25.611 99.158 1.00 15.13 344 VAL A CA 1
ATOM 2796 C C . VAL A 1 344 ? 6.622 26.655 100.202 1.00 14.38 344 VAL A C 1
ATOM 2797 O O . VAL A 1 344 ? 5.875 26.737 101.249 1.00 16.57 344 VAL A O 1
ATOM 2801 N N . LEU A 1 345 ? 7.690 27.412 100.037 1.00 13.82 345 LEU A N 1
ATOM 2802 C CA . LEU A 1 345 ? 8.029 28.421 101.070 1.00 13.29 345 LEU A CA 1
ATOM 2803 C C . LEU A 1 345 ? 6.861 29.392 101.338 1.00 12.37 345 LEU A C 1
ATOM 2804 O O . LEU A 1 345 ? 6.541 29.749 102.508 1.00 14.78 345 LEU A O 1
ATOM 2809 N N . LEU A 1 346 ? 6.160 29.751 100.257 1.00 14.17 346 LEU A N 1
ATOM 2810 C CA . LEU A 1 346 ? 5.004 30.645 100.371 1.00 13.31 346 LEU A CA 1
ATOM 2811 C C . LEU A 1 346 ? 3.815 29.986 101.083 1.00 12.97 346 LEU A C 1
ATOM 2812 O O . LEU A 1 346 ? 3.080 30.657 101.857 1.00 12.64 346 LEU A O 1
ATOM 2817 N N . ARG A 1 347 ? 3.611 28.683 100.814 1.00 14.62 347 ARG A N 1
ATOM 2818 C CA . ARG A 1 347 ? 2.575 27.873 101.408 1.00 13.01 347 ARG A CA 1
ATOM 2819 C C . ARG A 1 347 ? 2.843 27.894 102.948 1.00 13.39 347 ARG A C 1
ATOM 2820 O O . ARG A 1 347 ? 1.901 27.998 103.735 1.00 13.74 347 ARG A O 1
ATOM 2828 N N . LEU A 1 348 ? 4.083 27.804 103.297 1.00 10.74 348 LEU A N 1
ATOM 2829 C CA . LEU A 1 348 ? 4.436 27.814 104.754 1.00 12.57 348 LEU A CA 1
ATOM 2830 C C . LEU A 1 348 ? 4.092 29.156 105.372 1.00 12.14 348 LEU A C 1
ATOM 2831 O O . LEU A 1 348 ? 3.578 29.197 106.550 1.00 13.92 348 LEU A O 1
ATOM 2836 N N . ALA A 1 349 ? 4.537 30.255 104.787 1.00 12.29 349 ALA A N 1
ATOM 2837 C CA . ALA A 1 349 ? 4.194 31.634 105.249 1.00 13.94 349 ALA A CA 1
ATOM 2838 C C . ALA A 1 349 ? 2.690 31.813 105.395 1.00 15.20 349 ALA A C 1
ATOM 2839 O O . ALA A 1 349 ? 2.204 32.442 106.356 1.00 16.12 349 ALA A O 1
ATOM 2841 N N . LYS A 1 350 ? 1.935 31.321 104.392 1.00 15.51 350 LYS A N 1
ATOM 2842 C CA . LYS A 1 350 ? 0.479 31.465 104.477 1.00 15.03 350 LYS A CA 1
ATOM 2843 C C . LYS A 1 350 ? -0.088 30.731 105.715 1.00 18.34 350 LYS A C 1
ATOM 2844 O O . LYS A 1 350 ? -1.043 31.241 106.333 1.00 18.43 350 LYS A O 1
ATOM 2850 N N . GLU A 1 351 ? 0.451 29.535 106.026 1.00 13.90 351 GLU A N 1
ATOM 2851 C CA . GLU A 1 351 ? -0.054 28.777 107.152 1.00 15.78 351 GLU A CA 1
ATOM 2852 C C . GLU A 1 351 ? 0.426 29.459 108.401 1.00 15.20 351 GLU A C 1
ATOM 2853 O O . GLU A 1 351 ? -0.293 29.458 109.444 1.00 14.54 351 GLU A O 1
ATOM 2859 N N . TYR A 1 352 ? 1.630 29.976 108.390 1.00 14.07 352 TYR A N 1
ATOM 2860 C CA . TYR A 1 352 ? 2.148 30.726 109.586 1.00 14.85 352 TYR A CA 1
ATOM 2861 C C . TYR A 1 352 ? 1.226 31.922 109.914 1.00 14.42 352 TYR A C 1
ATOM 2862 O O . TYR A 1 352 ? 0.750 32.051 111.105 1.00 13.79 352 TYR A O 1
ATOM 2871 N N . GLU A 1 353 ? 0.917 32.732 108.887 1.00 15.02 353 GLU A N 1
ATOM 2872 C CA . GLU A 1 353 ? -0.000 33.837 108.978 1.00 14.05 353 GLU A CA 1
ATOM 2873 C C . GLU A 1 353 ? -1.382 33.366 109.556 1.00 15.50 353 GLU A C 1
ATOM 2874 O O . GLU A 1 353 ? -1.870 33.936 110.518 1.00 18.65 353 GLU A O 1
ATOM 2880 N N . ALA A 1 354 ? -1.920 32.240 109.055 1.00 13.34 354 ALA A N 1
ATOM 2881 C CA . ALA A 1 354 ? -3.233 31.717 109.449 1.00 15.17 354 ALA A CA 1
ATOM 2882 C C . ALA A 1 354 ? -3.188 31.315 110.928 1.00 14.04 354 ALA A C 1
ATOM 2883 O O . ALA A 1 354 ? -4.198 31.465 111.685 1.00 15.22 354 ALA A O 1
ATOM 2885 N N . THR A 1 355 ? -2.044 30.767 111.282 1.00 14.32 355 THR A N 1
ATOM 2886 C CA . THR A 1 355 ? -1.787 30.335 112.718 1.00 14.16 355 THR A CA 1
ATOM 2887 C C . THR A 1 355 ? -1.859 31.516 113.684 1.00 13.92 355 THR A C 1
ATOM 2888 O O . THR A 1 355 ? -2.568 31.499 114.686 1.00 17.05 355 THR A O 1
ATOM 2892 N N . LEU A 1 356 ? -1.120 32.539 113.375 1.00 13.78 356 LEU A N 1
ATOM 2893 C CA . LEU A 1 356 ? -1.185 33.843 114.087 1.00 15.68 356 LEU A CA 1
ATOM 2894 C C . LEU A 1 356 ? -2.538 34.566 114.110 1.00 16.66 356 LEU A C 1
ATOM 2895 O O . LEU A 1 356 ? -2.934 35.047 115.148 1.00 18.86 356 LEU A O 1
ATOM 2900 N N . GLU A 1 357 ? -3.284 34.553 113.019 1.00 15.78 357 GLU A N 1
ATOM 2901 C CA . GLU A 1 357 ? -4.609 35.102 112.988 1.00 14.58 357 GLU A CA 1
ATOM 2902 C C . GLU A 1 357 ? -5.481 34.362 114.008 1.00 17.26 357 GLU A C 1
ATOM 2903 O O . GLU A 1 357 ? -6.248 35.009 114.730 1.00 21.24 357 GLU A O 1
ATOM 2909 N N . ASP A 1 358 ? -5.370 33.032 114.094 1.00 17.62 358 ASP A N 1
ATOM 2910 C CA . ASP A 1 358 ? -6.190 32.228 115.053 1.00 17.37 358 ASP A CA 1
ATOM 2911 C C . ASP A 1 358 ? -5.650 32.454 116.506 1.00 14.72 358 ASP A C 1
ATOM 2912 O O . ASP A 1 358 ? -6.390 32.728 117.437 1.00 18.46 358 ASP A O 1
ATOM 2917 N N . CYS A 1 359 ? -4.366 32.322 116.669 1.00 14.61 359 CYS A N 1
ATOM 2918 C CA . CYS A 1 359 ? -3.770 32.276 118.028 1.00 13.91 359 CYS A CA 1
ATOM 2919 C C . CYS A 1 359 ? -3.644 33.660 118.649 1.00 15.52 359 CYS A C 1
ATOM 2920 O O . CYS A 1 359 ? -3.832 33.775 119.928 1.00 15.98 359 CYS A O 1
ATOM 2923 N N . CYS A 1 360 ? -3.465 34.711 117.907 1.00 15.46 360 CYS A N 1
ATOM 2924 C CA . CYS A 1 360 ? -3.269 36.040 118.461 1.00 17.79 360 CYS A CA 1
ATOM 2925 C C . CYS A 1 360 ? -4.555 36.697 119.085 1.00 19.15 360 CYS A C 1
ATOM 2926 O O . CYS A 1 360 ? -4.470 37.656 119.773 1.00 21.24 360 CYS A O 1
ATOM 2929 N N . ALA A 1 361 ? -5.718 36.138 118.775 1.00 19.48 361 ALA A N 1
ATOM 2930 C CA . ALA A 1 361 ? -6.966 36.417 119.407 1.00 20.20 361 ALA A CA 1
ATOM 2931 C C . ALA A 1 361 ? -7.160 35.817 120.789 1.00 20.12 361 ALA A C 1
ATOM 2932 O O . ALA A 1 361 ? -8.130 36.182 121.468 1.00 26.02 361 ALA A O 1
ATOM 2934 N N . LYS A 1 362 ? -6.305 34.893 121.197 1.00 19.29 362 LYS A N 1
ATOM 2935 C CA . LYS A 1 362 ? -6.521 34.113 122.430 1.00 19.06 362 LYS A CA 1
ATOM 2936 C C . LYS A 1 362 ? -5.838 34.715 123.607 1.00 16.93 362 LYS A C 1
ATOM 2937 O O . LYS A 1 362 ? -5.025 35.592 123.514 1.00 19.15 362 LYS A O 1
ATOM 2943 N N . GLU A 1 363 ? -6.344 34.261 124.754 1.00 15.38 363 GLU A N 1
ATOM 2944 C CA . GLU A 1 363 ? -5.743 34.694 126.039 1.00 16.46 363 GLU A CA 1
ATOM 2945 C C . GLU A 1 363 ? -4.258 34.393 126.155 1.00 18.83 363 GLU A C 1
ATOM 2946 O O . GLU A 1 363 ? -3.532 35.250 126.643 1.00 19.42 363 GLU A O 1
ATOM 2952 N N . ASP A 1 364 ? -3.811 33.217 125.675 1.00 18.08 364 ASP A N 1
ATOM 2953 C CA . ASP A 1 364 ? -2.389 32.829 125.706 1.00 19.77 364 ASP A CA 1
ATOM 2954 C C . ASP A 1 364 ? -1.987 32.501 124.277 1.00 18.62 364 ASP A C 1
ATOM 2955 O O . ASP A 1 364 ? -1.975 31.328 123.889 1.00 17.12 364 ASP A O 1
ATOM 2960 N N . PRO A 1 365 ? -1.686 33.565 123.502 1.00 15.24 365 PRO A N 1
ATOM 2961 C CA . PRO A 1 365 ? -1.323 33.225 122.047 1.00 15.06 365 PRO A CA 1
ATOM 2962 C C . PRO A 1 365 ? -0.172 32.232 121.902 1.00 14.92 365 PRO A C 1
ATOM 2963 O O . PRO A 1 365 ? -0.240 31.303 121.102 1.00 14.99 365 PRO A O 1
ATOM 2967 N N . HIS A 1 366 ? 0.885 32.442 122.687 1.00 15.15 366 HIS A N 1
ATOM 2968 C CA . HIS A 1 366 ? 2.107 31.670 122.556 1.00 14.90 366 HIS A CA 1
ATOM 2969 C C . HIS A 1 366 ? 1.779 30.205 122.817 1.00 14.38 366 HIS A C 1
ATOM 2970 O O . HIS A 1 366 ? 2.310 29.296 122.251 1.00 13.67 366 HIS A O 1
ATOM 2977 N N . ALA A 1 367 ? 0.889 29.936 123.770 1.00 14.15 367 ALA A N 1
ATOM 2978 C CA . ALA A 1 367 ? 0.477 28.546 123.963 1.00 14.39 367 ALA A CA 1
ATOM 2979 C C . ALA A 1 367 ? -0.093 27.901 122.683 1.00 17.06 367 ALA A C 1
ATOM 2980 O O . ALA A 1 367 ? 0.072 26.724 122.468 1.00 17.73 367 ALA A O 1
ATOM 2982 N N . CYS A 1 368 ? -0.828 28.713 121.975 1.00 18.50 368 CYS A N 1
ATOM 2983 C CA . CYS A 1 368 ? -1.467 28.284 120.748 1.00 16.76 368 CYS A CA 1
ATOM 2984 C C . CYS A 1 368 ? -0.475 28.170 119.546 1.00 15.20 368 CYS A C 1
ATOM 2985 O O . CYS A 1 368 ? -0.512 27.168 118.835 1.00 15.68 368 CYS A O 1
ATOM 2988 N N . TYR A 1 369 ? 0.475 29.050 119.422 1.00 13.13 369 TYR A N 1
ATOM 2989 C CA . TYR A 1 369 ? 1.422 29.001 118.212 1.00 13.43 369 TYR A CA 1
ATOM 2990 C C . TYR A 1 369 ? 2.806 28.451 118.501 1.00 12.77 369 TYR A C 1
ATOM 2991 O O . TYR A 1 369 ? 3.635 28.376 117.629 1.00 14.45 369 TYR A O 1
ATOM 3000 N N . ALA A 1 370 ? 3.126 28.054 119.763 1.00 13.01 370 ALA A N 1
ATOM 3001 C CA . ALA A 1 370 ? 4.450 27.610 120.069 1.00 15.27 370 ALA A CA 1
ATOM 3002 C C . ALA A 1 370 ? 5.044 26.489 119.227 1.00 12.97 370 ALA A C 1
ATOM 3003 O O . ALA A 1 370 ? 6.252 26.527 118.950 1.00 19.46 370 ALA A O 1
ATOM 3005 N N . THR A 1 371 ? 4.177 25.605 118.714 1.00 15.92 371 THR A N 1
ATOM 3006 C CA . THR A 1 371 ? 4.601 24.464 117.953 1.00 15.73 371 THR A CA 1
ATOM 3007 C C . THR A 1 371 ? 4.401 24.671 116.480 1.00 15.86 371 THR A C 1
ATOM 3008 O O . THR A 1 371 ? 4.499 23.657 115.741 1.00 17.09 371 THR A O 1
ATOM 3012 N N . VAL A 1 372 ? 4.204 25.926 116.114 1.00 13.96 372 VAL A N 1
ATOM 3013 C CA . VAL A 1 372 ? 3.879 26.156 114.646 1.00 13.25 372 VAL A CA 1
ATOM 3014 C C . VAL A 1 372 ? 4.963 25.587 113.674 1.00 14.24 372 VAL A C 1
ATOM 3015 O O . VAL A 1 372 ? 4.619 25.105 112.593 1.00 15.89 372 VAL A O 1
ATOM 3019 N N . PHE A 1 373 ? 6.235 25.641 114.008 1.00 14.45 373 PHE A N 1
ATOM 3020 C CA . PHE A 1 373 ? 7.299 25.145 113.110 1.00 16.19 373 PHE A CA 1
ATOM 3021 C C . PHE A 1 373 ? 7.261 23.649 112.849 1.00 16.27 373 PHE A C 1
ATOM 3022 O O . PHE A 1 373 ? 7.650 23.163 111.833 1.00 18.73 373 PHE A O 1
ATOM 3030 N N . ASP A 1 374 ? 6.807 22.892 113.836 1.00 19.58 374 ASP A N 1
ATOM 3031 C CA A ASP A 1 374 ? 6.631 21.443 113.705 0.50 16.81 374 ASP A CA 1
ATOM 3032 C CA B ASP A 1 374 ? 6.561 21.462 113.760 0.50 17.17 374 ASP A CA 1
ATOM 3033 C C . ASP A 1 374 ? 5.496 21.210 112.709 1.00 19.16 374 ASP A C 1
ATOM 3034 O O . ASP A 1 374 ? 5.611 20.307 111.861 1.00 21.05 374 ASP A O 1
ATOM 3043 N N . LYS A 1 375 ? 4.455 22.046 112.748 1.00 18.42 375 LYS A N 1
ATOM 3044 C CA . LYS A 1 375 ? 3.328 21.852 111.795 1.00 17.94 375 LYS A CA 1
ATOM 3045 C C . LYS A 1 375 ? 3.838 22.186 110.407 1.00 22.17 375 LYS A C 1
ATOM 3046 O O . LYS A 1 375 ? 3.504 21.453 109.440 1.00 21.49 375 LYS A O 1
ATOM 3052 N N . LEU A 1 376 ? 4.658 23.248 110.330 1.00 16.83 376 LEU A N 1
ATOM 3053 C CA . LEU A 1 376 ? 5.265 23.632 109.034 1.00 13.86 376 LEU A CA 1
ATOM 3054 C C . LEU A 1 376 ? 6.181 22.589 108.461 1.00 20.12 376 LEU A C 1
ATOM 3055 O O . LEU A 1 376 ? 6.097 22.236 107.244 1.00 19.10 376 LEU A O 1
ATOM 3060 N N . LYS A 1 377 ? 7.026 22.017 109.270 1.00 20.10 377 LYS A N 1
ATOM 3061 C CA . LYS A 1 377 ? 7.902 20.939 108.758 1.00 23.56 377 LYS A CA 1
ATOM 3062 C C . LYS A 1 377 ? 7.074 19.773 108.251 1.00 23.12 377 LYS A C 1
ATOM 3063 O O . LYS A 1 377 ? 7.385 19.191 107.181 1.00 25.59 377 LYS A O 1
ATOM 3069 N N . HIS A 1 378 ? 5.985 19.465 108.918 1.00 23.13 378 HIS A N 1
ATOM 3070 C CA . HIS A 1 378 ? 5.103 18.406 108.420 1.00 24.63 378 HIS A CA 1
ATOM 3071 C C . HIS A 1 378 ? 4.400 18.758 107.074 1.00 23.68 378 HIS A C 1
ATOM 3072 O O . HIS A 1 378 ? 4.054 17.881 106.239 1.00 23.32 378 HIS A O 1
ATOM 3079 N N . LEU A 1 379 ? 4.133 20.030 106.902 1.00 19.45 379 LEU A N 1
ATOM 3080 C CA . LEU A 1 379 ? 3.478 20.483 105.712 1.00 20.09 379 LEU A CA 1
ATOM 3081 C C . LEU A 1 379 ? 4.411 20.252 104.504 1.00 22.29 379 LEU A C 1
ATOM 3082 O O . LEU A 1 379 ? 3.959 19.817 103.433 1.00 24.88 379 LEU A O 1
ATOM 3087 N N . VAL A 1 380 ? 5.690 20.536 104.710 1.00 19.87 380 VAL A N 1
ATOM 3088 C CA . VAL A 1 380 ? 6.767 20.197 103.711 1.00 18.94 380 VAL A CA 1
ATOM 3089 C C . VAL A 1 380 ? 6.770 18.710 103.249 1.00 23.28 380 VAL A C 1
ATOM 3090 O O . VAL A 1 380 ? 6.888 18.362 102.034 1.00 29.17 380 VAL A O 1
ATOM 3094 N N . ASP A 1 381 ? 6.601 17.823 104.200 1.00 22.20 381 ASP A N 1
ATOM 3095 C CA . ASP A 1 381 ? 6.692 16.412 103.920 1.00 28.64 381 ASP A CA 1
ATOM 3096 C C . ASP A 1 381 ? 5.426 15.778 103.416 1.00 22.63 381 ASP A C 1
ATOM 3097 O O . ASP A 1 381 ? 5.505 14.633 103.003 1.00 24.61 381 ASP A O 1
ATOM 3102 N N . GLU A 1 382 ? 4.282 16.489 103.447 1.00 20.15 382 GLU A N 1
ATOM 3103 C CA . GLU A 1 382 ? 2.966 15.920 103.205 1.00 24.66 382 GLU A CA 1
ATOM 3104 C C . GLU A 1 382 ? 2.916 15.178 101.843 1.00 21.40 382 GLU A C 1
ATOM 3105 O O . GLU A 1 382 ? 2.428 13.994 101.773 1.00 18.18 382 GLU A O 1
ATOM 3111 N N . PRO A 1 383 ? 3.485 15.809 100.795 1.00 20.71 383 PRO A N 1
ATOM 3112 C CA . PRO A 1 383 ? 3.302 15.048 99.557 1.00 22.42 383 PRO A CA 1
ATOM 3113 C C . PRO A 1 383 ? 4.395 14.038 99.166 1.00 19.86 383 PRO A C 1
ATOM 3114 O O . PRO A 1 383 ? 4.414 13.552 97.973 1.00 17.26 383 PRO A O 1
ATOM 3118 N N . GLN A 1 384 ? 5.348 13.781 100.031 1.00 19.77 384 GLN A N 1
ATOM 3119 C CA . GLN A 1 384 ? 6.443 12.931 99.658 1.00 17.28 384 GLN A CA 1
ATOM 3120 C C . GLN A 1 384 ? 6.005 11.524 99.176 1.00 17.89 384 GLN A C 1
ATOM 3121 O O . GLN A 1 384 ? 6.514 11.021 98.116 1.00 16.50 384 GLN A O 1
ATOM 3127 N N . ASN A 1 385 ? 5.012 10.895 99.792 1.00 18.04 385 ASN A N 1
ATOM 3128 C CA . ASN A 1 385 ? 4.544 9.538 99.335 1.00 18.93 385 ASN A CA 1
ATOM 3129 C C . ASN A 1 385 ? 3.999 9.557 97.903 1.00 17.29 385 ASN A C 1
ATOM 3130 O O . ASN A 1 385 ? 4.348 8.714 97.091 1.00 18.14 385 ASN A O 1
ATOM 3135 N N . LEU A 1 386 ? 3.152 10.516 97.623 1.00 16.58 386 LEU A N 1
ATOM 3136 C CA . LEU A 1 386 ? 2.532 10.606 96.308 1.00 17.63 386 LEU A CA 1
ATOM 3137 C C . LEU A 1 386 ? 3.535 10.945 95.230 1.00 15.78 386 LEU A C 1
ATOM 3138 O O . LEU A 1 386 ? 3.430 10.478 94.063 1.00 15.60 386 LEU A O 1
ATOM 3143 N N . ILE A 1 387 ? 4.473 11.801 95.553 1.00 13.98 387 ILE A N 1
ATOM 3144 C CA . ILE A 1 387 ? 5.565 12.108 94.595 1.00 15.02 387 ILE A CA 1
ATOM 3145 C C . ILE A 1 387 ? 6.386 10.909 94.312 1.00 15.08 387 ILE A C 1
ATOM 3146 O O . ILE A 1 387 ? 6.721 10.598 93.154 1.00 14.89 387 ILE A O 1
ATOM 3151 N N . LYS A 1 388 ? 6.721 10.173 95.335 1.00 18.32 388 LYS A N 1
ATOM 3152 C CA . LYS A 1 388 ? 7.421 8.886 95.144 1.00 14.42 388 LYS A CA 1
ATOM 3153 C C . LYS A 1 388 ? 6.696 7.854 94.281 1.00 15.28 388 LYS A C 1
ATOM 3154 O O . LYS A 1 388 ? 7.275 7.336 93.340 1.00 16.30 388 LYS A O 1
ATOM 3160 N N . LYS A 1 389 ? 5.416 7.715 94.507 1.00 15.42 389 LYS A N 1
ATOM 3161 C CA . LYS A 1 389 ? 4.511 6.923 93.705 1.00 17.32 389 LYS A CA 1
ATOM 3162 C C . LYS A 1 389 ? 4.494 7.380 92.270 1.00 17.36 389 LYS A C 1
ATOM 3163 O O . LYS A 1 389 ? 4.580 6.530 91.433 1.00 14.97 389 LYS A O 1
ATOM 3169 N N . ASN A 1 390 ? 4.406 8.686 92.029 1.00 15.43 390 ASN A N 1
ATOM 3170 C CA A ASN A 1 390 ? 4.463 9.252 90.651 0.50 14.71 390 ASN A CA 1
ATOM 3171 C CA B ASN A 1 390 ? 4.418 9.231 90.645 0.50 15.33 390 ASN A CA 1
ATOM 3172 C C . ASN A 1 390 ? 5.747 8.949 89.982 1.00 14.10 390 ASN A C 1
ATOM 3173 O O . ASN A 1 390 ? 5.751 8.512 88.805 1.00 17.05 390 ASN A O 1
ATOM 3182 N N . CYS A 1 391 ? 6.867 9.190 90.698 1.00 13.64 391 CYS A N 1
ATOM 3183 C CA . CYS A 1 391 ? 8.158 8.885 90.053 1.00 13.82 391 CYS A CA 1
ATOM 3184 C C . CYS A 1 391 ? 8.333 7.330 89.782 1.00 14.05 391 CYS A C 1
ATOM 3185 O O . CYS A 1 391 ? 8.939 6.916 88.780 1.00 17.00 391 CYS A O 1
ATOM 3188 N N . GLU A 1 392 ? 7.824 6.497 90.685 1.00 16.92 392 GLU A N 1
ATOM 3189 C CA . GLU A 1 392 ? 7.768 5.039 90.484 1.00 16.46 392 GLU A CA 1
ATOM 3190 C C . GLU A 1 392 ? 6.940 4.623 89.236 1.00 18.42 392 GLU A C 1
ATOM 3191 O O . GLU A 1 392 ? 7.359 3.751 88.446 1.00 20.74 392 GLU A O 1
ATOM 3197 N N . LEU A 1 393 ? 5.803 5.271 89.068 1.00 17.04 393 LEU A N 1
ATOM 3198 C CA . LEU A 1 393 ? 4.971 5.090 87.871 1.00 21.54 393 LEU A CA 1
ATOM 3199 C C . LEU A 1 393 ? 5.762 5.439 86.585 1.00 19.53 393 LEU A C 1
ATOM 3200 O O . LEU A 1 393 ? 5.814 4.596 85.605 1.00 22.60 393 LEU A O 1
ATOM 3205 N N . PHE A 1 394 ? 6.409 6.617 86.618 1.00 15.14 394 PHE A N 1
ATOM 3206 C CA . PHE A 1 394 ? 7.246 7.118 85.494 1.00 17.72 394 PHE A CA 1
ATOM 3207 C C . PHE A 1 394 ? 8.365 6.118 85.164 1.00 17.00 394 PHE A C 1
ATOM 3208 O O . PHE A 1 394 ? 8.634 5.807 84.003 1.00 19.94 394 PHE A O 1
ATOM 3216 N N . GLU A 1 395 ? 9.021 5.582 86.179 1.00 18.08 395 GLU A N 1
ATOM 3217 C CA . GLU A 1 395 ? 10.113 4.623 86.032 1.00 17.52 395 GLU A CA 1
ATOM 3218 C C . GLU A 1 395 ? 9.678 3.297 85.437 1.00 19.74 395 GLU A C 1
ATOM 3219 O O . GLU A 1 395 ? 10.358 2.713 84.612 1.00 25.22 395 GLU A O 1
ATOM 3225 N N . LYS A 1 396 ? 8.475 2.890 85.825 1.00 20.73 396 LYS A N 1
ATOM 3226 C CA . LYS A 1 396 ? 7.886 1.635 85.421 1.00 22.25 396 LYS A CA 1
ATOM 3227 C C . LYS A 1 396 ? 7.277 1.671 84.011 1.00 20.62 396 LYS A C 1
ATOM 3228 O O . LYS A 1 396 ? 7.231 0.666 83.372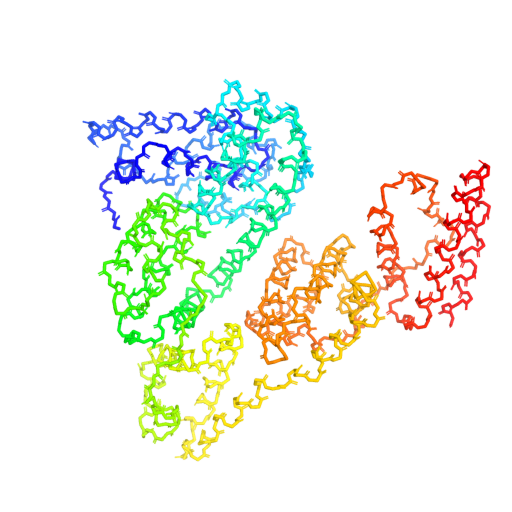 1.00 23.66 396 LYS A O 1
ATOM 3234 N N . HIS A 1 397 ? 6.856 2.860 83.558 1.00 23.29 397 HIS A N 1
ATOM 3235 C CA . HIS A 1 397 ? 6.099 2.960 82.341 1.00 23.74 397 HIS A CA 1
ATOM 3236 C C . HIS A 1 397 ? 6.633 3.971 81.368 1.00 22.19 397 HIS A C 1
ATOM 3237 O O . HIS A 1 397 ? 6.226 3.945 80.213 1.00 30.77 397 HIS A O 1
ATOM 3244 N N . GLY A 1 398 ? 7.555 4.842 81.791 1.00 23.83 398 GLY A N 1
ATOM 3245 C CA . GLY A 1 398 ? 8.153 5.814 80.894 1.00 18.29 398 GLY A CA 1
ATOM 3246 C C . GLY A 1 398 ? 7.232 6.939 80.649 1.00 18.20 398 GLY A C 1
ATOM 3247 O O . GLY A 1 398 ? 6.065 6.960 81.107 1.00 19.10 398 GLY A O 1
ATOM 3248 N N . GLU A 1 399 ? 7.763 7.920 79.971 1.00 20.26 399 GLU A N 1
ATOM 3249 C CA . GLU A 1 399 ? 7.116 9.229 79.831 1.00 21.92 399 GLU A CA 1
ATOM 3250 C C . GLU A 1 399 ? 5.747 9.128 79.175 1.00 19.30 399 GLU A C 1
ATOM 3251 O O . GLU A 1 399 ? 4.828 9.720 79.663 1.00 16.14 399 GLU A O 1
ATOM 3257 N N . TYR A 1 400 ? 5.643 8.447 78.014 1.00 17.64 400 TYR A N 1
ATOM 3258 C CA . TYR A 1 400 ? 4.351 8.373 77.320 1.00 20.67 400 TYR A CA 1
ATOM 3259 C C . TYR A 1 400 ? 3.273 7.674 78.203 1.00 21.16 400 TYR A C 1
ATOM 3260 O O . TYR A 1 400 ? 2.148 8.162 78.311 1.00 16.86 400 TYR A O 1
ATOM 3269 N N . GLY A 1 401 ? 3.616 6.567 78.848 1.00 17.26 401 GLY A N 1
ATOM 3270 C CA . GLY A 1 401 ? 2.671 5.937 79.738 1.00 18.09 401 GLY A CA 1
ATOM 3271 C C . GLY A 1 401 ? 2.281 6.820 80.971 1.00 18.34 401 GLY A C 1
ATOM 3272 O O . GLY A 1 401 ? 1.137 6.837 81.423 1.00 18.29 401 GLY A O 1
ATOM 3273 N N . PHE A 1 402 ? 3.252 7.552 81.477 1.00 18.90 402 PHE A N 1
ATOM 3274 C CA . PHE A 1 402 ? 3.042 8.495 82.557 1.00 20.79 402 PHE A CA 1
ATOM 3275 C C . PHE A 1 402 ? 2.118 9.671 82.136 1.00 15.86 402 PHE A C 1
ATOM 3276 O O . PHE A 1 402 ? 1.129 9.948 82.789 1.00 15.03 402 PHE A O 1
ATOM 3284 N N . GLN A 1 403 ? 2.304 10.200 80.909 1.00 14.64 403 GLN A N 1
ATOM 3285 C CA . GLN A 1 403 ? 1.384 11.144 80.356 1.00 14.70 403 GLN A CA 1
ATOM 3286 C C . GLN A 1 403 ? -0.066 10.568 80.271 1.00 13.54 403 GLN A C 1
ATOM 3287 O O . GLN A 1 403 ? -1.041 11.283 80.536 1.00 14.17 403 GLN A O 1
ATOM 3293 N N . ASN A 1 404 ? -0.183 9.303 79.882 1.00 14.91 404 ASN A N 1
ATOM 3294 C CA . ASN A 1 404 ? -1.478 8.613 79.728 1.00 14.19 404 ASN A CA 1
ATOM 3295 C C . ASN A 1 404 ? -2.169 8.455 81.051 1.00 14.77 404 ASN A C 1
ATOM 3296 O O . ASN A 1 404 ? -3.349 8.652 81.134 1.00 17.35 404 ASN A O 1
ATOM 3301 N N . ALA A 1 405 ? -1.369 8.149 82.076 1.00 14.78 405 ALA A N 1
ATOM 3302 C CA . ALA A 1 405 ? -1.932 8.020 83.417 1.00 15.67 405 ALA A CA 1
ATOM 3303 C C . ALA A 1 405 ? -2.445 9.418 83.916 1.00 14.16 405 ALA A C 1
ATOM 3304 O O . ALA A 1 405 ? -3.539 9.537 84.545 1.00 15.25 405 ALA A O 1
ATOM 3306 N N . 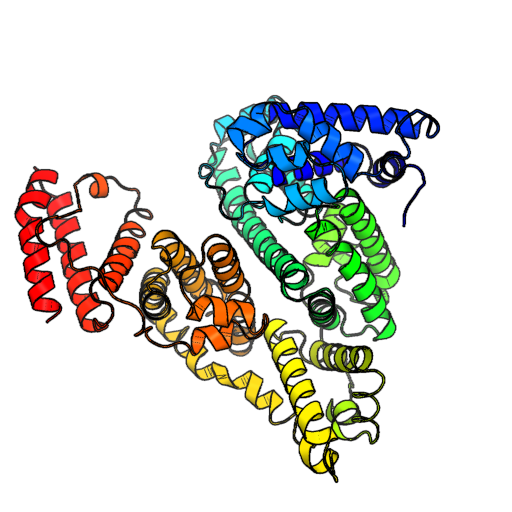LEU A 1 406 ? -1.717 10.473 83.554 1.00 12.06 406 LEU A N 1
ATOM 3307 C CA . LEU A 1 406 ? -2.108 11.816 83.886 1.00 13.86 406 LEU A CA 1
ATOM 3308 C C . LEU A 1 406 ? -3.327 12.356 83.134 1.00 14.72 406 LEU A C 1
ATOM 3309 O O . LEU A 1 406 ? -4.134 13.106 83.697 1.00 14.92 406 LEU A O 1
ATOM 3314 N N . ILE A 1 407 ? -3.432 11.983 81.835 1.00 13.40 407 ILE A N 1
ATOM 3315 C CA . ILE A 1 407 ? -4.624 12.264 81.080 1.00 16.15 407 ILE A CA 1
ATOM 3316 C C . ILE A 1 407 ? -5.847 11.749 81.825 1.00 16.10 407 ILE A C 1
ATOM 3317 O O . ILE A 1 407 ? -6.840 12.474 81.936 1.00 14.16 407 ILE A O 1
ATOM 3322 N N . VAL A 1 408 ? -5.763 10.477 82.246 1.00 13.46 408 VAL A N 1
ATOM 3323 C CA . VAL A 1 408 ? -6.886 9.910 83.010 1.00 14.84 408 VAL A CA 1
ATOM 3324 C C . VAL A 1 408 ? -7.171 10.677 84.248 1.00 13.48 408 VAL A C 1
ATOM 3325 O O . VAL A 1 408 ? -8.313 11.048 84.505 1.00 15.06 408 VAL A O 1
ATOM 3329 N N . ARG A 1 409 ? -6.142 10.878 85.027 1.00 13.58 409 ARG A N 1
ATOM 3330 C CA A ARG A 1 409 ? -6.318 11.528 86.340 0.50 15.00 409 ARG A CA 1
ATOM 3331 C CA B ARG A 1 409 ? -6.403 11.513 86.323 0.50 14.52 409 ARG A CA 1
ATOM 3332 C C . ARG A 1 409 ? -6.954 12.919 86.174 1.00 13.30 409 ARG A C 1
ATOM 3333 O O . ARG A 1 409 ? -7.868 13.301 86.895 1.00 14.76 409 ARG A O 1
ATOM 3348 N N . TYR A 1 410 ? -6.397 13.690 85.242 1.00 12.91 410 TYR A N 1
ATOM 3349 C CA . TYR A 1 410 ? -6.802 15.121 84.997 1.00 14.93 410 TYR A CA 1
ATOM 3350 C C . TYR A 1 410 ? -8.144 15.315 84.267 1.00 15.80 410 TYR A C 1
ATOM 3351 O O . TYR A 1 410 ? -8.903 16.212 84.576 1.00 16.70 410 TYR A O 1
ATOM 3360 N N . THR A 1 411 ? -8.406 14.429 83.308 1.00 15.18 411 THR A N 1
ATOM 3361 C CA . THR A 1 411 ? -9.714 14.416 82.667 1.00 12.41 411 THR A CA 1
ATOM 3362 C C . THR A 1 411 ? -10.834 14.123 83.648 1.00 14.74 411 THR A C 1
ATOM 3363 O O . THR A 1 411 ? -11.904 14.750 83.583 1.00 15.54 411 THR A O 1
ATOM 3367 N N . ARG A 1 412 ? -10.559 13.194 84.602 1.00 12.93 412 ARG A N 1
ATOM 3368 C CA . ARG A 1 412 ? -11.589 12.885 85.617 1.00 13.52 412 ARG A CA 1
ATOM 3369 C C . ARG A 1 412 ? -11.875 14.114 86.436 1.00 13.60 412 ARG A C 1
ATOM 3370 O O . ARG A 1 412 ? -13.028 14.374 86.857 1.00 15.22 412 ARG A O 1
ATOM 3378 N N . LYS A 1 413 ? -10.805 14.807 86.765 1.00 14.42 413 LYS A N 1
ATOM 3379 C CA . LYS A 1 413 ? -10.935 16.048 87.582 1.00 14.60 413 LYS A CA 1
ATOM 3380 C C . LYS A 1 413 ? -11.667 17.190 86.899 1.00 13.61 413 LYS A C 1
ATOM 3381 O O . LYS A 1 413 ? -12.364 18.002 87.568 1.00 16.40 413 LYS A O 1
ATOM 3387 N N . ALA A 1 414 ? -11.494 17.277 85.559 1.00 14.22 414 ALA A N 1
ATOM 3388 C CA . ALA A 1 414 ? -11.879 18.484 84.809 1.00 16.02 414 ALA A CA 1
ATOM 3389 C C . ALA A 1 414 ? -12.321 18.074 83.388 1.00 15.47 414 ALA A C 1
ATOM 3390 O O . ALA A 1 414 ? -11.732 18.501 82.393 1.00 16.43 414 ALA A O 1
ATOM 3392 N N . PRO A 1 415 ? -13.408 17.292 83.323 1.00 14.05 415 PRO A N 1
ATOM 3393 C CA . PRO A 1 415 ? -13.881 16.742 82.036 1.00 16.94 415 PRO A CA 1
ATOM 3394 C C . PRO A 1 415 ? -14.477 17.720 81.076 1.00 16.83 415 PRO A C 1
ATOM 3395 O O . PRO A 1 415 ? -14.609 17.365 79.865 1.00 20.29 415 PRO A O 1
ATOM 3399 N N . GLN A 1 416 ? -14.816 18.916 81.589 1.00 18.21 416 GLN A N 1
ATOM 3400 C CA . GLN A 1 416 ? -15.343 20.012 80.814 1.00 17.82 416 GLN A CA 1
ATOM 3401 C C . GLN A 1 416 ? -14.275 20.708 79.985 1.00 17.98 416 GLN A C 1
ATOM 3402 O O . GLN A 1 416 ? -14.588 21.484 79.048 1.00 16.81 416 GLN A O 1
ATOM 3408 N N . VAL A 1 417 ? -13.015 20.551 80.390 1.00 16.85 417 VAL A N 1
ATOM 3409 C CA . VAL A 1 417 ? -11.910 21.317 79.760 1.00 16.35 417 VAL A CA 1
ATOM 3410 C C . VAL A 1 417 ? -11.708 20.765 78.333 1.00 16.18 417 VAL A C 1
ATOM 3411 O O . VAL A 1 417 ? -11.913 19.568 78.055 1.00 15.13 417 VAL A O 1
ATOM 3415 N N . SER A 1 418 ? -11.285 21.636 77.439 1.00 18.52 418 SER A N 1
ATOM 3416 C CA . SER A 1 418 ? -11.215 21.155 76.029 1.00 16.62 418 SER A CA 1
ATOM 3417 C C . SER A 1 418 ? -10.232 20.039 75.861 1.00 16.51 418 SER A C 1
ATOM 3418 O O . SER A 1 418 ? -9.221 19.937 76.577 1.00 16.96 418 SER A O 1
ATOM 3421 N N . THR A 1 419 ? -10.436 19.205 74.846 1.00 17.48 419 THR A N 1
ATOM 3422 C CA . THR A 1 419 ? -9.526 18.065 74.665 1.00 16.28 419 THR A CA 1
ATOM 3423 C C . THR A 1 419 ? -8.092 18.541 74.316 1.00 16.25 419 THR A C 1
ATOM 3424 O O . THR A 1 419 ? -7.132 18.015 74.851 1.00 15.71 419 THR A O 1
ATOM 3428 N N . PRO A 1 420 ? -7.933 19.542 73.403 1.00 18.67 420 PRO A N 1
ATOM 3429 C CA . PRO A 1 420 ? -6.561 19.983 73.172 1.00 18.36 420 PRO A CA 1
ATOM 3430 C C . PRO A 1 420 ? -5.832 20.512 74.443 1.00 20.25 420 PRO A C 1
ATOM 3431 O O . PRO A 1 420 ? -4.618 20.266 74.614 1.00 19.38 420 PRO A O 1
ATOM 3435 N N . THR A 1 421 ? -6.570 21.197 75.320 1.00 15.46 421 THR A N 1
ATOM 3436 C CA . THR A 1 421 ? -5.967 21.740 76.535 1.00 19.09 421 THR A CA 1
ATOM 3437 C C . THR A 1 421 ? -5.624 20.610 77.501 1.00 18.45 421 THR A C 1
ATOM 3438 O O . THR A 1 421 ? -4.542 20.623 78.075 1.00 15.77 421 THR A O 1
ATOM 3442 N N . LEU A 1 422 ? -6.497 19.610 77.627 1.00 17.35 422 LEU A N 1
ATOM 3443 C CA . LEU A 1 422 ? -6.247 18.419 78.500 1.00 16.94 422 LEU A CA 1
ATOM 3444 C C . LEU A 1 422 ? -5.024 17.654 77.994 1.00 14.16 422 LEU A C 1
ATOM 3445 O O . LEU A 1 422 ? -4.171 17.151 78.766 1.00 14.77 422 LEU A O 1
ATOM 3450 N N . VAL A 1 423 ? -4.887 17.563 76.683 1.00 16.53 423 VAL A N 1
ATOM 3451 C CA . VAL A 1 423 ? -3.764 16.862 76.112 1.00 16.52 423 VAL A CA 1
ATOM 3452 C C . VAL A 1 423 ? -2.481 17.669 76.344 1.00 12.13 423 VAL A C 1
ATOM 3453 O O . VAL A 1 423 ? -1.481 17.085 76.725 1.00 14.04 423 VAL A O 1
ATOM 3457 N N . GLU A 1 424 ? -2.491 18.950 76.037 1.00 14.90 424 GLU A N 1
ATOM 3458 C CA . GLU A 1 424 ? -1.324 19.851 76.209 1.00 17.94 424 GLU A CA 1
ATOM 3459 C C . GLU A 1 424 ? -0.805 19.716 77.642 1.00 13.92 424 GLU A C 1
ATOM 3460 O O . GLU A 1 424 ? 0.384 19.359 77.893 1.00 16.76 424 GLU A O 1
ATOM 3466 N N . ILE A 1 425 ? -1.741 19.917 78.568 1.00 12.87 425 ILE A N 1
ATOM 3467 C CA . ILE A 1 425 ? -1.376 19.997 79.994 1.00 14.16 425 ILE A CA 1
ATOM 3468 C C . ILE A 1 425 ? -0.866 18.665 80.470 1.00 12.24 425 ILE A C 1
ATOM 3469 O O . ILE A 1 425 ? 0.144 18.592 81.207 1.00 13.57 425 ILE A O 1
ATOM 3474 N N . SER A 1 426 ? -1.582 17.587 80.150 1.00 12.41 426 SER A N 1
ATOM 3475 C CA . SER A 1 426 ? -1.157 16.209 80.554 1.00 13.28 426 SER A CA 1
ATOM 3476 C C . SER A 1 426 ? 0.175 15.826 79.972 1.00 12.91 426 SER A C 1
ATOM 3477 O O . SER A 1 426 ? 1.014 15.248 80.658 1.00 13.75 426 SER A O 1
ATOM 3480 N N . ARG A 1 427 ? 0.469 16.180 78.681 1.00 15.20 427 ARG A N 1
ATOM 3481 C CA . ARG A 1 427 ? 1.786 15.922 78.166 1.00 17.56 427 ARG A CA 1
ATOM 3482 C C . ARG A 1 427 ? 2.874 16.703 78.898 1.00 15.27 427 ARG A C 1
ATOM 3483 O O . ARG A 1 427 ? 3.925 16.115 79.237 1.00 16.93 427 ARG A O 1
ATOM 3491 N N . SER A 1 428 ? 2.590 17.969 79.236 1.00 15.38 428 SER A N 1
ATOM 3492 C CA . SER A 1 428 ? 3.544 18.793 79.994 1.00 13.72 428 SER A CA 1
ATOM 3493 C C . SER A 1 428 ? 3.756 18.142 81.410 1.00 14.32 428 SER A C 1
ATOM 3494 O O . SER A 1 428 ? 4.928 17.943 81.853 1.00 15.12 428 SER A O 1
ATOM 3497 N N . LEU A 1 429 ? 2.667 17.731 82.049 1.00 16.39 429 LEU A N 1
ATOM 3498 C CA . LEU A 1 429 ? 2.816 17.058 83.382 1.00 15.14 429 LEU A CA 1
ATOM 3499 C C . LEU A 1 429 ? 3.715 15.814 83.302 1.00 14.60 429 LEU A C 1
ATOM 3500 O O . LEU A 1 429 ? 4.613 15.551 84.187 1.00 15.86 429 LEU A O 1
ATOM 3505 N N . GLY A 1 430 ? 3.508 14.979 82.284 1.00 13.48 430 GLY A N 1
ATOM 3506 C CA . GLY A 1 430 ? 4.309 13.789 82.089 1.00 16.89 430 GLY A CA 1
ATOM 3507 C C . GLY A 1 430 ? 5.823 14.089 81.897 1.00 14.98 430 GLY A C 1
ATOM 3508 O O . GLY A 1 430 ? 6.668 13.367 82.452 1.00 13.77 430 GLY A O 1
ATOM 3509 N N . LYS A 1 431 ? 6.145 15.189 81.215 1.00 14.62 431 LYS A N 1
ATOM 3510 C CA . LYS A 1 431 ? 7.526 15.682 81.072 1.00 14.62 431 LYS A CA 1
ATOM 3511 C C . LYS A 1 431 ? 8.214 16.040 82.439 1.00 13.06 431 LYS A C 1
ATOM 3512 O O . LYS A 1 431 ? 9.437 15.951 82.600 1.00 17.44 431 LYS A O 1
ATOM 3518 N N . VAL A 1 432 ? 7.391 16.339 83.407 1.00 14.80 432 VAL A N 1
ATOM 3519 C CA . VAL A 1 432 ? 7.924 16.513 84.797 1.00 12.84 432 VAL A CA 1
ATOM 3520 C C . VAL A 1 432 ? 8.641 15.256 85.322 1.00 10.82 432 VAL A C 1
ATOM 3521 O O . VAL A 1 432 ? 9.626 15.361 86.085 1.00 17.37 432 VAL A O 1
ATOM 3525 N N . GLY A 1 433 ? 8.148 14.095 84.966 1.00 12.08 433 GLY A N 1
ATOM 3526 C CA . GLY A 1 433 ? 8.817 12.882 85.266 1.00 13.24 433 GLY A CA 1
ATOM 3527 C C . GLY A 1 433 ? 10.240 12.835 84.770 1.00 14.36 433 GLY A C 1
ATOM 3528 O O . GLY A 1 433 ? 11.234 12.560 85.469 1.00 14.32 433 GLY A O 1
ATOM 3529 N N . THR A 1 434 ? 10.392 13.076 83.498 1.00 15.27 434 THR A N 1
ATOM 3530 C CA . THR A 1 434 ? 11.709 13.128 82.939 1.00 15.02 434 THR A CA 1
ATOM 3531 C C . THR A 1 434 ? 12.564 14.195 83.593 1.00 13.93 434 THR A C 1
ATOM 3532 O O . THR A 1 434 ? 13.773 14.004 83.826 1.00 20.85 434 THR A O 1
ATOM 3536 N N . LYS A 1 435 ? 12.052 15.405 83.807 1.00 14.65 435 LYS A N 1
ATOM 3537 C CA . LYS A 1 435 ? 12.885 16.526 84.339 1.00 18.04 435 LYS A CA 1
ATOM 3538 C C . LYS A 1 435 ? 13.230 16.351 85.805 1.00 16.03 435 LYS A C 1
ATOM 3539 O O . LYS A 1 435 ? 14.281 16.802 86.265 1.00 18.48 435 LYS A O 1
ATOM 3545 N N . CYS A 1 436 ? 12.377 15.698 86.567 1.00 15.18 436 CYS A N 1
ATOM 3546 C CA . CYS A 1 436 ? 12.602 15.703 88.044 1.00 13.21 436 CYS A CA 1
ATOM 3547 C C . CYS A 1 436 ? 12.937 14.324 88.700 1.00 11.10 436 CYS A C 1
ATOM 3548 O O . CYS A 1 436 ? 13.524 14.270 89.873 1.00 14.68 436 CYS A O 1
ATOM 3551 N N . CYS A 1 437 ? 12.501 13.200 88.119 1.00 12.41 437 CYS A N 1
ATOM 3552 C CA . CYS A 1 437 ? 12.499 11.942 88.889 1.00 15.25 437 CYS A CA 1
ATOM 3553 C C . CYS A 1 437 ? 13.881 11.295 89.141 1.00 16.62 437 CYS A C 1
ATOM 3554 O O . CYS A 1 437 ? 14.043 10.390 89.948 1.00 23.30 437 CYS A O 1
ATOM 3557 N N . ALA A 1 438 ? 14.882 11.739 88.390 1.00 16.41 438 ALA A N 1
ATOM 3558 C CA . ALA A 1 438 ? 16.236 11.274 88.586 1.00 17.15 438 ALA A CA 1
ATOM 3559 C C . ALA A 1 438 ? 17.072 12.324 89.259 1.00 19.47 438 ALA A C 1
ATOM 3560 O O . ALA A 1 438 ? 18.287 12.117 89.369 1.00 21.35 438 ALA A O 1
ATOM 3562 N N . LYS A 1 439 ? 16.445 13.406 89.750 1.00 18.29 439 LYS A N 1
ATOM 3563 C CA . LYS A 1 439 ? 17.127 14.338 90.642 1.00 19.46 439 LYS A CA 1
ATOM 3564 C C . LYS A 1 439 ? 17.512 13.575 91.908 1.00 19.27 439 LYS A C 1
ATOM 3565 O O . LYS A 1 439 ? 16.974 12.503 92.136 1.00 21.07 439 LYS A O 1
ATOM 3571 N N . PRO A 1 440 ? 18.451 14.125 92.724 1.00 22.79 440 PRO A N 1
ATOM 3572 C CA . PRO A 1 440 ? 18.608 13.530 94.060 1.00 24.82 440 PRO A CA 1
ATOM 3573 C C . PRO A 1 440 ? 17.278 13.441 94.775 1.00 27.18 440 PRO A C 1
ATOM 3574 O O . PRO A 1 440 ? 16.473 14.431 94.727 1.00 29.20 440 PRO A O 1
ATOM 3578 N N . GLU A 1 441 ? 17.055 12.287 95.423 1.00 26.46 441 GLU A N 1
ATOM 3579 C CA . GLU A 1 441 ? 15.840 11.975 96.216 1.00 33.39 441 GLU A CA 1
ATOM 3580 C C . GLU A 1 441 ? 15.286 13.235 96.928 1.00 32.40 441 GLU A C 1
ATOM 3581 O O . GLU A 1 441 ? 14.121 13.610 96.825 1.00 28.88 441 GLU A O 1
ATOM 3587 N N . SER A 1 442 ? 16.152 13.870 97.660 1.00 27.27 442 SER A N 1
ATOM 3588 C CA . SER A 1 442 ? 15.804 15.048 98.396 1.00 32.70 442 SER A CA 1
ATOM 3589 C C . SER A 1 442 ? 15.524 16.290 97.552 1.00 30.89 442 SER A C 1
ATOM 3590 O O . SER A 1 442 ? 14.934 17.232 98.092 1.00 35.12 442 SER A O 1
ATOM 3593 N N . GLU A 1 443 ? 15.943 16.346 96.266 1.00 25.11 443 GLU A N 1
ATOM 3594 C CA . GLU A 1 443 ? 15.620 17.489 95.364 1.00 26.56 443 GLU A CA 1
ATOM 3595 C C . GLU A 1 443 ? 14.378 17.254 94.504 1.00 22.97 443 GLU A C 1
ATOM 3596 O O . GLU A 1 443 ? 13.929 18.195 93.826 1.00 20.39 443 GLU A O 1
ATOM 3602 N N . ARG A 1 444 ? 13.796 16.052 94.575 1.00 18.49 444 ARG A N 1
ATOM 3603 C CA . ARG A 1 444 ? 12.635 15.754 93.757 1.00 17.23 444 ARG A CA 1
ATOM 3604 C C . ARG A 1 444 ? 11.422 16.577 94.057 1.00 21.29 444 ARG A C 1
ATOM 3605 O O . ARG A 1 444 ? 10.743 17.052 93.173 1.00 18.86 444 ARG A O 1
ATOM 3613 N N . MET A 1 445 ? 11.055 16.685 95.339 1.00 16.78 445 MET A N 1
ATOM 3614 C CA . MET A 1 445 ? 9.902 17.475 95.710 1.00 18.15 445 MET A CA 1
ATOM 3615 C C . MET A 1 445 ? 9.985 18.993 95.244 1.00 13.50 445 MET A C 1
ATOM 3616 O O . MET A 1 445 ? 9.051 19.519 94.623 1.00 17.91 445 MET A O 1
ATOM 3621 N N . PRO A 1 446 ? 11.106 19.661 95.474 1.00 16.82 446 PRO A N 1
ATOM 3622 C CA . PRO A 1 446 ? 11.124 21.041 95.039 1.00 18.41 446 PRO A CA 1
ATOM 3623 C C . PRO A 1 446 ? 11.033 21.098 93.511 1.00 18.81 446 PRO A C 1
ATOM 3624 O O . PRO A 1 446 ? 10.358 22.021 93.025 1.00 16.98 446 PRO A O 1
ATOM 3628 N N . CYS A 1 447 ? 11.649 20.091 92.846 1.00 15.80 447 CYS A N 1
ATOM 3629 C CA . CYS A 1 447 ? 11.589 20.101 91.359 1.00 13.60 447 CYS A CA 1
ATOM 3630 C C . CYS A 1 447 ? 10.146 19.985 90.848 1.00 14.24 447 CYS A C 1
ATOM 3631 O O . CYS A 1 447 ? 9.711 20.755 89.945 1.00 14.96 447 CYS A O 1
ATOM 3634 N N . THR A 1 448 ? 9.391 19.048 91.432 1.00 12.51 448 THR A N 1
ATOM 3635 C CA . THR A 1 448 ? 8.063 18.755 90.959 1.00 11.79 448 THR A CA 1
ATOM 3636 C C . THR A 1 448 ? 7.127 19.916 91.349 1.00 13.64 448 THR A C 1
ATOM 3637 O O . THR A 1 448 ? 6.239 20.262 90.566 1.00 13.75 448 THR A O 1
ATOM 3641 N N . GLU A 1 449 ? 7.253 20.484 92.595 1.00 12.09 449 GLU A N 1
ATOM 3642 C CA . GLU A 1 449 ? 6.419 21.659 92.945 1.00 14.96 449 GLU A CA 1
ATOM 3643 C C . GLU A 1 449 ? 6.614 22.866 92.031 1.00 13.70 449 GLU A C 1
ATOM 3644 O O . GLU A 1 449 ? 5.641 23.499 91.623 1.00 14.73 449 GLU A O 1
ATOM 3650 N N . ASP A 1 450 ? 7.863 23.092 91.668 1.00 14.62 450 ASP A N 1
ATOM 3651 C CA A ASP A 1 450 ? 8.198 24.217 90.766 0.50 14.00 450 ASP A CA 1
ATOM 3652 C CA B ASP A 1 450 ? 8.230 24.180 90.761 0.50 15.08 450 ASP A CA 1
ATOM 3653 C C . ASP A 1 450 ? 7.529 24.085 89.404 1.00 14.88 450 ASP A C 1
ATOM 3654 O O . ASP A 1 450 ? 6.870 25.051 88.969 1.00 16.09 450 ASP A O 1
ATOM 3663 N N . TYR A 1 451 ? 7.693 22.921 88.779 1.00 14.90 451 TYR A N 1
ATOM 3664 C CA . TYR A 1 451 ? 7.154 22.737 87.408 1.00 15.01 451 TYR A CA 1
ATOM 3665 C C . TYR A 1 451 ? 5.642 22.693 87.462 1.00 15.20 451 TYR A C 1
ATOM 3666 O O . TYR A 1 451 ? 4.955 23.168 86.583 1.00 16.32 451 TYR A O 1
ATOM 3675 N N . LEU A 1 452 ? 5.097 22.024 88.486 1.00 13.97 452 LEU A N 1
ATOM 3676 C CA . LEU A 1 452 ? 3.635 21.996 88.643 1.00 13.70 452 LEU A CA 1
ATOM 3677 C C . LEU A 1 452 ? 3.083 23.382 88.743 1.00 12.19 452 LEU A C 1
ATOM 3678 O O . LEU A 1 452 ? 1.981 23.665 88.169 1.00 11.30 452 LEU A O 1
ATOM 3683 N N . SER A 1 453 ? 3.742 24.282 89.491 1.00 12.89 453 SER A N 1
ATOM 3684 C CA A SER A 1 453 ? 3.299 25.657 89.531 0.55 13.09 453 SER A CA 1
ATOM 3685 C CA B SER A 1 453 ? 3.345 25.697 89.546 0.45 12.58 453 SER A CA 1
ATOM 3686 C C . SER A 1 453 ? 3.198 26.337 88.175 1.00 12.31 453 SER A C 1
ATOM 3687 O O . SER A 1 453 ? 2.226 27.013 87.906 1.00 13.76 453 SER A O 1
ATOM 3692 N N . LEU A 1 454 ? 4.177 26.110 87.341 1.00 13.76 454 LEU A N 1
ATOM 3693 C CA . LEU A 1 454 ? 4.191 26.631 85.996 1.00 15.53 454 LEU A CA 1
ATOM 3694 C C . LEU A 1 454 ? 3.115 26.055 85.068 1.00 13.91 454 LEU A C 1
ATOM 3695 O O . LEU A 1 454 ? 2.443 26.777 84.365 1.00 16.78 454 LEU A O 1
ATOM 3700 N N . ILE A 1 455 ? 2.949 24.744 85.089 1.00 14.31 455 ILE A N 1
ATOM 3701 C CA . ILE A 1 455 ? 1.988 24.004 84.268 1.00 13.93 455 ILE A CA 1
ATOM 3702 C C . ILE A 1 455 ? 0.571 24.298 84.692 1.00 13.94 455 ILE A C 1
ATOM 3703 O O . ILE A 1 455 ? -0.300 24.614 83.845 1.00 14.74 455 ILE A O 1
ATOM 3708 N N . LEU A 1 456 ? 0.331 24.265 86.007 1.00 14.92 456 LEU A N 1
ATOM 3709 C CA . LEU A 1 456 ? -1.003 24.632 86.448 1.00 11.00 456 LEU A CA 1
ATOM 3710 C C . LEU A 1 456 ? -1.337 26.085 86.154 1.00 10.25 456 LEU A C 1
ATOM 3711 O O . LEU A 1 456 ? -2.528 26.414 85.894 1.00 13.34 456 LEU A O 1
ATOM 3716 N N . ASN A 1 457 ? -0.350 26.976 86.149 1.00 13.35 457 ASN A N 1
ATOM 3717 C CA . ASN A 1 457 ? -0.645 28.375 85.809 1.00 11.14 457 ASN A CA 1
ATOM 3718 C C . ASN A 1 457 ? -1.053 28.437 84.294 1.00 13.55 457 ASN A C 1
ATOM 3719 O O . ASN A 1 457 ? -1.972 29.166 83.971 1.00 15.01 457 ASN A O 1
ATOM 3724 N N . ARG A 1 458 ? -0.385 27.674 83.474 1.00 13.27 458 ARG A N 1
ATOM 3725 C CA . ARG A 1 458 ? -0.807 27.538 82.051 1.00 11.49 458 ARG A CA 1
ATOM 3726 C C . ARG A 1 458 ? -2.273 27.090 81.967 1.00 12.12 458 ARG A C 1
ATOM 3727 O O . ARG A 1 458 ? -3.078 27.654 81.189 1.00 13.07 458 ARG A O 1
ATOM 3735 N N . LEU A 1 459 ? -2.609 26.038 82.692 1.00 12.20 459 LEU A N 1
ATOM 3736 C CA . LEU A 1 459 ? -4.012 25.581 82.755 1.00 11.81 459 LEU A CA 1
ATOM 3737 C C . LEU A 1 459 ? -4.943 26.716 83.101 1.00 13.04 459 LEU A C 1
ATOM 3738 O O . LEU A 1 459 ? -5.980 26.873 82.483 1.00 13.90 459 LEU A O 1
ATOM 3743 N N . CYS A 1 460 ? -4.629 27.409 84.207 1.00 12.16 460 CYS A N 1
ATOM 3744 C CA . CYS A 1 460 ? -5.421 28.488 84.661 1.00 11.39 460 CYS A CA 1
ATOM 3745 C C . CYS A 1 460 ? -5.577 29.713 83.753 1.00 13.40 460 CYS A C 1
ATOM 3746 O O . CYS A 1 460 ? -6.663 30.297 83.708 1.00 15.76 460 CYS A O 1
ATOM 3749 N N . VAL A 1 461 ? -4.506 30.064 83.026 1.00 12.46 461 VAL A N 1
ATOM 3750 C CA . VAL A 1 461 ? -4.536 31.041 81.984 1.00 14.38 461 VAL A CA 1
ATOM 3751 C C . VAL A 1 461 ? -5.449 30.627 80.858 1.00 12.90 461 VAL A C 1
ATOM 3752 O O . VAL A 1 461 ? -6.273 31.453 80.390 1.00 14.73 461 VAL A O 1
ATOM 3756 N N . LEU A 1 462 ? -5.369 29.341 80.451 1.00 14.18 462 LEU A N 1
ATOM 3757 C CA . LEU A 1 462 ? -6.249 28.833 79.342 1.00 17.28 462 LEU A CA 1
ATOM 3758 C C . LEU A 1 462 ? -7.694 28.813 79.829 1.00 17.13 462 LEU A C 1
ATOM 3759 O O . LEU A 1 462 ? -8.623 29.227 79.166 1.00 20.55 462 LEU A O 1
ATOM 3764 N N . HIS A 1 463 ? -7.861 28.523 81.113 1.00 13.06 463 HIS A N 1
ATOM 3765 C CA . HIS A 1 463 ? -9.231 28.423 81.677 1.00 16.77 463 HIS A CA 1
ATOM 3766 C C . HIS A 1 463 ? -9.900 29.803 81.783 1.00 13.84 463 HIS A C 1
ATOM 3767 O O . HIS A 1 463 ? -11.071 29.940 81.500 1.00 15.66 463 HIS A O 1
ATOM 3774 N N . GLU A 1 464 ? -9.128 30.834 82.124 1.00 17.03 464 GLU A N 1
ATOM 3775 C CA . GLU A 1 464 ? -9.587 32.210 82.222 1.00 16.01 464 GLU A CA 1
ATOM 3776 C C . GLU A 1 464 ? -10.145 32.665 80.894 1.00 16.32 464 GLU A C 1
ATOM 3777 O O . GLU A 1 464 ? -11.183 33.279 80.856 1.00 19.84 464 GLU A O 1
ATOM 3783 N N . LYS A 1 465 ? -9.461 32.223 79.827 1.00 16.55 465 LYS A N 1
ATOM 3784 C CA . LYS A 1 465 ? -9.863 32.576 78.447 1.00 16.38 465 LYS A CA 1
ATOM 3785 C C . LYS A 1 465 ? -11.238 32.013 78.125 1.00 20.14 465 LYS A C 1
ATOM 3786 O O . LYS A 1 465 ? -12.092 32.721 77.560 1.00 22.48 465 LYS A O 1
ATOM 3792 N N . THR A 1 466 ? -11.492 30.772 78.514 1.00 23.56 466 THR A N 1
ATOM 3793 C CA . THR A 1 466 ? -12.846 30.186 78.325 1.00 28.80 466 THR A CA 1
ATOM 3794 C C . THR A 1 466 ? -13.184 29.257 79.469 1.00 23.91 466 THR A C 1
ATOM 3795 O O . THR A 1 466 ? -12.866 28.040 79.431 1.00 25.04 466 THR A O 1
ATOM 3799 N N . PRO A 1 467 ? -13.811 29.828 80.510 1.00 22.67 467 PRO A N 1
ATOM 3800 C CA . PRO A 1 467 ? -14.107 29.024 81.716 1.00 20.53 467 PRO A CA 1
ATOM 3801 C C . PRO A 1 467 ? -15.243 28.033 81.445 1.00 20.29 467 PRO A C 1
ATOM 3802 O O . PRO A 1 467 ? -16.257 28.366 80.753 1.00 21.73 467 PRO A O 1
ATOM 3806 N N . VAL A 1 468 ? -14.999 26.823 81.894 1.00 14.87 468 VAL A N 1
ATOM 3807 C CA . VAL A 1 468 ? -15.856 25.688 81.734 1.00 19.11 468 VAL A CA 1
ATOM 3808 C C . VAL A 1 468 ? -16.104 24.780 82.950 1.00 18.46 468 VAL A C 1
ATOM 3809 O O . VAL A 1 468 ? -17.050 24.037 82.962 1.00 17.19 468 VAL A O 1
ATOM 3813 N N . SER A 1 469 ? -15.241 24.836 83.953 1.00 18.78 469 SER A N 1
ATOM 3814 C CA . SER A 1 469 ? -15.317 23.980 85.140 1.00 19.15 469 SER A CA 1
ATOM 3815 C C . SER A 1 469 ? -15.233 24.829 86.384 1.00 18.88 469 SER A C 1
ATOM 3816 O O . SER A 1 469 ? -14.251 25.543 86.596 1.00 20.58 469 SER A O 1
ATOM 3819 N N . GLU A 1 470 ? -16.296 24.758 87.193 1.00 20.60 470 GLU A N 1
ATOM 3820 C CA . GLU A 1 470 ? -16.332 25.433 88.482 1.00 19.97 470 GLU A CA 1
ATOM 3821 C C . GLU A 1 470 ? -15.155 24.971 89.367 1.00 18.64 470 GLU A C 1
ATOM 3822 O O . GLU A 1 470 ? -14.585 25.775 90.069 1.00 17.37 470 GLU A O 1
ATOM 3828 N N . LYS A 1 471 ? -14.815 23.679 89.345 1.00 17.72 471 LYS A N 1
ATOM 3829 C CA . LYS A 1 471 ? -13.722 23.168 90.177 1.00 20.03 471 LYS A CA 1
ATOM 3830 C C . LYS A 1 471 ? -12.361 23.737 89.755 1.00 15.75 471 LYS A C 1
ATOM 3831 O O . LYS A 1 471 ? -11.557 24.092 90.598 1.00 19.27 471 LYS A O 1
ATOM 3837 N N . VAL A 1 472 ? -12.121 23.879 88.437 1.00 14.63 472 VAL A N 1
ATOM 3838 C CA . VAL A 1 472 ? -10.866 24.501 87.970 1.00 12.52 472 VAL A CA 1
ATOM 3839 C C . VAL A 1 472 ? -10.847 25.998 88.300 1.00 11.84 472 VAL A C 1
ATOM 3840 O O . VAL A 1 472 ? -9.836 26.498 88.781 1.00 15.73 472 VAL A O 1
ATOM 3844 N N . THR A 1 473 ? -11.958 26.705 88.128 1.00 11.66 473 THR A N 1
ATOM 3845 C CA . THR A 1 473 ? -12.096 28.058 88.630 1.00 13.00 473 THR A CA 1
ATOM 3846 C C . THR A 1 473 ? -11.696 28.133 90.116 1.00 11.55 473 THR A C 1
ATOM 3847 O O . THR A 1 473 ? -10.916 29.001 90.511 1.00 12.93 473 THR A O 1
ATOM 3851 N N . LYS A 1 474 ? -12.311 27.273 90.897 1.00 14.63 474 LYS A N 1
ATOM 3852 C CA . LYS A 1 474 ? -12.033 27.326 92.336 1.00 15.49 474 LYS A CA 1
ATOM 3853 C C . LYS A 1 474 ? -10.558 27.133 92.609 1.00 15.05 474 LYS A C 1
ATOM 3854 O O . LYS A 1 474 ? -9.957 27.965 93.319 1.00 14.91 474 LYS A O 1
ATOM 3860 N N . CYS A 1 475 ? -9.958 26.053 92.059 1.00 12.26 475 CYS A N 1
ATOM 3861 C CA . CYS A 1 475 ? -8.543 25.876 92.382 1.00 11.52 475 CYS A CA 1
ATOM 3862 C C . CYS A 1 475 ? -7.632 26.933 91.884 1.00 14.15 475 CYS A C 1
ATOM 3863 O O . CYS A 1 475 ? -6.586 27.143 92.430 1.00 14.09 475 CYS A O 1
ATOM 3866 N N . CYS A 1 476 ? -7.941 27.499 90.719 1.00 14.45 476 CYS A N 1
ATOM 3867 C CA . CYS A 1 476 ? -7.141 28.527 90.134 1.00 15.82 476 CYS A CA 1
ATOM 3868 C C . CYS A 1 476 ? -7.158 29.818 90.883 1.00 16.15 476 CYS A C 1
ATOM 3869 O O . CYS A 1 476 ? -6.157 30.512 90.902 1.00 16.50 476 CYS A O 1
ATOM 3872 N N . THR A 1 477 ? -8.283 30.140 91.519 1.00 14.65 477 THR A N 1
ATOM 3873 C CA . THR A 1 477 ? -8.513 31.466 92.089 1.00 14.10 477 THR A CA 1
ATOM 3874 C C . THR A 1 477 ? -8.403 31.486 93.647 1.00 12.44 477 THR A C 1
ATOM 3875 O O . THR A 1 477 ? -8.206 32.582 94.196 1.00 16.44 477 THR A O 1
ATOM 3879 N N . GLU A 1 478 ? -8.517 30.333 94.282 1.00 11.77 478 GLU A N 1
ATOM 3880 C CA . GLU A 1 478 ? -8.568 30.340 95.805 1.00 14.53 478 GLU A CA 1
ATOM 3881 C C . GLU A 1 478 ? -7.269 30.823 96.412 1.00 18.10 478 GLU A C 1
ATOM 3882 O O . GLU A 1 478 ? -7.263 31.488 97.472 1.00 24.56 478 GLU A O 1
ATOM 3888 N N . SER A 1 479 ? -6.154 30.423 95.792 1.00 17.15 479 SER A N 1
ATOM 3889 C CA . SER A 1 479 ? -4.812 30.753 96.198 1.00 20.01 479 SER A CA 1
ATOM 3890 C C . SER A 1 479 ? -3.847 30.315 95.160 1.00 18.07 479 SER A C 1
ATOM 3891 O O . SER A 1 479 ? -3.830 29.146 94.809 1.00 21.14 479 SER A O 1
ATOM 3894 N N . LEU A 1 480 ? -2.983 31.239 94.774 1.00 19.19 480 LEU A N 1
ATOM 3895 C CA . LEU A 1 480 ? -1.972 30.949 93.795 1.00 19.10 480 LEU A CA 1
ATOM 3896 C C . LEU A 1 480 ? -0.996 29.835 94.285 1.00 17.76 480 LEU A C 1
ATOM 3897 O O . LEU A 1 480 ? -0.722 28.896 93.614 1.00 17.44 480 LEU A O 1
ATOM 3902 N N . VAL A 1 481 ? -0.514 29.923 95.506 1.00 20.67 481 VAL A N 1
ATOM 3903 C CA . VAL A 1 481 ? 0.550 28.993 95.887 1.00 21.67 481 VAL A CA 1
ATOM 3904 C C . VAL A 1 481 ? 0.073 27.616 96.288 1.00 20.31 481 VAL A C 1
ATOM 3905 O O . VAL A 1 481 ? 0.833 26.661 96.246 1.00 22.39 481 VAL A O 1
ATOM 3909 N N . ASN A 1 482 ? -1.225 27.506 96.649 1.00 18.94 482 ASN A N 1
ATOM 3910 C CA . ASN A 1 482 ? -1.811 26.214 96.895 1.00 13.75 482 ASN A CA 1
ATOM 3911 C C . ASN A 1 482 ? -2.550 25.618 95.754 1.00 15.75 482 ASN A C 1
ATOM 3912 O O . ASN A 1 482 ? -3.219 24.590 95.924 1.00 14.20 482 ASN A O 1
ATOM 3917 N N . ARG A 1 483 ? -2.295 26.166 94.550 1.00 13.24 483 ARG A N 1
ATOM 3918 C CA . ARG A 1 483 ? -2.891 25.473 93.361 1.00 14.16 483 ARG A CA 1
ATOM 3919 C C . ARG A 1 483 ? -2.562 23.977 93.206 1.00 13.93 483 ARG A C 1
ATOM 3920 O O . ARG A 1 483 ? -3.426 23.167 92.949 1.00 13.48 483 ARG A O 1
ATOM 3928 N N . ARG A 1 484 ? -1.305 23.605 93.421 1.00 13.84 484 ARG A N 1
ATOM 3929 C CA . ARG A 1 484 ? -0.910 22.207 93.248 1.00 12.65 484 ARG A CA 1
ATOM 3930 C C . ARG A 1 484 ? -1.719 21.304 94.290 1.00 14.29 484 ARG A C 1
ATOM 3931 O O . ARG A 1 484 ? -2.347 20.361 93.900 1.00 13.17 484 ARG A O 1
ATOM 3939 N N . PRO A 1 485 ? -1.610 21.591 95.634 1.00 15.19 485 PRO A N 1
ATOM 3940 C CA . PRO A 1 485 ? -2.475 20.847 96.547 1.00 14.78 485 PRO A CA 1
ATOM 3941 C C . PRO A 1 485 ? -3.955 20.818 96.173 1.00 14.46 485 PRO A C 1
ATOM 3942 O O . PRO A 1 485 ? -4.546 19.739 96.225 1.00 14.12 485 PRO A O 1
ATOM 3946 N N . CYS A 1 486 ? -4.501 21.946 95.718 1.00 14.01 486 CYS A N 1
ATOM 3947 C CA . CYS A 1 486 ? -5.877 22.016 95.311 1.00 13.42 486 CYS A CA 1
ATOM 3948 C C . CYS A 1 486 ? -6.275 21.089 94.186 1.00 14.52 486 CYS A C 1
ATOM 3949 O O . CYS A 1 486 ? -7.164 20.240 94.275 1.00 14.25 486 CYS A O 1
ATOM 3952 N N . PHE A 1 487 ? -5.467 21.171 93.126 1.00 13.94 487 PHE A N 1
ATOM 3953 C CA . PHE A 1 487 ? -5.675 20.282 92.046 1.00 14.87 487 PHE A CA 1
ATOM 3954 C C . PHE A 1 487 ? -5.428 18.830 92.349 1.00 13.24 487 PHE A C 1
ATOM 3955 O O . PHE A 1 487 ? -6.137 17.973 91.879 1.00 15.92 487 PHE A O 1
ATOM 3963 N N . SER A 1 488 ? -4.363 18.522 93.123 1.00 14.51 488 SER A N 1
ATOM 3964 C CA . SER A 1 488 ? -4.138 17.135 93.559 1.00 14.10 488 SER A CA 1
ATOM 3965 C C . SER A 1 488 ? -5.328 16.575 94.349 1.00 15.69 488 SER A C 1
ATOM 3966 O O . SER A 1 488 ? -5.648 15.394 94.221 1.00 19.35 488 SER A O 1
ATOM 3969 N N . ASP A 1 489 ? -5.929 17.449 95.177 1.00 14.41 489 ASP A N 1
ATOM 3970 C CA . ASP A 1 489 ? -7.066 17.019 96.008 1.00 15.22 489 ASP A CA 1
ATOM 3971 C C . ASP A 1 489 ? -8.402 16.768 95.266 1.00 18.25 489 ASP A C 1
ATOM 3972 O O . ASP A 1 489 ? -9.314 16.108 95.760 1.00 20.98 489 ASP A O 1
ATOM 3977 N N . LEU A 1 490 ? -8.529 17.312 94.081 1.00 15.54 490 LEU A N 1
ATOM 3978 C CA . LEU A 1 490 ? -9.757 17.187 93.334 1.00 16.19 490 LEU A CA 1
ATOM 3979 C C . LEU A 1 490 ? -9.965 15.754 92.992 1.00 18.50 490 LEU A C 1
ATOM 3980 O O . LEU A 1 490 ? -8.988 15.056 92.677 1.00 21.54 490 LEU A O 1
ATOM 3985 N N . THR A 1 491 ? -11.242 15.311 92.958 1.00 18.74 491 THR A N 1
ATOM 3986 C CA . THR A 1 491 ? -11.536 13.924 92.681 1.00 23.15 491 THR A CA 1
ATOM 3987 C C . THR A 1 491 ? -12.389 13.963 91.413 1.00 17.52 491 THR A C 1
ATOM 3988 O O . THR A 1 491 ? -12.526 15.013 90.810 1.00 19.58 491 THR A O 1
ATOM 3992 N N . LEU A 1 492 ? -12.996 12.826 91.083 1.00 17.06 492 LEU A N 1
ATOM 3993 C CA . LEU A 1 492 ? -13.777 12.718 89.869 1.00 15.67 492 LEU A CA 1
ATOM 3994 C C . LEU A 1 492 ? -14.934 13.762 89.953 1.00 15.60 492 LEU A C 1
ATOM 3995 O O . LEU A 1 492 ? -15.581 13.895 90.992 1.00 17.77 492 LEU A O 1
ATOM 4000 N N . ASP A 1 493 ? -15.153 14.535 88.917 1.00 14.29 493 ASP A N 1
ATOM 4001 C CA . ASP A 1 493 ? -16.144 15.609 88.903 1.00 13.47 493 ASP A CA 1
ATOM 4002 C C . ASP A 1 493 ? -17.542 15.045 88.545 1.00 14.20 493 ASP A C 1
ATOM 4003 O O . ASP A 1 493 ? -17.914 14.873 87.383 1.00 17.45 493 ASP A O 1
ATOM 4008 N N . GLU A 1 494 ? -18.338 14.790 89.567 1.00 16.56 494 GLU A N 1
ATOM 4009 C CA . GLU A 1 494 ? -19.695 14.202 89.406 1.00 21.38 494 GLU A CA 1
ATOM 4010 C C . GLU A 1 494 ? -20.752 15.216 88.972 1.00 17.44 494 GLU A C 1
ATOM 4011 O O . GLU A 1 494 ? -21.906 14.861 88.757 1.00 23.30 494 GLU A O 1
ATOM 4017 N N . THR A 1 495 ? -20.358 16.465 88.835 1.00 17.77 495 THR A N 1
ATOM 4018 C CA A THR A 1 495 ? -21.204 17.525 88.299 0.50 19.03 495 THR A CA 1
ATOM 4019 C CA B THR A 1 495 ? -21.288 17.435 88.327 0.50 18.23 495 THR A CA 1
ATOM 4020 C C . THR A 1 495 ? -21.350 17.323 86.794 1.00 19.23 495 THR A C 1
ATOM 4021 O O . THR A 1 495 ? -22.310 17.770 86.173 1.00 24.98 495 THR A O 1
ATOM 4028 N N . TYR A 1 496 ? -20.345 16.712 86.199 1.00 17.55 496 TYR A N 1
ATOM 4029 C CA . TYR A 1 496 ? -20.299 16.636 84.728 1.00 15.22 496 TYR A CA 1
ATOM 4030 C C . TYR A 1 496 ? -21.370 15.678 84.210 1.00 18.29 496 TYR A C 1
ATOM 4031 O O . TYR A 1 496 ? -21.640 14.651 84.808 1.00 20.20 496 TYR A O 1
ATOM 4040 N N . VAL A 1 497 ? -21.982 16.043 83.091 1.00 22.07 497 VAL A N 1
ATOM 4041 C CA . VAL A 1 497 ? -22.971 15.221 82.434 1.00 24.47 497 VAL A CA 1
ATOM 4042 C C . VAL A 1 497 ? -22.427 14.897 81.045 1.00 27.62 497 VAL A C 1
ATOM 4043 O O . VAL A 1 497 ? -22.283 15.790 80.203 1.00 29.45 497 VAL A O 1
ATOM 4047 N N . PRO A 1 498 ? -22.113 13.618 80.811 1.00 29.79 498 PRO A N 1
ATOM 4048 C CA . PRO A 1 498 ? -21.533 13.222 79.534 1.00 36.57 498 PRO A CA 1
ATOM 4049 C C . PRO A 1 498 ? -22.572 13.187 78.434 1.00 49.21 498 PRO A C 1
ATOM 4050 O O . PRO A 1 498 ? -23.695 12.762 78.680 1.00 42.61 498 PRO A O 1
ATOM 4054 N N . LYS A 1 499 ? -22.204 13.629 77.231 1.00 50.61 499 LYS A N 1
ATOM 4055 C CA . LYS A 1 499 ? -23.047 13.386 76.066 1.00 55.00 499 LYS A CA 1
ATOM 4056 C C . LYS A 1 499 ? -22.889 11.918 75.698 1.00 50.00 499 LYS A C 1
ATOM 4057 O O . LYS A 1 499 ? -21.810 11.321 75.958 1.00 44.52 499 LYS A O 1
ATOM 4063 N N . PRO A 1 500 ? -23.959 11.317 75.136 1.00 61.17 500 PRO A N 1
ATOM 4064 C CA . PRO A 1 500 ? -23.889 9.896 74.780 1.00 65.83 500 PRO A CA 1
ATOM 4065 C C . PRO A 1 500 ? -22.843 9.631 73.689 1.00 61.87 500 PRO A C 1
ATOM 4066 O O . PRO A 1 500 ? -22.319 10.582 73.061 1.00 53.75 500 PRO A O 1
ATOM 4070 N N . PHE A 1 501 ? -22.542 8.351 73.481 1.00 58.36 501 PHE A N 1
ATOM 4071 C CA . PHE A 1 501 ? -21.624 7.931 72.405 1.00 62.04 501 PHE A CA 1
ATOM 4072 C C . PHE A 1 501 ? -22.395 8.074 71.124 1.00 67.61 501 PHE A C 1
ATOM 4073 O O . PHE A 1 501 ? -23.548 7.631 71.049 1.00 73.86 501 PHE A O 1
ATOM 4081 N N . ASP A 1 502 ? -21.752 8.665 70.119 1.00 58.99 502 ASP A N 1
ATOM 4082 C CA . ASP A 1 502 ? -22.395 8.923 68.833 1.00 70.93 502 ASP A CA 1
ATOM 4083 C C . ASP A 1 502 ? -22.281 7.585 68.070 1.00 89.31 502 ASP A C 1
ATOM 4084 O O . ASP A 1 502 ? -21.560 7.466 67.064 1.00 70.32 502 ASP A O 1
ATOM 4089 N N . GLY A 1 503 ? -23.026 6.592 68.588 1.00 89.03 503 GLY A N 1
ATOM 4090 C CA . GLY A 1 503 ? -22.786 5.160 68.361 1.00 80.52 503 GLY A CA 1
ATOM 4091 C C . GLY A 1 503 ? -22.932 4.754 66.916 1.00 83.61 503 GLY A C 1
ATOM 4092 O O . GLY A 1 503 ? -22.167 3.902 66.424 1.00 75.61 503 GLY A O 1
ATOM 4093 N N . GLU A 1 504 ? -23.915 5.364 66.248 1.00 89.35 504 GLU A N 1
ATOM 4094 C CA . GLU A 1 504 ? -24.045 5.283 64.787 1.00 85.08 504 GLU A CA 1
ATOM 4095 C C . GLU A 1 504 ? -22.923 6.039 64.039 1.00 100.46 504 GLU A C 1
ATOM 4096 O O . GLU A 1 504 ? -22.492 5.553 62.993 1.00 75.22 504 GLU A O 1
ATOM 4102 N N . SER A 1 505 ? -22.448 7.184 64.565 1.00 98.41 505 SER A N 1
ATOM 4103 C CA . SER A 1 505 ? -21.292 7.926 63.973 1.00 95.61 505 SER A CA 1
ATOM 4104 C C . SER A 1 505 ? -19.880 7.448 64.395 1.00 114.75 505 SER A C 1
ATOM 4105 O O . SER A 1 505 ? -19.359 7.840 65.465 1.00 121.91 505 SER A O 1
ATOM 4108 N N . PHE A 1 506 ? -19.245 6.648 63.534 1.00 113.51 506 PHE A N 1
ATOM 4109 C CA . PHE A 1 506 ? -17.845 6.255 63.739 1.00 97.72 506 PHE A CA 1
ATOM 4110 C C . PHE A 1 506 ? -16.891 7.276 63.095 1.00 83.52 506 PHE A C 1
ATOM 4111 O O . PHE A 1 506 ? -17.033 7.597 61.903 1.00 92.98 506 PHE A O 1
ATOM 4119 N N . THR A 1 507 ? -15.905 7.746 63.875 1.00 92.79 507 THR A N 1
ATOM 4120 C CA . THR A 1 507 ? -15.162 8.997 63.573 1.00 84.96 507 THR A CA 1
ATOM 4121 C C . THR A 1 507 ? -13.642 8.894 63.246 1.00 84.82 507 THR A C 1
ATOM 4122 O O . THR A 1 507 ? -12.971 9.945 63.187 1.00 78.56 507 THR A O 1
ATOM 4126 N N . PHE A 1 508 ? -13.109 7.677 63.021 1.00 58.12 508 PHE A N 1
ATOM 4127 C CA . PHE A 1 508 ? -11.662 7.483 62.688 1.00 64.25 508 PHE A CA 1
ATOM 4128 C C . PHE A 1 508 ? -11.430 6.881 61.293 1.00 54.21 508 PHE A C 1
ATOM 4129 O O . PHE A 1 508 ? -12.195 6.037 60.856 1.00 61.57 508 PHE A O 1
ATOM 4137 N N . HIS A 1 509 ? -10.378 7.343 60.617 1.00 50.03 509 HIS A N 1
ATOM 4138 C CA . HIS A 1 509 ? -10.162 7.129 59.139 1.00 51.65 509 HIS A CA 1
ATOM 4139 C C . HIS A 1 509 ? -8.676 6.971 58.752 1.00 54.88 509 HIS A C 1
ATOM 4140 O O . HIS A 1 509 ? -7.785 7.265 59.546 1.00 64.62 509 HIS A O 1
ATOM 4147 N N . ALA A 1 510 ? -8.401 6.547 57.512 1.00 53.01 510 ALA A N 1
ATOM 4148 C CA . ALA A 1 510 ? -7.022 6.146 57.108 1.00 43.61 510 ALA A CA 1
ATOM 4149 C C . ALA A 1 510 ? -5.930 7.235 57.123 1.00 34.56 510 ALA A C 1
ATOM 4150 O O . ALA A 1 510 ? -4.736 6.925 57.156 1.00 39.42 510 ALA A O 1
ATOM 4152 N N . ASP A 1 511 ? -6.320 8.501 57.183 1.00 37.32 511 ASP A N 1
ATOM 4153 C CA . ASP A 1 511 ? -5.339 9.609 57.269 1.00 47.93 511 ASP A CA 1
ATOM 4154 C C . ASP A 1 511 ? -4.550 9.654 58.576 1.00 44.39 511 ASP A C 1
ATOM 4155 O O . ASP A 1 511 ? -3.568 10.385 58.675 1.00 42.12 511 ASP A O 1
ATOM 4160 N N . ILE A 1 512 ? -5.003 8.904 59.581 1.00 45.12 512 ILE A N 1
ATOM 4161 C CA . ILE A 1 512 ? -4.166 8.625 60.721 1.00 43.28 512 ILE A CA 1
ATOM 4162 C C . ILE A 1 512 ? -2.903 7.843 60.316 1.00 38.17 512 ILE A C 1
ATOM 4163 O O . ILE A 1 512 ? -1.866 7.983 60.949 1.00 38.58 512 ILE A O 1
ATOM 4168 N N . CYS A 1 513 ? -2.988 7.018 59.267 1.00 37.19 513 CYS A N 1
ATOM 4169 C CA . CYS A 1 513 ? -1.903 6.071 58.967 1.00 39.10 513 CYS A CA 1
ATOM 4170 C C . CYS A 1 513 ? -0.628 6.739 58.535 1.00 33.19 513 CYS A C 1
ATOM 4171 O O . CYS A 1 513 ? 0.464 6.198 58.730 1.00 41.16 513 CYS A O 1
ATOM 4174 N N . THR A 1 514 ? -0.769 7.925 57.973 1.00 39.11 514 THR A N 1
ATOM 4175 C CA . THR A 1 514 ? 0.355 8.628 57.389 1.00 47.31 514 THR A CA 1
ATOM 4176 C C . THR A 1 514 ? 0.907 9.668 58.341 1.00 50.41 514 THR A C 1
ATOM 4177 O O . THR A 1 514 ? 1.816 10.376 58.009 1.00 51.93 514 THR A O 1
ATOM 4181 N N . LEU A 1 515 ? 0.385 9.756 59.554 1.00 45.07 515 LEU A N 1
ATOM 4182 C CA . LEU A 1 515 ? 0.892 10.765 60.476 1.00 41.86 515 LEU A CA 1
ATOM 4183 C C . LEU A 1 515 ? 2.333 10.469 60.919 1.00 37.46 515 LEU A C 1
ATOM 4184 O O . LEU A 1 515 ? 2.744 9.277 60.984 1.00 39.66 515 LEU A O 1
ATOM 4189 N N . PRO A 1 516 ? 3.136 11.542 61.146 1.00 31.21 516 PRO A N 1
ATOM 4190 C CA . PRO A 1 516 ? 4.403 11.369 61.860 1.00 37.80 516 PRO A CA 1
ATOM 4191 C C . PRO A 1 516 ? 4.186 10.679 63.201 1.00 43.34 516 PRO A C 1
ATOM 4192 O O . PRO A 1 516 ? 3.117 10.813 63.798 1.00 44.03 516 PRO A O 1
ATOM 4196 N N . ASP A 1 517 ? 5.195 9.988 63.700 1.00 54.16 517 ASP A N 1
ATOM 4197 C CA . ASP A 1 517 ? 4.981 9.108 64.864 1.00 55.00 517 ASP A CA 1
ATOM 4198 C C . ASP A 1 517 ? 4.529 9.778 66.144 1.00 51.59 517 ASP A C 1
ATOM 4199 O O . ASP A 1 517 ? 3.723 9.219 66.885 1.00 51.13 517 ASP A O 1
ATOM 4204 N N . THR A 1 518 ? 5.034 10.971 66.387 1.00 51.27 518 THR A N 1
ATOM 4205 C CA . THR A 1 518 ? 4.613 11.749 67.549 1.00 47.48 518 THR A CA 1
ATOM 4206 C C . THR A 1 518 ? 3.164 12.220 67.410 1.00 41.59 518 THR A C 1
ATOM 4207 O O . THR A 1 518 ? 2.466 12.393 68.401 1.00 38.18 518 THR A O 1
ATOM 4211 N N . GLU A 1 519 ? 2.715 12.436 66.174 1.00 40.36 519 GLU A N 1
ATOM 4212 C CA . GLU A 1 519 ? 1.311 12.828 65.950 1.00 32.84 519 GLU A CA 1
ATOM 4213 C C . GLU A 1 519 ? 0.347 11.667 66.126 1.00 23.45 519 GLU A C 1
ATOM 4214 O O . GLU A 1 519 ? -0.810 11.844 66.557 1.00 27.34 519 GLU A O 1
ATOM 4220 N N . LYS A 1 520 ? 0.825 10.488 65.774 1.00 26.89 520 LYS A N 1
ATOM 4221 C CA . LYS A 1 520 ? 0.100 9.240 66.042 1.00 28.56 520 LYS A CA 1
ATOM 4222 C C . LYS A 1 520 ? -0.092 9.048 67.577 1.00 27.89 520 LYS A C 1
ATOM 4223 O O . LYS A 1 520 ? -1.175 8.642 67.995 1.00 23.56 520 LYS A O 1
ATOM 4229 N N . GLN A 1 521 ? 0.965 9.359 68.347 1.00 26.81 521 GLN A N 1
ATOM 4230 C CA A GLN A 1 521 ? 0.934 9.298 69.832 0.50 26.11 521 GLN A CA 1
ATOM 4231 C CA B GLN A 1 521 ? 0.887 9.246 69.808 0.50 26.86 521 GLN A CA 1
ATOM 4232 C C . GLN A 1 521 ? -0.121 10.285 70.357 1.00 24.73 521 GLN A C 1
ATOM 4233 O O . GLN A 1 521 ? -0.965 9.958 71.207 1.00 28.89 521 GLN A O 1
ATOM 4244 N N . ILE A 1 522 ? -0.109 11.507 69.858 1.00 25.76 522 ILE A N 1
ATOM 4245 C CA . ILE A 1 522 ? -1.105 12.520 70.271 1.00 29.76 522 ILE A CA 1
ATOM 4246 C C . ILE A 1 522 ? -2.548 12.134 69.903 1.00 24.60 522 ILE A C 1
ATOM 4247 O O . ILE A 1 522 ? -3.509 12.399 70.620 1.00 27.85 522 ILE A O 1
ATOM 4252 N N . LYS A 1 523 ? -2.716 11.597 68.700 1.00 25.60 523 LYS A N 1
ATOM 4253 C CA . LYS A 1 523 ? -4.012 11.087 68.284 1.00 25.30 523 LYS A CA 1
ATOM 4254 C C . LYS A 1 523 ? -4.605 10.038 69.270 1.00 21.51 523 LYS A C 1
ATOM 4255 O O . LYS A 1 523 ? -5.796 10.069 69.598 1.00 20.89 523 LYS A O 1
ATOM 4261 N N . LYS A 1 524 ? -3.742 9.167 69.790 1.00 20.49 524 LYS A N 1
ATOM 4262 C CA . LYS A 1 524 ? -4.155 8.142 70.748 1.00 21.46 524 LYS A CA 1
ATOM 4263 C C . LYS A 1 524 ? -4.535 8.797 72.080 1.00 23.46 524 LYS A C 1
ATOM 4264 O O . LYS A 1 524 ? -5.503 8.345 72.681 1.00 19.61 524 LYS A O 1
ATOM 4270 N N . GLN A 1 525 ? -3.810 9.866 72.453 1.00 20.85 525 GLN A N 1
ATOM 4271 C CA . GLN A 1 525 ? -4.100 10.646 73.715 1.00 18.00 525 GLN A CA 1
ATOM 4272 C C . GLN A 1 525 ? -5.396 11.454 73.601 1.00 20.60 525 GLN A C 1
ATOM 4273 O O . GLN A 1 525 ? -6.242 11.416 74.473 1.00 18.96 525 GLN A O 1
ATOM 4279 N N . THR A 1 526 ? -5.655 12.015 72.413 1.00 17.83 526 THR A N 1
ATOM 4280 C CA . THR A 1 526 ? -6.909 12.621 72.116 1.00 19.47 526 THR A CA 1
ATOM 4281 C C . THR A 1 526 ? -8.100 11.651 72.211 1.00 17.07 526 THR A C 1
ATOM 4282 O O . THR A 1 526 ? -9.125 11.988 72.834 1.00 18.41 526 THR A O 1
ATOM 4286 N N . ALA A 1 527 ? -7.928 10.449 71.671 1.00 20.00 527 ALA A N 1
ATOM 4287 C CA . ALA A 1 527 ? -8.926 9.388 71.747 1.00 22.27 527 ALA A CA 1
ATOM 4288 C C . ALA A 1 527 ? -9.254 8.994 73.169 1.00 17.92 527 ALA A C 1
ATOM 4289 O O . ALA A 1 527 ? -10.411 8.868 73.520 1.00 17.39 527 ALA A O 1
ATOM 4291 N N . LEU A 1 528 ? -8.214 8.831 73.971 1.00 18.51 528 LEU A N 1
ATOM 4292 C CA . LEU A 1 528 ? -8.379 8.581 75.416 1.00 16.98 528 LEU A CA 1
ATOM 4293 C C . LEU A 1 528 ? -9.227 9.623 76.141 1.00 17.62 528 LEU A C 1
ATOM 4294 O O . LEU A 1 528 ? -10.180 9.252 76.850 1.00 19.67 528 LEU A O 1
ATOM 4299 N N . VAL A 1 529 ? -8.945 10.898 75.937 1.00 15.18 529 VAL A N 1
ATOM 4300 C CA . VAL A 1 529 ? -9.756 12.008 76.507 1.00 16.45 529 VAL A CA 1
ATOM 4301 C C . VAL A 1 529 ? -11.218 11.895 76.072 1.00 17.48 529 VAL A C 1
ATOM 4302 O O . VAL A 1 529 ? -12.140 11.934 76.877 1.00 18.61 529 VAL A O 1
ATOM 4306 N N . GLU A 1 530 ? -11.462 11.764 74.787 1.00 20.91 530 GLU A N 1
ATOM 4307 C CA . GLU A 1 530 ? -12.832 11.574 74.319 1.00 20.38 530 GLU A CA 1
ATOM 4308 C C . GLU A 1 530 ? -13.556 10.363 74.868 1.00 21.62 530 GLU A C 1
ATOM 4309 O O . GLU A 1 530 ? -14.788 10.416 75.140 1.00 21.03 530 GLU A O 1
ATOM 4315 N N . LEU A 1 531 ? -12.819 9.254 75.036 1.00 19.66 531 LEU A N 1
ATOM 4316 C CA . LEU A 1 531 ? -13.397 8.074 75.667 1.00 22.16 531 LEU A CA 1
ATOM 4317 C C . LEU A 1 531 ? -13.835 8.413 77.117 1.00 22.72 531 LEU A C 1
ATOM 4318 O O . LEU A 1 531 ? -14.928 8.078 77.523 1.00 20.29 531 LEU A O 1
ATOM 4323 N N . LEU A 1 532 ? -13.008 9.155 77.844 1.00 25.18 532 LEU A N 1
ATOM 4324 C CA . LEU A 1 532 ? -13.359 9.595 79.192 1.00 23.93 532 LEU A CA 1
ATOM 4325 C C . LEU A 1 532 ? -14.463 10.597 79.264 1.00 20.14 532 LEU A C 1
ATOM 4326 O O . LEU A 1 532 ? -15.199 10.678 80.241 1.00 26.54 532 LEU A O 1
ATOM 4331 N N . LYS A 1 533 ? -14.589 11.414 78.240 1.00 20.35 533 LYS A N 1
ATOM 4332 C CA . LYS A 1 533 ? -15.719 12.367 78.175 1.00 18.93 533 LYS A CA 1
ATOM 4333 C C . LYS A 1 533 ? -17.087 11.687 77.912 1.00 20.56 533 LYS A C 1
ATOM 4334 O O . LYS A 1 533 ? -18.161 12.224 78.287 1.00 25.34 533 LYS A O 1
ATOM 4340 N N . HIS A 1 534 ? -17.070 10.560 77.208 1.00 21.40 534 HIS A N 1
ATOM 4341 C CA . HIS A 1 534 ? -18.311 9.774 77.052 1.00 25.55 534 HIS A CA 1
ATOM 4342 C C . HIS A 1 534 ? -18.650 8.821 78.223 1.00 22.85 534 HIS A C 1
ATOM 4343 O O . HIS A 1 534 ? -19.844 8.634 78.514 1.00 23.55 534 HIS A O 1
ATOM 4350 N N . LYS A 1 535 ? -17.624 8.279 78.903 1.00 19.36 535 LYS A N 1
ATOM 4351 C CA . LYS A 1 535 ? -17.811 7.306 79.956 1.00 22.59 535 LYS A CA 1
ATOM 4352 C C . LYS A 1 535 ? -16.924 7.769 81.084 1.00 20.97 535 LYS A C 1
ATOM 4353 O O . LYS A 1 535 ? -15.867 7.170 81.304 1.00 16.49 535 LYS A O 1
ATOM 4359 N N . PRO A 1 536 ? -17.325 8.887 81.753 1.00 21.67 536 PRO A N 1
ATOM 4360 C CA . PRO A 1 536 ? -16.396 9.517 82.726 1.00 20.89 536 PRO A CA 1
ATOM 4361 C C . PRO A 1 536 ? -16.174 8.666 83.957 1.00 19.91 536 PRO A C 1
ATOM 4362 O O . PRO A 1 536 ? -15.233 8.909 84.682 1.00 21.71 536 PRO A O 1
ATOM 4366 N N . LYS A 1 537 ? -17.022 7.693 84.188 1.00 19.86 537 LYS A N 1
ATOM 4367 C CA . LYS A 1 537 ? -16.845 6.783 85.348 1.00 19.76 537 LYS A CA 1
ATOM 4368 C C . LYS A 1 537 ? -16.105 5.474 84.990 1.00 17.54 537 LYS A C 1
ATOM 4369 O O . LYS A 1 537 ? -16.072 4.494 85.717 1.00 16.18 537 LYS A O 1
ATOM 4375 N N . ALA A 1 538 ? -15.571 5.379 83.739 1.00 15.38 538 ALA A N 1
ATOM 4376 C CA . ALA A 1 538 ? -14.908 4.091 83.377 1.00 13.79 538 ALA A CA 1
ATOM 4377 C C . ALA A 1 538 ? -13.695 3.799 84.281 1.00 13.45 538 ALA A C 1
ATOM 4378 O O . ALA A 1 538 ? -12.946 4.702 84.625 1.00 17.14 538 ALA A O 1
ATOM 4380 N N . THR A 1 539 ? -13.461 2.549 84.557 1.00 13.97 539 THR A N 1
ATOM 4381 C CA . THR A 1 539 ? -12.322 2.165 85.336 1.00 16.69 539 THR A CA 1
ATOM 4382 C C . THR A 1 539 ? -11.023 2.192 84.573 1.00 15.74 539 THR A C 1
ATOM 4383 O O . THR A 1 539 ? -11.011 2.150 83.293 1.00 16.08 539 THR A O 1
ATOM 4387 N N . ASP A 1 540 ? -9.919 2.169 85.330 1.00 16.83 540 ASP A N 1
ATOM 4388 C CA . ASP A 1 540 ? -8.610 2.141 84.658 1.00 17.78 540 ASP A CA 1
ATOM 4389 C C . ASP A 1 540 ? -8.517 0.918 83.756 1.00 17.12 540 ASP A C 1
ATOM 4390 O O . ASP A 1 540 ? -8.048 1.067 82.644 1.00 19.26 540 ASP A O 1
ATOM 4395 N N . GLU A 1 541 ? -8.949 -0.270 84.232 1.00 16.65 541 GLU A N 1
ATOM 4396 C CA . GLU A 1 541 ? -8.857 -1.548 83.449 1.00 19.67 541 GLU A CA 1
ATOM 4397 C C . GLU A 1 541 ? -9.740 -1.403 82.216 1.00 16.01 541 GLU A C 1
ATOM 4398 O O . GLU A 1 541 ? -9.333 -1.826 81.137 1.00 18.33 541 GLU A O 1
ATOM 4404 N N . GLN A 1 542 ? -10.923 -0.785 82.319 1.00 15.81 542 GLN A N 1
ATOM 4405 C CA . GLN A 1 542 ? -11.759 -0.595 81.102 1.00 16.73 542 GLN A CA 1
ATOM 4406 C C . GLN A 1 542 ? -11.073 0.278 80.089 1.00 17.27 542 GLN A C 1
ATOM 4407 O O . GLN A 1 542 ? -11.081 -0.073 78.891 1.00 18.96 542 GLN A O 1
ATOM 4413 N N . LEU A 1 543 ? -10.536 1.426 80.492 1.00 17.70 543 LEU A N 1
ATOM 4414 C CA . LEU A 1 543 ? -9.903 2.323 79.572 1.00 19.37 543 LEU A CA 1
ATOM 4415 C C . LEU A 1 543 ? -8.741 1.669 78.917 1.00 16.88 543 LEU A C 1
ATOM 4416 O O . LEU A 1 543 ? -8.501 1.851 77.661 1.00 17.32 543 LEU A O 1
ATOM 4421 N N . LYS A 1 544 ? -7.992 0.866 79.667 1.00 21.50 544 LYS A N 1
ATOM 4422 C CA . LYS A 1 544 ? -6.877 0.078 79.068 1.00 20.60 544 LYS A CA 1
ATOM 4423 C C . LYS A 1 544 ? -7.327 -0.899 78.044 1.00 19.96 544 LYS A C 1
ATOM 4424 O O . LYS A 1 544 ? -6.764 -0.947 76.901 1.00 22.49 544 LYS A O 1
ATOM 4430 N N . THR A 1 545 ? -8.420 -1.577 78.342 1.00 22.71 545 THR A N 1
ATOM 4431 C CA . THR A 1 545 ? -8.935 -2.571 77.388 1.00 25.42 545 THR A CA 1
ATOM 4432 C C . THR A 1 545 ? -9.350 -1.920 76.072 1.00 21.93 545 THR A C 1
ATOM 4433 O O . THR A 1 545 ? -8.987 -2.394 74.979 1.00 26.66 545 THR A O 1
ATOM 4437 N N . VAL A 1 546 ? -10.129 -0.871 76.176 1.00 19.79 546 VAL A N 1
ATOM 4438 C CA . VAL A 1 546 ? -10.648 -0.179 75.014 1.00 22.06 546 VAL A CA 1
ATOM 4439 C C . VAL A 1 546 ? -9.490 0.429 74.244 1.00 22.51 546 VAL A C 1
ATOM 4440 O O . VAL A 1 546 ? -9.466 0.287 72.993 1.00 22.95 546 VAL A O 1
ATOM 4444 N N . MET A 1 547 ? -8.542 1.089 74.947 1.00 18.44 547 MET A N 1
ATOM 4445 C CA . MET A 1 547 ? -7.412 1.689 74.226 1.00 16.90 547 MET A CA 1
ATOM 4446 C C . MET A 1 547 ? -6.583 0.634 73.501 1.00 22.56 547 MET A C 1
ATOM 4447 O O . MET A 1 547 ? -6.095 0.900 72.366 1.00 22.35 547 MET A O 1
ATOM 4452 N N . GLU A 1 548 ? -6.477 -0.560 74.085 1.00 19.76 548 GLU A N 1
ATOM 4453 C CA . GLU A 1 548 ? -5.749 -1.685 73.454 1.00 21.59 548 GLU A CA 1
ATOM 4454 C C . GLU A 1 548 ? -6.407 -2.141 72.200 1.00 20.53 548 GLU A C 1
ATOM 4455 O O . GLU A 1 548 ? -5.707 -2.373 71.206 1.00 25.91 548 GLU A O 1
ATOM 4461 N N . ASN A 1 549 ? -7.726 -2.298 72.279 1.00 22.94 549 ASN A N 1
ATOM 4462 C CA . ASN A 1 549 ? -8.585 -2.567 71.129 1.00 21.38 549 ASN A CA 1
ATOM 4463 C C . ASN A 1 549 ? -8.363 -1.500 70.069 1.00 20.98 549 ASN A C 1
ATOM 4464 O O . ASN A 1 549 ? -8.141 -1.849 68.861 1.00 21.50 549 ASN A O 1
ATOM 4469 N N . PHE A 1 550 ? -8.397 -0.216 70.470 1.00 18.39 550 PHE A N 1
ATOM 4470 C CA . PHE A 1 550 ? -8.292 0.889 69.515 1.00 17.11 550 PHE A CA 1
ATOM 4471 C C . PHE A 1 550 ? -7.010 0.824 68.776 1.00 18.75 550 PHE A C 1
ATOM 4472 O O . PHE A 1 550 ? -6.945 0.951 67.502 1.00 23.40 550 PHE A O 1
ATOM 4480 N N . VAL A 1 551 ? -5.921 0.644 69.492 1.00 21.45 551 VAL A N 1
ATOM 4481 C CA . VAL A 1 551 ? -4.596 0.638 68.821 1.00 22.29 551 VAL A CA 1
ATOM 4482 C C . VAL A 1 551 ? -4.427 -0.601 67.893 1.00 21.74 551 VAL A C 1
ATOM 4483 O O . VAL A 1 551 ? -3.845 -0.468 66.827 1.00 29.00 551 VAL A O 1
ATOM 4487 N N . ALA A 1 552 ? -4.915 -1.786 68.287 1.00 28.99 552 ALA A N 1
ATOM 4488 C CA . ALA A 1 552 ? -4.901 -2.965 67.385 1.00 29.65 552 ALA A CA 1
ATOM 4489 C C . ALA A 1 552 ? -5.734 -2.737 66.118 1.00 31.11 552 ALA A C 1
ATOM 4490 O O . ALA A 1 552 ? -5.316 -3.189 65.038 1.00 29.66 552 ALA A O 1
ATOM 4492 N N . PHE A 1 553 ? -6.865 -2.046 66.254 1.00 22.59 553 PHE A N 1
ATOM 4493 C CA . PHE A 1 553 ? -7.738 -1.758 65.105 1.00 24.58 553 PHE A CA 1
ATOM 4494 C C . PHE A 1 553 ? -6.979 -0.797 64.120 1.00 30.76 553 PHE A C 1
ATOM 4495 O O . PHE A 1 553 ? -6.945 -1.052 62.903 1.00 36.51 553 PHE A O 1
ATOM 4503 N N . VAL A 1 554 ? -6.357 0.265 64.654 1.00 27.92 554 VAL A N 1
ATOM 4504 C CA . VAL A 1 554 ? -5.538 1.204 63.860 1.00 25.85 554 VAL A CA 1
ATOM 4505 C C . VAL A 1 554 ? -4.360 0.523 63.194 1.00 29.55 554 VAL A C 1
ATOM 4506 O O . VAL A 1 554 ? -4.103 0.787 61.998 1.00 29.17 554 VAL A O 1
ATOM 4510 N N . ASP A 1 555 ? -3.654 -0.347 63.906 1.00 32.39 555 ASP A N 1
ATOM 4511 C CA . ASP A 1 555 ? -2.520 -1.087 63.315 1.00 30.74 555 ASP A CA 1
ATOM 4512 C C . ASP A 1 555 ? -2.955 -2.071 62.250 1.00 35.63 555 ASP A C 1
ATOM 4513 O O . ASP A 1 555 ? -2.280 -2.203 61.151 1.00 36.12 555 ASP A O 1
ATOM 4518 N N . LYS A 1 556 ? -4.042 -2.774 62.549 1.00 35.40 556 LYS A N 1
ATOM 4519 C CA . LYS A 1 556 ? -4.595 -3.771 61.598 1.00 31.44 556 LYS A CA 1
ATOM 4520 C C . LYS A 1 556 ? -5.008 -3.041 60.307 1.00 34.23 556 LYS A C 1
ATOM 4521 O O . LYS A 1 556 ? -4.608 -3.445 59.195 1.00 32.95 556 LYS A O 1
ATOM 4527 N N . CYS A 1 557 ? -5.775 -1.958 60.434 1.00 27.54 557 CYS A N 1
ATOM 4528 C CA . CYS A 1 557 ? -6.277 -1.300 59.243 1.00 34.13 557 CYS A CA 1
ATOM 4529 C C . CYS A 1 557 ? -5.243 -0.439 58.508 1.00 34.59 557 CYS A C 1
ATOM 4530 O O . CYS A 1 557 ? -5.359 -0.222 57.277 1.00 30.14 557 CYS A O 1
ATOM 4533 N N . CYS A 1 558 ? -4.255 0.077 59.214 1.00 29.50 558 CYS A N 1
ATOM 4534 C CA . CYS A 1 558 ? -3.221 0.849 58.540 1.00 31.69 558 CYS A CA 1
ATOM 4535 C C . CYS A 1 558 ? -2.266 -0.034 57.761 1.00 33.74 558 CYS A C 1
ATOM 4536 O O . CYS A 1 558 ? -1.582 0.436 56.825 1.00 37.12 558 CYS A O 1
ATOM 4539 N N . ALA A 1 559 ? -2.264 -1.320 58.095 1.00 33.28 559 ALA A N 1
ATOM 4540 C CA . ALA A 1 559 ? -1.465 -2.278 57.380 1.00 34.28 559 ALA A CA 1
ATOM 4541 C C . ALA A 1 559 ? -2.241 -2.998 56.263 1.00 40.09 559 ALA A C 1
ATOM 4542 O O . ALA A 1 559 ? -1.645 -3.747 55.496 1.00 47.61 559 ALA A O 1
ATOM 4544 N N . ALA A 1 560 ? -3.545 -2.796 56.175 1.00 35.25 560 ALA A N 1
ATOM 4545 C CA . ALA A 1 560 ? -4.403 -3.427 55.165 1.00 34.27 560 ALA A CA 1
ATOM 4546 C C . ALA A 1 560 ? -4.122 -2.886 53.758 1.00 36.71 560 ALA A C 1
ATOM 4547 O O . ALA A 1 560 ? -3.546 -1.827 53.628 1.00 40.65 560 ALA A O 1
ATOM 4549 N N . ASP A 1 561 ? -4.611 -3.606 52.746 1.00 36.14 561 ASP A N 1
ATOM 4550 C CA . ASP A 1 561 ? -4.469 -3.199 51.352 1.00 42.00 561 ASP A CA 1
ATOM 4551 C C . ASP A 1 561 ? -5.415 -2.013 51.134 1.00 41.04 561 ASP A C 1
ATOM 4552 O O . ASP A 1 561 ? -4.969 -0.893 50.800 1.00 35.10 561 ASP A O 1
ATOM 4557 N N . ASP A 1 562 ? -6.703 -2.261 51.413 1.00 34.82 562 ASP A N 1
ATOM 4558 C CA . ASP A 1 562 ? -7.713 -1.197 51.476 1.00 31.21 562 ASP A CA 1
ATOM 4559 C C . ASP A 1 562 ? -7.851 -0.641 52.884 1.00 34.33 562 ASP A C 1
ATOM 4560 O O . ASP A 1 562 ? -8.597 -1.168 53.708 1.00 43.94 562 ASP A O 1
ATOM 4565 N N . LYS A 1 563 ? -7.233 0.506 53.109 1.00 33.27 563 LYS A N 1
ATOM 4566 C CA . LYS A 1 563 ? -7.117 1.005 54.506 1.00 31.87 563 LYS A CA 1
ATOM 4567 C C . LYS A 1 563 ? -8.440 1.631 54.974 1.00 38.96 563 LYS A C 1
ATOM 4568 O O . LYS A 1 563 ? -9.024 1.178 55.934 1.00 34.93 563 LYS A O 1
ATOM 4574 N N . GLU A 1 564 ? -8.946 2.633 54.270 1.00 41.06 564 GLU A N 1
ATOM 4575 C CA . GLU A 1 564 ? -10.251 3.200 54.610 1.00 46.67 564 GLU A CA 1
ATOM 4576 C C . GLU A 1 564 ? -11.378 2.137 54.618 1.00 43.68 564 GLU A C 1
ATOM 4577 O O . GLU A 1 564 ? -12.315 2.213 55.419 1.00 44.06 564 GLU A O 1
ATOM 4583 N N . GLY A 1 565 ? -11.271 1.138 53.746 1.00 37.27 565 GLY A N 1
ATOM 4584 C CA . GLY A 1 565 ? -12.258 0.055 53.694 1.00 27.52 565 GLY A CA 1
ATOM 4585 C C . GLY A 1 565 ? -12.287 -0.717 54.997 1.00 34.04 565 GLY A C 1
ATOM 4586 O O . GLY A 1 565 ? -13.359 -1.108 55.504 1.00 51.24 565 GLY A O 1
ATOM 4587 N N . CYS A 1 566 ? -11.095 -0.978 55.528 1.00 31.55 566 CYS A N 1
ATOM 4588 C CA . CYS A 1 566 ? -10.929 -1.698 56.807 1.00 34.29 566 CYS A CA 1
ATOM 4589 C C . CYS A 1 566 ? -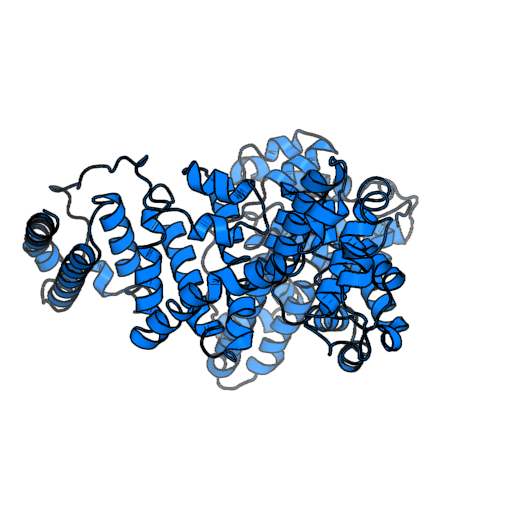11.505 -0.891 57.954 1.00 39.22 566 CYS A C 1
ATOM 4590 O O . CYS A 1 566 ? -12.095 -1.477 58.880 1.00 34.16 566 CYS A O 1
ATOM 4593 N N . PHE A 1 567 ? -11.327 0.447 57.917 1.00 33.55 567 PHE A N 1
ATOM 4594 C CA . PHE A 1 567 ? -11.783 1.303 59.014 1.00 35.83 567 PHE A CA 1
ATOM 4595 C C . PHE A 1 567 ? -13.311 1.248 59.012 1.00 37.82 567 PHE A C 1
ATOM 4596 O O . PHE A 1 567 ? -13.970 1.015 60.027 1.00 42.29 567 PHE A O 1
ATOM 4604 N N . LEU A 1 568 ? -13.883 1.408 57.826 1.00 40.55 568 LEU A N 1
ATOM 4605 C CA . LEU A 1 568 ? -15.327 1.339 57.678 1.00 37.58 568 LEU A CA 1
ATOM 4606 C C . LEU A 1 568 ? -15.989 0.059 58.090 1.00 34.61 568 LEU A C 1
ATOM 4607 O O . LEU A 1 568 ? -17.038 0.082 58.744 1.00 54.29 568 LEU A O 1
ATOM 4612 N N . LEU A 1 569 ? -15.393 -1.048 57.706 1.00 39.36 569 LEU A N 1
ATOM 4613 C CA . LEU A 1 569 ? -15.930 -2.355 58.035 1.00 48.29 569 LEU A CA 1
ATOM 4614 C C . LEU A 1 569 ? -15.760 -2.646 59.541 1.00 48.81 569 LEU A C 1
ATOM 4615 O O . LEU A 1 569 ? -16.723 -2.816 60.288 1.00 70.05 569 LEU A O 1
ATOM 4620 N N . GLU A 1 570 ? -14.515 -2.628 59.981 1.00 38.86 570 GLU A N 1
ATOM 4621 C CA . GLU A 1 570 ? -14.153 -2.997 61.353 1.00 42.59 570 GLU A CA 1
ATOM 4622 C C . GLU A 1 570 ? -14.454 -1.930 62.393 1.00 46.76 570 GLU A C 1
ATOM 4623 O O . GLU A 1 570 ? -14.388 -2.236 63.588 1.00 49.15 570 GLU A O 1
ATOM 4629 N N . GLY A 1 571 ? -14.792 -0.701 61.984 1.00 43.84 571 GLY A N 1
ATOM 4630 C CA . GLY A 1 571 ? -15.037 0.394 62.938 1.00 40.50 571 GLY A CA 1
ATOM 4631 C C . GLY A 1 571 ? -16.243 0.149 63.855 1.00 47.94 571 GLY A C 1
ATOM 4632 O O . GLY A 1 571 ? -16.152 0.226 65.137 1.00 44.44 571 GLY A O 1
ATOM 4633 N N . PRO A 1 572 ? -17.392 -0.138 63.239 1.00 48.56 572 PRO A N 1
ATOM 4634 C CA . PRO A 1 572 ? -18.531 -0.752 63.934 1.00 53.84 572 PRO A CA 1
ATOM 4635 C C . PRO A 1 572 ? -18.219 -1.934 64.872 1.00 45.28 572 PRO A C 1
ATOM 4636 O O . PRO A 1 572 ? -18.867 -2.043 65.916 1.00 45.52 572 PRO A O 1
ATOM 4640 N N . LYS A 1 573 ? -17.261 -2.785 64.529 1.00 45.36 573 LYS A N 1
ATOM 4641 C CA . LYS A 1 573 ? -16.840 -3.889 65.382 1.00 34.53 573 LYS A CA 1
ATOM 4642 C C . LYS A 1 573 ? -16.162 -3.354 66.659 1.00 39.35 573 LYS A C 1
ATOM 4643 O O . LYS A 1 573 ? -16.338 -3.891 67.735 1.00 37.15 573 LYS A O 1
ATOM 4649 N N . LEU A 1 574 ? -15.360 -2.312 66.483 1.00 30.25 574 LEU A N 1
ATOM 4650 C CA . LEU A 1 574 ? -14.691 -1.625 67.574 1.00 30.96 574 LEU A CA 1
ATOM 4651 C C . LEU A 1 574 ? -15.714 -1.046 68.567 1.00 33.16 574 LEU A C 1
ATOM 4652 O O . LEU A 1 574 ? -15.618 -1.274 69.778 1.00 32.53 574 LEU A O 1
ATOM 4657 N N . VAL A 1 575 ? -16.645 -0.249 68.051 1.00 37.41 575 VAL A N 1
ATOM 4658 C CA . VAL A 1 575 ? -17.728 0.312 68.900 1.00 38.75 575 VAL A CA 1
ATOM 4659 C C . VAL A 1 575 ? -18.430 -0.806 69.699 1.00 39.90 575 VAL A C 1
ATOM 4660 O O . VAL A 1 575 ? -18.712 -0.657 70.905 1.00 34.98 575 VAL A O 1
ATOM 4664 N N . ALA A 1 576 ? -18.677 -1.938 69.062 1.00 30.72 576 ALA A N 1
ATOM 4665 C CA . ALA A 1 576 ? -19.302 -3.085 69.765 1.00 40.79 576 ALA A CA 1
ATOM 4666 C C . ALA A 1 576 ? -18.445 -3.685 70.888 1.00 35.97 576 ALA A C 1
ATOM 4667 O O . ALA A 1 576 ? -18.976 -4.031 71.963 1.00 38.77 576 ALA A O 1
ATOM 4669 N N . SER A 1 577 ? -17.154 -3.892 70.611 1.00 31.35 577 SER A N 1
ATOM 4670 C CA . SER A 1 577 ? -16.237 -4.352 71.615 1.00 34.75 577 SER A CA 1
ATOM 4671 C C . SER A 1 577 ? -16.233 -3.298 72.720 1.00 26.00 577 SER A C 1
ATOM 4672 O O . SER A 1 577 ? -16.399 -3.646 73.866 1.00 31.43 577 SER A O 1
ATOM 4675 N N . THR A 1 578 ? -16.191 -2.025 72.365 1.00 23.51 578 THR A N 1
ATOM 4676 C CA . THR A 1 578 ? -16.090 -0.986 73.373 1.00 23.68 578 THR A CA 1
ATOM 4677 C C . THR A 1 578 ? -17.272 -1.032 74.301 1.00 24.75 578 THR A C 1
ATOM 4678 O O . THR A 1 578 ? -17.124 -0.944 75.588 1.00 22.78 578 THR A O 1
ATOM 4682 N N . GLN A 1 579 ? -18.459 -1.170 73.740 1.00 29.22 579 GLN A N 1
ATOM 4683 C CA . GLN A 1 579 ? -19.666 -1.207 74.591 1.00 29.50 579 GLN A CA 1
ATOM 4684 C C . GLN A 1 579 ? -19.705 -2.341 75.538 1.00 25.20 579 GLN A C 1
ATOM 4685 O O . GLN A 1 579 ? -20.002 -2.127 76.708 1.00 27.99 579 GLN A O 1
ATOM 4691 N N . ALA A 1 580 ? -19.425 -3.534 75.069 1.00 27.84 580 ALA A N 1
ATOM 4692 C CA . ALA A 1 580 ? -19.370 -4.675 75.911 1.00 31.80 580 ALA A CA 1
ATOM 4693 C C . ALA A 1 580 ? -18.342 -4.416 77.033 1.00 31.07 580 ALA A C 1
ATOM 4694 O O . ALA A 1 580 ? -18.592 -4.721 78.200 1.00 29.88 580 ALA A O 1
ATOM 4696 N N . ALA A 1 581 ? -17.209 -3.825 76.680 1.00 27.35 581 ALA A N 1
ATOM 4697 C CA . ALA A 1 581 ? -16.145 -3.565 77.639 1.00 27.31 581 ALA A CA 1
ATOM 4698 C C . ALA A 1 581 ? -16.515 -2.520 78.748 1.00 25.22 581 ALA A C 1
ATOM 4699 O O . ALA A 1 581 ? -16.086 -2.671 79.896 1.00 29.17 581 ALA A O 1
ATOM 4701 N N . LEU A 1 582 ? -17.304 -1.507 78.396 1.00 18.27 582 LEU A N 1
ATOM 4702 C CA . LEU A 1 582 ? -17.628 -0.407 79.310 1.00 22.94 582 LEU A CA 1
ATOM 4703 C C . LEU A 1 582 ? -18.901 -0.592 80.179 1.00 26.58 582 LEU A C 1
ATOM 4704 O O . LEU A 1 582 ? -19.280 0.296 81.015 1.00 31.15 582 LEU A O 1
ATOM 4709 N N . ALA A 1 583 ? -19.525 -1.753 79.984 1.00 28.90 583 ALA A N 1
ATOM 4710 C CA . ALA A 1 583 ? -20.582 -2.238 80.911 1.00 30.18 583 ALA A CA 1
ATOM 4711 C C . ALA A 1 583 ? -20.010 -2.528 82.312 1.00 33.85 583 ALA A C 1
ATOM 4712 O O . ALA A 1 583 ? -18.874 -2.955 82.401 1.00 30.68 583 ALA A O 1
#

InterPro domains:
  IPR000264 ALB/AFP/VDB [PR00802] (113-127)
  IPR000264 ALB/AFP/VDB [PR00802] (147-170)
  IPR000264 ALB/AFP/VDB [PR00802] (184-201)
  IPR000264 ALB/AFP/VDB [PR00802] (253-276)
  IPR000264 ALB/AFP/VDB [PR00802] (349-362)
  IPR000264 ALB/AFP/VDB [PR00802] (369-392)
  IPR000264 ALB/AFP/VDB [PR00802] (439-461)
  IPR000264 ALB/AFP/VDB [PTHR11385] (1-606)
  IPR014760 Serum albumin, N-terminal [PF00273] (31-201)
  IPR014760 Serum albumin, N-terminal [PF00273] (222-393)
  IPR014760 Serum albumin, N-terminal [PF00273] (413-591)
  IPR014760 Serum albumin, N-terminal [PS51438] (19-209)
  IPR014760 Serum albumin, N-terminal [PS51438] (210-402)
  IPR014760 Serum albumin, N-terminal [PS51438] (403-600)
  IPR014760 Serum albumin, N-terminal [SM00103] (20-204)
  IPR014760 Serum albumin, N-terminal [SM00103] (211-396)
  IPR014760 Serum albumin, N-terminal [SM00103] (403-594)
  IPR014760 Serum albumin, N-terminal [cd00015] (29-208)
  IPR014760 Serum albumin, N-terminal [cd00015] (220-400)
  IPR014760 Serum albumin, N-terminal [cd00015] (412-598)

Solvent-accessible surface area: 28145 Å² total; per-residue (Å²): 108,110,86,162,1,19,0,0,11,7,25,90,76,31,31,71,88,28,0,36,1,0,0,10,0,4,0,0,4,8,0,6,75,6,78,19,100,78,1,41,100,2,9,128,64,4,1,101,48,0,77,53,0,57,91,68,69,102,83,84,24,0,88,93,58,14,53,28,11,13,2,58,16,1,40,116,28,89,60,3,132,156,61,49,32,110,1,9,49,0,33,149,101,111,31,96,88,10,5,74,17,1,20,157,77,23,39,22,36,17,138,26,98,179,92,175,46,82,20,94,70,34,3,60,79,8,125,88,64,96,108,118,9,17,5,83,19,0,8,31,16,0,24,43,40,5,29,4,13,0,2,8,0,1,21,10,0,67,103,25,22,35,14,1,115,98,0,11,144,34,183,95,59,12,66,26,0,73,74,70,25,78,70,19,93,89,117,10,68,30,6,12,35,92,1,30,29,33,0,4,4,23,85,110,58,31,63,112,26,0,88,27,49,0,8,0,48,7,0,7,9,0,0,92,2,78,50,94,47,0,43,80,1,10,85,42,26,2,96,1,6,95,23,9,5,60,10,22,6,3,29,0,7,9,21,18,27,89,13,5,124,47,6,14,91,80,42,111,78,2,0,61,98,0,134,147,1,18,141,94,102,63,24,60,30,7,22,28,16,41,98,13,91,74,26,79,70,27,150,151,52,80,90,21,55,43,74,3,4,126,52,192,78,0,18,92,35,11,113,126,44,72,88,98,15,13,15,24,0,5,7,27,12,0,26,37,50,8,70,39,1,17,13,4,0,18,14,0,9,82,51,0,43,50,11,0,115,84,3,20,92,104,181,84,32,76,72,44,7,36,104,4,22,84,91,0,133,122,53,15,79,115,5,70,98,116,21,117,116,39,2,51,59,36,112,155,119,29,65,62,24,10,5,38,34,7,0,18,78,16,1,52,12,6,4,47,6,56,13,100,21,6,9,67,4,1,46,30,6,0,79,9,2,79,83,0,9,103,90,78,154,91,66,39,5,17,14,18,2,64,69,24,22,25,18,0,2,77,8,8,7,18,10,88,100,91,90,72,3,145,57,0,59,93,1,8,90,124,12,27,22,38,13,33,29,18,2,44,113,15,102,54,5,132,90,44,123,52,163,113,66,103,39,188,58,47,89,44,75,23,103,8,19,117,48,79,112,90,80,55,66,63,74,54,1,31,9,12,0,69,12,2,31,50,79,18,124,8,72,84,130,26,5,140,51,7,30,113,50,9,45,61,12,12,94,112,0,25,84,28,157,97,76,62,26,18,1,108,138,37,0,80,121,20,43,61,45,13,83,80,29,11,124

Secondary structure (DSSP, 8-state):
---S-HHHHHHHHH-HHHHHHHHHHHHHHH-TTS-HHHHHHHHHHHHHHHHHHHH-TTSTTTTS-HHHHHHHHHTT-TTHHHHHSTTHHHHHS-TTHHHHHHHTT--SS--PPPP---HHHHHHHHHH-HHHHHHHHHHHHHTTSTT--HHHHHHHHHHHHHHHHHHSSSSSHHHHHHHHHHHHHHHHHHHHHHHHHHHHHHHHH-HHHHHHHHHHHHHHHSTTS-HHHHHHHHHHHHHHHHHHHTT-HHHHHHHHHHHHHHHHHTGGGT-GGGGGTTTS-HHHHHHHHHH----PPPTTPPPTHIIIII-TTHHHHHHHSHHHHHHHHHHHHHHH-TTS-HHHHHHHHHHHHHHHHHHTTSSSHHHHHTTHHHHHHHHHHTTHHHHHHHHHHHHHHHHHHHHHHHHHHHHHH-TTS-HHHHHHHHHHHHHHHHHHTTS-HHHHHHHHHHHHHHHHHHHHHHHHHS---HHHHHHHHS-STTHHHHHHH----TT--PPPP-TT-----GGGTTS-HHHHHHHHHHHHHHHHHHSTT--HHHHHHHHHHHHHHHHHHHSSSSHHHHHHHHHHHHHHHHHHHH-

Foldseek 3Di:
DDDQQNLLVLCVLQPDLRQLLLLLLLCCQLPVVDDLVLSNVLSVVSSVVSVVCNVPVPPPPRRPDPLQSSLVSVLVDPCCCVPPPCLCVLVVDDPPVSLVSSLVPGDQAPDDDDDDDDQVVLLVVCVVDVSVSLSVQSNVLSSNQSLQQRLLSNVLSVVLNVQSVPASPPPDRCVSRVVVVVVSVVVSVVSSLVLLLLLCQCPQVNLLSNLLLQLLQQLFLFVQADLVVSSVLSVLVSVLSVCSSSSVNSVNLSSLLVSLQVCLVCVVRGDPQLVVQNPDPRSSSSVSSVPRQGDDQDPDDDDPCPVCQPDPCNLVCCVPVVSVSLSVQSSVVSSRCSLAASLLSVVLSVVSNVQSVVLSPDPHSSVSCNCSVVVSVVSLCVCLVVLVVLLVQCVVPNLLSSLLVQLLFQCQQCVQDDLVLSSVLSSQLSVLSVVASPDPSVSRVRSNLNSCLSSLSSVVSVCVVPPGDPLSVCLVNVDSSCSVVSSVPGGGDPVQDADADPLVDQDDFQVLLPDDPVVVSSVLSSVLSNVCSNQVPADPVLSVVLSVLVVCQNVVLSPDPNNRVSCVVCVNVSSVVSVVSRD

Organism: Capra hircus (NCBI:txid9925)